Protein 1WS8 (pdb70)

Secondary structure (DSSP, 8-state):
---EEETTGGG-S-SSS---HHHHHHTS-B-TT-EEEEE--TTT--EEEE-HHHHHHT--SS-SEEE-SSEEEEE--SSEEEEEE--STTTTTTT-EEEEEE--/---EEETTGGG-S-SSS---HHHHHHTS-B-TTEEEEEE--TTT--EEEE-HHHHHTT--SS-SEEE-SSEEEEEE-S-EEEEEE--STTTTTTT-EEEEEE-/---EEETTGGG-S-SSS---HHHHHHTS-B-TT-EEEEE--TTT--EEEE-HHHHHHT--SS-SEEE-SSEEEEE--SSEEEEEE--STTTTTTT-EEEEEE-/---EEETTGGG-S-SSS---HHHHHHTS-B-TT-EEEEE--TTT--EEEE-HHHHHHT--SS-SEEE-SSEEEEE--SSEEEEEE--STTTTTTT-EEEEEE-

Structure (mmCIF, N/CA/C/O backbone):
data_1WS8
#
_entry.id   1WS8
#
_cell.length_a   63.920
_cell.length_b   63.920
_cell.length_c   245.350
_cell.angle_alpha   90.00
_cell.angle_beta   90.00
_cell.angle_gamma   120.00
#
_symmetry.space_group_name_H-M   'P 61'
#
loop_
_entity.id
_entity.type
_entity.pdbx_description
1 polymer mavicyanin
2 non-polymer 'COPPER (II) ION'
3 non-polymer GLYCEROL
4 water water
#
loop_
_atom_site.group_PDB
_atom_site.id
_atom_site.type_symbol
_atom_site.label_atom_id
_atom_site.label_alt_id
_atom_site.label_comp_id
_atom_site.label_asym_id
_atom_site.label_entity_id
_atom_site.label_seq_id
_atom_site.pdbx_PDB_ins_code
_atom_site.Cartn_x
_atom_site.Cartn_y
_atom_site.Cartn_z
_atom_site.occupancy
_atom_site.B_iso_or_equiv
_atom_site.auth_seq_id
_atom_site.auth_comp_id
_atom_site.auth_asym_id
_atom_site.auth_atom_id
_atom_site.pdbx_PDB_model_num
ATOM 1 N N . MET A 1 1 ? -5.611 23.886 55.555 1.00 53.70 1 MET A N 1
ATOM 2 C CA . MET A 1 1 ? -5.111 22.996 56.643 1.00 53.11 1 MET A CA 1
ATOM 3 C C . MET A 1 1 ? -3.586 23.013 56.710 1.00 50.61 1 MET A C 1
ATOM 4 O O . MET A 1 1 ? -2.907 22.866 55.691 1.00 51.65 1 MET A O 1
ATOM 9 N N . ALA A 1 2 ? -3.056 23.200 57.915 1.00 46.82 2 ALA A N 1
ATOM 10 C CA . ALA A 1 2 ? -1.613 23.232 58.123 1.00 41.91 2 ALA A CA 1
ATOM 11 C C . ALA A 1 2 ? -0.996 21.957 57.562 1.00 38.74 2 ALA A C 1
ATOM 12 O O . ALA A 1 2 ? -1.590 20.883 57.646 1.00 38.87 2 ALA A O 1
ATOM 14 N N . THR A 1 3 ? 0.195 22.079 56.988 1.00 33.63 3 THR A N 1
ATOM 15 C CA . THR A 1 3 ? 0.873 20.929 56.407 1.00 30.12 3 THR A CA 1
ATOM 16 C C . THR A 1 3 ? 2.306 20.827 56.903 1.00 26.44 3 THR A C 1
ATOM 17 O O . THR A 1 3 ? 2.965 21.838 57.139 1.00 24.51 3 THR A O 1
ATOM 21 N N . VAL A 1 4 ? 2.776 19.596 57.064 1.00 24.07 4 VAL A N 1
ATOM 22 C CA . VAL A 1 4 ? 4.138 19.346 57.503 1.00 22.91 4 VAL A CA 1
ATOM 23 C C . VAL A 1 4 ? 4.975 19.036 56.264 1.00 22.03 4 VAL A C 1
ATOM 24 O O . VAL A 1 4 ? 4.668 18.107 55.517 1.00 23.95 4 VAL A O 1
ATOM 28 N N . HIS A 1 5 ? 6.021 19.823 56.038 1.00 19.87 5 HIS A N 1
ATOM 29 C CA . HIS A 1 5 ? 6.886 19.606 54.888 1.00 18.81 5 HIS A CA 1
ATOM 30 C C . HIS A 1 5 ? 8.169 18.923 55.344 1.00 19.13 5 HIS A C 1
ATOM 31 O O . HIS A 1 5 ? 8.927 19.489 56.133 1.00 18.03 5 HIS A O 1
ATOM 38 N N . LYS A 1 6 ? 8.403 17.703 54.866 1.00 18.48 6 LYS A N 1
ATOM 39 C CA . LYS A 1 6 ? 9.616 16.973 55.230 1.00 18.07 6 LYS A CA 1
ATOM 40 C C . LYS A 1 6 ? 10.746 17.414 54.310 1.00 16.89 6 LYS A C 1
ATOM 41 O O . LYS A 1 6 ? 10.744 17.108 53.118 1.00 16.53 6 LYS A O 1
ATOM 47 N N . VAL A 1 7 ? 11.708 18.138 54.873 1.00 15.13 7 VAL A N 1
ATOM 48 C CA . VAL A 1 7 ? 12.833 18.663 54.112 1.00 15.73 7 VAL A CA 1
ATOM 49 C C . VAL A 1 7 ? 13.648 17.566 53.441 1.00 16.47 7 VAL A C 1
ATOM 50 O O . VAL A 1 7 ? 14.185 16.683 54.108 1.00 17.31 7 VAL A O 1
ATOM 54 N N . GLY A 1 8 ? 13.727 17.631 52.115 1.00 15.62 8 GLY A N 1
ATOM 55 C CA . GLY A 1 8 ? 14.479 16.637 51.367 1.00 15.62 8 GLY A CA 1
ATOM 56 C C . GLY A 1 8 ? 13.681 15.373 51.116 1.00 17.02 8 GLY A C 1
ATOM 57 O O . GLY A 1 8 ? 14.208 14.387 50.599 1.00 17.13 8 GLY A O 1
ATOM 58 N N . ASP A 1 9 ? 12.404 15.399 51.477 1.00 16.12 9 ASP A N 1
ATOM 59 C CA . ASP A 1 9 ? 11.538 14.243 51.305 1.00 17.50 9 ASP A CA 1
ATOM 60 C C . ASP A 1 9 ? 12.189 13.006 51.928 1.00 18.81 9 ASP A C 1
ATOM 61 O O . ASP A 1 9 ? 12.687 13.073 53.049 1.00 18.27 9 ASP A O 1
ATOM 66 N N . SER A 1 10 ? 12.193 11.883 51.217 1.00 20.07 10 SER A N 1
ATOM 67 C CA . SER A 1 10 ? 12.783 10.659 51.758 1.00 20.59 10 SER A CA 1
ATOM 68 C C . SER A 1 10 ? 14.297 10.731 51.975 1.00 20.03 10 SER A C 1
ATOM 69 O O . SER A 1 10 ? 14.854 9.958 52.759 1.00 20.50 10 SER A O 1
ATOM 72 N N . THR A 1 11 ? 14.961 11.657 51.294 1.00 17.98 11 THR A N 1
ATOM 73 C CA . THR A 1 11 ? 16.406 11.803 51.426 1.00 18.54 11 THR A CA 1
ATOM 74 C C . THR A 1 11 ? 16.774 12.484 52.739 1.00 18.05 11 THR A C 1
ATOM 75 O O . THR A 1 11 ? 17.831 12.223 53.313 1.00 17.66 11 THR A O 1
ATOM 79 N N . GLY A 1 12 ? 15.890 13.353 53.216 1.00 17.08 12 GLY A N 1
ATOM 80 C CA . GLY A 1 12 ? 16.152 14.039 54.469 1.00 15.93 12 GLY A CA 1
ATOM 81 C C . GLY A 1 12 ? 17.193 15.141 54.391 1.00 15.73 12 GLY A C 1
ATOM 82 O O . GLY A 1 12 ? 17.541 15.617 53.311 1.00 16.50 12 GLY A O 1
ATOM 83 N N . TRP A 1 13 ? 17.687 15.532 55.561 1.00 14.65 13 TRP A N 1
ATOM 84 C CA . TRP A 1 13 ? 18.680 16.596 55.733 1.00 13.87 13 TRP A CA 1
ATOM 85 C C . TRP A 1 13 ? 20.021 15.875 55.844 1.00 15.32 13 TRP A C 1
ATOM 86 O O . TRP A 1 13 ? 20.320 15.264 56.869 1.00 15.97 13 TRP A O 1
ATOM 97 N N . THR A 1 14 ? 20.829 15.955 54.789 1.00 14.47 14 THR A N 1
ATOM 98 C CA . THR A 1 14 ? 22.097 15.220 54.772 1.00 15.47 14 THR A CA 1
ATOM 99 C C . THR A 1 14 ? 23.182 15.806 53.871 1.00 15.36 14 THR A C 1
ATOM 100 O O . THR A 1 14 ? 22.945 16.749 53.111 1.00 15.74 14 THR A O 1
ATOM 104 N N . THR A 1 15 ? 24.382 15.236 53.972 1.00 14.92 15 THR A N 1
ATOM 105 C CA . THR A 1 15 ? 25.504 15.636 53.127 1.00 14.97 15 THR A CA 1
ATOM 106 C C . THR A 1 15 ? 26.120 14.371 52.521 1.00 16.08 15 THR A C 1
ATOM 107 O O . THR A 1 15 ? 27.140 14.446 51.851 1.00 16.82 15 THR A O 1
ATOM 111 N N . LEU A 1 16 ? 25.488 13.221 52.747 1.00 16.62 16 LEU A N 1
ATOM 112 C CA . LEU A 1 16 ? 26.012 11.947 52.230 1.00 19.73 16 LEU A CA 1
ATOM 113 C C . LEU A 1 16 ? 26.199 12.011 50.718 1.00 20.41 16 LEU A C 1
ATOM 114 O O . LEU A 1 16 ? 27.195 11.523 50.174 1.00 22.16 16 LEU A O 1
ATOM 119 N N . VAL A 1 17 ? 25.225 12.610 50.045 1.00 19.93 17 VAL A N 1
ATOM 120 C CA . VAL A 1 17 ? 25.269 12.781 48.601 1.00 20.63 17 VAL A CA 1
ATOM 121 C C . VAL A 1 17 ? 24.772 14.189 48.311 1.00 21.36 17 VAL A C 1
ATOM 122 O O . VAL A 1 17 ? 24.129 14.816 49.158 1.00 20.42 17 VAL A O 1
ATOM 126 N N . PRO A 1 18 ? 25.080 14.718 47.119 1.00 20.41 18 PRO A N 1
ATOM 127 C CA . PRO A 1 18 ? 24.604 16.068 46.811 1.00 19.49 18 PRO A CA 1
ATOM 128 C C . PRO A 1 18 ? 23.083 16.017 46.736 1.00 19.43 18 PRO A C 1
ATOM 129 O O . PRO A 1 18 ? 22.514 15.027 46.277 1.00 18.84 18 PRO A O 1
ATOM 133 N N . TYR A 1 19 ? 22.422 17.068 47.207 1.00 17.17 19 TYR A N 1
ATOM 134 C CA . TYR A 1 19 ? 20.967 17.140 47.145 1.00 17.60 19 TYR A CA 1
ATOM 135 C C . TYR A 1 19 ? 20.621 18.615 46.968 1.00 17.13 19 TYR A C 1
ATOM 136 O O . TYR A 1 19 ? 21.110 19.465 47.712 1.00 18.32 19 TYR A O 1
ATOM 145 N N . ASP A 1 20 ? 19.785 18.914 45.980 1.00 18.39 20 ASP A N 1
ATOM 146 C CA . ASP A 1 20 ? 19.410 20.298 45.705 1.00 18.25 20 ASP A CA 1
ATOM 147 C C . ASP A 1 20 ? 18.218 20.716 46.561 1.00 16.65 20 ASP A C 1
ATOM 148 O O . ASP A 1 20 ? 17.068 20.495 46.189 1.00 16.82 20 ASP A O 1
ATOM 153 N N . TYR A 1 21 ? 18.498 21.324 47.709 1.00 16.36 21 TYR A N 1
ATOM 154 C CA . TYR A 1 21 ? 17.428 21.754 48.593 1.00 16.22 21 TYR A CA 1
ATOM 155 C C . TYR A 1 21 ? 16.641 22.926 48.025 1.00 16.94 21 TYR A C 1
ATOM 156 O O . TYR A 1 21 ? 15.488 23.133 48.396 1.00 17.22 21 TYR A O 1
ATOM 165 N N . ALA A 1 22 ? 17.260 23.679 47.120 1.00 17.85 22 ALA A N 1
ATOM 166 C CA . ALA A 1 22 ? 16.586 24.814 46.496 1.00 19.52 22 ALA A CA 1
ATOM 167 C C . ALA A 1 22 ? 15.458 24.295 45.608 1.00 20.98 22 ALA A C 1
ATOM 168 O O . ALA A 1 22 ? 14.379 24.888 45.543 1.00 20.90 22 ALA A O 1
ATOM 170 N N . LYS A 1 23 ? 15.699 23.180 44.924 1.00 21.13 23 LYS A N 1
ATOM 171 C CA . LYS A 1 23 ? 14.670 22.606 44.073 1.00 21.30 23 LYS A CA 1
ATOM 172 C C . LYS A 1 23 ? 13.582 21.969 44.921 1.00 20.28 23 LYS A C 1
ATOM 173 O O . LYS A 1 23 ? 12.414 21.957 44.535 1.00 20.87 23 LYS A O 1
ATOM 179 N N . TRP A 1 24 ? 13.965 21.434 46.077 1.00 19.25 24 TRP A N 1
ATOM 180 C CA . TRP A 1 24 ? 12.987 20.834 46.971 1.00 17.98 24 TRP A CA 1
ATOM 181 C C . TRP A 1 24 ? 12.034 21.946 47.415 1.00 18.37 24 TRP A C 1
ATOM 182 O O . TRP A 1 24 ? 10.813 21.788 47.390 1.00 19.96 24 TRP A O 1
ATOM 193 N N . ALA A 1 25 ? 12.607 23.073 47.823 1.00 18.91 25 ALA A N 1
ATOM 194 C CA . ALA A 1 25 ? 11.810 24.206 48.286 1.00 20.59 25 ALA A CA 1
ATOM 195 C C . ALA A 1 25 ? 10.870 24.723 47.200 1.00 22.98 25 ALA A C 1
ATOM 196 O O . ALA A 1 25 ? 9.707 25.027 47.473 1.00 22.88 25 ALA A O 1
ATOM 198 N N . SER A 1 26 ? 11.371 24.807 45.970 1.00 24.40 26 SER A N 1
ATOM 199 C CA . SER A 1 26 ? 10.570 25.298 44.850 1.00 27.27 26 SER A CA 1
ATOM 200 C C . SER A 1 26 ? 9.405 24.379 44.498 1.00 28.42 26 SER A C 1
ATOM 201 O O . SER A 1 26 ? 8.397 24.830 43.955 1.00 30.02 26 SER A O 1
ATOM 204 N N . SER A 1 27 ? 9.539 23.094 44.807 1.00 29.28 27 SER A N 1
ATOM 205 C CA . SER A 1 27 ? 8.486 22.127 44.502 1.00 29.71 27 SER A CA 1
ATOM 206 C C . SER A 1 27 ? 7.414 22.112 45.586 1.00 29.30 27 SER A C 1
ATOM 207 O O . SER A 1 27 ? 6.431 21.376 45.494 1.00 29.35 27 SER A O 1
ATOM 210 N N . ASN A 1 28 ? 7.611 22.932 46.613 1.00 26.78 28 ASN A N 1
ATOM 211 C CA . ASN A 1 28 ? 6.674 23.018 47.725 1.00 26.96 28 ASN A CA 1
ATOM 212 C C . ASN A 1 28 ? 6.052 24.408 47.809 1.00 25.16 28 ASN A C 1
ATOM 213 O O . ASN A 1 28 ? 6.596 25.374 47.281 1.00 25.68 28 ASN A O 1
ATOM 218 N N . LYS A 1 29 ? 4.900 24.492 48.460 1.00 24.79 29 LYS A N 1
ATOM 219 C CA . LYS A 1 29 ? 4.227 25.769 48.666 1.00 25.18 29 LYS A CA 1
ATOM 220 C C . LYS A 1 29 ? 4.070 25.893 50.174 1.00 23.38 29 LYS A C 1
ATOM 221 O O . LYS A 1 29 ? 3.376 25.093 50.800 1.00 24.91 29 LYS A O 1
ATOM 227 N N . PHE A 1 30 ? 4.730 26.886 50.757 1.00 22.04 30 PHE A N 1
ATOM 228 C CA . PHE A 1 30 ? 4.676 27.073 52.198 1.00 20.84 30 PHE A CA 1
ATOM 229 C C . PHE A 1 30 ? 3.693 28.156 52.613 1.00 21.04 30 PHE A C 1
ATOM 230 O O . PHE A 1 30 ? 3.745 29.278 52.114 1.00 21.18 30 PHE A O 1
ATOM 238 N N . HIS A 1 31 ? 2.802 27.798 53.530 1.00 21.08 31 HIS A N 1
ATOM 239 C CA . HIS A 1 31 ? 1.781 28.711 54.032 1.00 21.90 31 HIS A CA 1
ATOM 240 C C . HIS A 1 31 ? 1.926 28.932 55.530 1.00 21.36 31 HIS A C 1
ATOM 241 O O . HIS A 1 31 ? 2.432 28.068 56.249 1.00 21.33 31 HIS A O 1
ATOM 248 N N . VAL A 1 32 ? 1.481 30.089 56.007 1.00 21.40 32 VAL A N 1
ATOM 249 C CA . VAL A 1 32 ? 1.535 30.366 57.434 1.00 21.34 32 VAL A CA 1
ATOM 250 C C . VAL A 1 32 ? 0.736 29.259 58.114 1.00 21.30 32 VAL A C 1
ATOM 251 O O . VAL A 1 32 ? -0.350 28.895 57.655 1.00 21.91 32 VAL A O 1
ATOM 255 N N . GLY A 1 33 ? 1.286 28.712 59.193 1.00 20.90 33 GLY A N 1
ATOM 256 C CA . GLY A 1 33 ? 0.614 27.639 59.899 1.00 21.23 33 GLY A CA 1
ATOM 257 C C . GLY A 1 33 ? 1.279 26.303 59.611 1.00 21.52 33 GLY A C 1
ATOM 258 O O . GLY A 1 33 ? 1.092 25.336 60.351 1.00 22.10 33 GLY A O 1
ATOM 259 N N . ASP A 1 34 ? 2.050 26.251 58.527 1.00 20.29 34 ASP A N 1
ATOM 260 C CA . ASP A 1 34 ? 2.761 25.030 58.138 1.00 18.23 34 ASP A CA 1
ATOM 261 C C . ASP A 1 34 ? 3.981 24.826 59.024 1.00 18.15 34 ASP A C 1
ATOM 262 O O . ASP A 1 34 ? 4.367 25.707 59.790 1.00 17.10 34 ASP A O 1
ATOM 267 N N . SER A 1 35 ? 4.595 23.653 58.905 1.00 16.72 35 SER A N 1
ATOM 268 C CA . SER A 1 35 ? 5.789 23.335 59.671 1.00 17.06 35 SER A CA 1
ATOM 269 C C . SER A 1 35 ? 6.782 22.620 58.769 1.00 15.83 35 SER A C 1
ATOM 270 O O . SER A 1 35 ? 6.406 22.054 57.744 1.00 17.64 35 SER A O 1
ATOM 273 N N . LEU A 1 36 ? 8.048 22.671 59.159 1.00 16.00 36 LEU A N 1
ATOM 274 C CA . LEU A 1 36 ? 9.119 22.002 58.436 1.00 14.41 36 LEU A CA 1
ATOM 275 C C . LEU A 1 36 ? 9.586 20.888 59.359 1.00 15.18 36 LEU A C 1
ATOM 276 O O . LEU A 1 36 ? 9.638 21.070 60.574 1.00 14.91 36 LEU A O 1
ATOM 281 N N . LEU A 1 37 ? 9.901 19.733 58.793 1.00 14.49 37 LEU A N 1
ATOM 282 C CA . LEU A 1 37 ? 10.394 18.627 59.599 1.00 14.76 37 LEU A CA 1
ATOM 283 C C . LEU A 1 37 ? 11.763 18.250 59.046 1.00 13.85 37 LEU A C 1
ATOM 284 O O . LEU A 1 37 ? 11.873 17.842 57.889 1.00 14.58 37 LEU A O 1
ATOM 289 N N . PHE A 1 38 ? 12.799 18.422 59.867 1.00 12.91 38 PHE A N 1
ATOM 290 C CA . PHE A 1 38 ? 14.172 18.094 59.474 1.00 12.76 38 PHE A CA 1
ATOM 291 C C . PHE A 1 38 ? 14.568 16.772 60.126 1.00 13.88 38 PHE A C 1
ATOM 292 O O . PHE A 1 38 ? 14.675 16.693 61.347 1.00 13.80 38 PHE A O 1
ATOM 300 N N . ASN A 1 39 ? 14.780 15.746 59.304 1.00 14.80 39 ASN A N 1
ATOM 301 C CA . ASN A 1 39 ? 15.179 14.422 59.782 1.00 15.98 39 ASN A CA 1
ATOM 302 C C . ASN A 1 39 ? 16.646 14.213 59.439 1.00 14.52 39 ASN A C 1
ATOM 303 O O . ASN A 1 39 ? 17.039 14.339 58.281 1.00 15.63 39 ASN A O 1
ATOM 308 N N . TYR A 1 40 ? 17.452 13.889 60.443 1.00 14.95 40 TYR A N 1
ATOM 309 C CA . TYR A 1 40 ? 18.877 13.685 60.222 1.00 15.90 40 TYR A CA 1
ATOM 310 C C . TYR A 1 40 ? 19.526 12.981 61.403 1.00 16.87 40 TYR A C 1
ATOM 311 O O . TYR A 1 40 ? 18.906 12.801 62.452 1.00 16.16 40 TYR A O 1
ATOM 320 N N . ASN A 1 41 ? 20.773 12.563 61.212 1.00 16.70 41 ASN A N 1
ATOM 321 C CA . ASN A 1 41 ? 21.535 11.919 62.275 1.00 17.81 41 ASN A CA 1
ATOM 322 C C . ASN A 1 41 ? 22.144 13.091 63.034 1.00 16.63 41 ASN A C 1
ATOM 323 O O . ASN A 1 41 ? 23.038 13.764 62.515 1.00 17.97 41 ASN A O 1
ATOM 328 N N . ASN A 1 42 ? 21.678 13.345 64.255 1.00 17.47 42 ASN A N 1
ATOM 329 C CA . ASN A 1 42 ? 22.191 14.488 64.998 1.00 19.55 42 ASN A CA 1
ATOM 330 C C . ASN A 1 42 ? 23.636 14.390 65.473 1.00 20.45 42 ASN A C 1
ATOM 331 O O . ASN A 1 42 ? 24.127 15.273 66.171 1.00 21.33 42 ASN A O 1
ATOM 336 N N . LYS A 1 43 ? 24.321 13.317 65.094 1.00 20.16 43 LYS A N 1
ATOM 337 C CA . LYS A 1 43 ? 25.726 13.182 65.447 1.00 20.19 43 LYS A CA 1
ATOM 338 C C . LYS A 1 43 ? 26.549 13.836 64.334 1.00 19.48 43 LYS A C 1
ATOM 339 O O . LYS A 1 43 ? 27.738 14.119 64.503 1.00 20.65 43 LYS A O 1
ATOM 345 N N . PHE A 1 44 ? 25.903 14.100 63.201 1.00 16.84 44 PHE A N 1
ATOM 346 C CA . PHE A 1 44 ? 26.580 14.709 62.058 1.00 15.72 44 PHE A CA 1
ATOM 347 C C . PHE A 1 44 ? 26.049 16.072 61.618 1.00 15.76 44 PHE A C 1
ATOM 348 O O . PHE A 1 44 ? 26.757 16.822 60.954 1.00 15.98 44 PHE A O 1
ATOM 356 N N . HIS A 1 45 ? 24.811 16.392 61.979 1.00 15.66 45 HIS A N 1
ATOM 357 C CA . HIS A 1 45 ? 24.217 17.653 61.530 1.00 15.20 45 HIS A CA 1
ATOM 358 C C . HIS A 1 45 ? 23.371 18.353 62.581 1.00 15.68 45 HIS A C 1
ATOM 359 O O . HIS A 1 45 ? 23.092 17.813 63.650 1.00 15.41 45 HIS A O 1
ATOM 366 N N . ASN A 1 46 ? 22.964 19.572 62.240 1.00 15.97 46 ASN A N 1
ATOM 367 C CA . ASN A 1 46 ? 22.077 20.366 63.079 1.00 14.11 46 ASN A CA 1
ATOM 368 C C . ASN A 1 46 ? 21.336 21.319 62.149 1.00 14.40 46 ASN A C 1
ATOM 369 O O . ASN A 1 46 ? 21.547 21.297 60.930 1.00 13.89 46 ASN A O 1
ATOM 374 N N . VAL A 1 47 ? 20.437 22.121 62.704 1.00 12.55 47 VAL A N 1
ATOM 375 C CA . VAL A 1 47 ? 19.685 23.070 61.891 1.00 13.62 47 VAL A CA 1
ATOM 376 C C . VAL A 1 47 ? 19.783 24.419 62.584 1.00 13.34 47 VAL A C 1
ATOM 377 O O . VAL A 1 47 ? 19.460 24.534 63.761 1.00 13.66 47 VAL A O 1
ATOM 381 N N . LEU A 1 48 ? 20.257 25.424 61.859 1.00 12.68 48 LEU A N 1
ATOM 382 C CA . LEU A 1 48 ? 20.371 26.761 62.425 1.00 13.10 48 LEU A CA 1
ATOM 383 C C . LEU A 1 48 ? 19.552 27.722 61.591 1.00 12.83 48 LEU A C 1
ATOM 384 O O . LEU A 1 48 ? 19.538 27.632 60.363 1.00 14.47 48 LEU A O 1
ATOM 389 N N . GLN A 1 49 ? 18.852 28.632 62.260 1.00 13.29 49 GLN A N 1
ATOM 390 C CA . GLN A 1 49 ? 18.078 29.635 61.542 1.00 13.89 49 GLN A CA 1
ATOM 391 C C . GLN A 1 49 ? 18.967 30.871 61.500 1.00 14.40 49 GLN A C 1
ATOM 392 O O . GLN A 1 49 ? 19.506 31.286 62.523 1.00 15.00 49 GLN A O 1
ATOM 398 N N . VAL A 1 50 ? 19.125 31.447 60.314 1.00 14.36 50 VAL A N 1
ATOM 399 C CA . VAL A 1 50 ? 19.990 32.609 60.129 1.00 15.46 50 VAL A CA 1
ATOM 400 C C . VAL A 1 50 ? 19.294 33.655 59.271 1.00 16.17 50 VAL A C 1
ATOM 401 O O . VAL A 1 50 ? 18.164 33.447 58.838 1.00 17.45 50 VAL A O 1
ATOM 405 N N . ASP A 1 51 ? 19.951 34.789 59.036 1.00 18.41 51 ASP A N 1
ATOM 406 C CA . ASP A 1 51 ? 19.340 35.800 58.181 1.00 19.62 51 ASP A CA 1
ATOM 407 C C . ASP A 1 51 ? 19.891 35.664 56.768 1.00 21.18 51 ASP A C 1
ATOM 408 O O . ASP A 1 51 ? 20.739 34.809 56.507 1.00 19.89 51 ASP A O 1
ATOM 413 N N . GLN A 1 52 ? 19.407 36.497 55.855 1.00 21.03 52 GLN A N 1
ATOM 414 C CA . GLN A 1 52 ? 19.838 36.424 54.467 1.00 23.10 52 GLN A CA 1
ATOM 415 C C . GLN A 1 52 ? 21.338 36.570 54.250 1.00 22.73 52 GLN A C 1
ATOM 416 O O . GLN A 1 52 ? 21.928 35.818 53.473 1.00 23.49 52 GLN A O 1
ATOM 422 N N . GLU A 1 53 ? 21.960 37.531 54.926 1.00 23.00 53 GLU A N 1
ATOM 423 C CA . GLU A 1 53 ? 23.393 37.739 54.760 1.00 24.92 53 GLU A CA 1
ATOM 424 C C . GLU A 1 53 ? 24.206 36.530 55.220 1.00 23.77 53 GLU A C 1
ATOM 425 O O . GLU A 1 53 ? 25.134 36.103 54.534 1.00 23.12 53 GLU A O 1
ATOM 431 N N . GLN A 1 54 ? 23.859 35.982 56.379 1.00 21.60 54 GLN A N 1
ATOM 432 C CA . GLN A 1 54 ? 24.572 34.822 56.906 1.00 20.87 54 GLN A CA 1
ATOM 433 C C . GLN A 1 54 ? 24.339 33.613 56.006 1.00 19.68 54 GLN A C 1
ATOM 434 O O . GLN A 1 54 ? 25.233 32.795 55.803 1.00 21.40 54 GLN A O 1
ATOM 440 N N . PHE A 1 55 ? 23.127 33.512 55.467 1.00 19.49 55 PHE A N 1
ATOM 441 C CA . PHE A 1 55 ? 22.764 32.415 54.577 1.00 18.99 55 PHE A CA 1
ATOM 442 C C . PHE A 1 55 ? 23.643 32.417 53.327 1.00 21.10 55 PHE A C 1
ATOM 443 O O . PHE A 1 55 ? 24.212 31.392 52.956 1.00 20.43 55 PHE A O 1
ATOM 451 N N . LYS A 1 56 ? 23.754 33.576 52.683 1.00 22.76 56 LYS A N 1
ATOM 452 C CA . LYS A 1 56 ? 24.553 33.686 51.467 1.00 25.48 56 LYS A CA 1
ATOM 453 C C . LYS A 1 56 ? 26.037 33.424 51.676 1.00 25.20 56 LYS A C 1
ATOM 454 O O . LYS A 1 56 ? 26.700 32.861 50.803 1.00 26.90 56 LYS A O 1
ATOM 460 N N . SER A 1 57 ? 26.558 33.820 52.830 1.00 24.17 57 SER A N 1
ATOM 461 C CA . SER A 1 57 ? 27.973 33.624 53.122 1.00 24.37 57 SER A CA 1
ATOM 462 C C . SER A 1 57 ? 28.243 32.361 53.942 1.00 23.71 57 SER A C 1
ATOM 463 O O . SER A 1 57 ? 29.381 32.099 54.330 1.00 23.76 57 SER A O 1
ATOM 466 N N . CYS A 1 58 ? 27.199 31.579 54.196 1.00 21.70 58 CYS A N 1
ATOM 467 C CA . CYS A 1 58 ? 27.337 30.361 54.986 1.00 21.79 58 CYS A CA 1
ATOM 468 C C . CYS A 1 58 ? 27.956 30.654 56.351 1.00 22.81 58 CYS A C 1
ATOM 469 O O . CYS A 1 58 ? 28.810 29.915 56.839 1.00 23.70 58 CYS A O 1
ATOM 472 N N . ASN A 1 59 ? 27.515 31.745 56.967 1.00 22.35 59 ASN A N 1
ATOM 473 C CA . ASN A 1 59 ? 28.014 32.139 58.276 1.00 24.38 59 ASN A CA 1
ATOM 474 C C . ASN A 1 59 ? 27.129 31.503 59.342 1.00 23.58 59 ASN A C 1
ATOM 475 O O . ASN A 1 59 ? 25.946 31.822 59.443 1.00 24.98 59 ASN A O 1
ATOM 480 N N . SER A 1 60 ? 27.699 30.605 60.139 1.00 23.12 60 SER A N 1
ATOM 481 C CA . SER A 1 60 ? 26.932 29.928 61.181 1.00 23.43 60 SER A CA 1
ATOM 482 C C . SER A 1 60 ? 27.386 30.321 62.584 1.00 23.13 60 SER A C 1
ATOM 483 O O . SER A 1 60 ? 27.074 29.636 63.556 1.00 24.54 60 SER A O 1
ATOM 486 N N . SER A 1 61 ? 28.102 31.434 62.689 1.00 23.12 61 SER A N 1
ATOM 487 C CA . SER A 1 61 ? 28.626 31.883 63.974 1.00 24.40 61 SER A CA 1
ATOM 488 C C . SER A 1 61 ? 27.636 32.569 64.910 1.00 24.57 61 SER A C 1
ATOM 489 O O . SER A 1 61 ? 27.856 32.596 66.121 1.00 25.78 61 SER A O 1
ATOM 492 N N . SER A 1 62 ? 26.555 33.120 64.366 1.00 22.94 62 SER A N 1
ATOM 493 C CA . SER A 1 62 ? 25.580 33.820 65.204 1.00 23.69 62 SER A CA 1
ATOM 494 C C . SER A 1 62 ? 24.139 33.540 64.799 1.00 21.33 62 SER A C 1
ATOM 495 O O . SER A 1 62 ? 23.432 34.432 64.333 1.00 20.44 62 SER A O 1
ATOM 498 N N . PRO A 1 63 ? 23.678 32.296 64.994 1.00 19.47 63 PRO A N 1
ATOM 499 C CA . PRO A 1 63 ? 22.315 31.876 64.647 1.00 18.83 63 PRO A CA 1
ATOM 500 C C . PRO A 1 63 ? 21.225 32.526 65.493 1.00 16.37 63 PRO A C 1
ATOM 501 O O . PRO A 1 63 ? 21.437 32.834 66.661 1.00 17.56 63 PRO A O 1
ATOM 505 N N . ALA A 1 64 ? 20.054 32.718 64.897 1.00 15.38 64 ALA A N 1
ATOM 506 C CA . ALA A 1 64 ? 18.919 33.298 65.608 1.00 15.58 64 ALA A CA 1
ATOM 507 C C . ALA A 1 64 ? 18.239 32.183 66.406 1.00 16.93 64 ALA A C 1
ATOM 508 O O . ALA A 1 64 ? 17.548 32.433 67.397 1.00 18.58 64 ALA A O 1
ATOM 510 N N . ALA A 1 65 ? 18.434 30.946 65.959 1.00 15.49 65 ALA A N 1
ATOM 511 C CA . ALA A 1 65 ? 17.854 29.785 66.626 1.00 17.02 65 ALA A CA 1
ATOM 512 C C . ALA A 1 65 ? 18.614 28.533 66.208 1.00 17.26 65 ALA A C 1
ATOM 513 O O . ALA A 1 65 ? 19.193 28.479 65.123 1.00 17.32 65 ALA A O 1
ATOM 515 N N . SER A 1 66 ? 18.609 27.525 67.070 1.00 16.63 66 SER A N 1
ATOM 516 C CA . SER A 1 66 ? 19.317 26.290 66.764 1.00 18.41 66 SER A CA 1
ATOM 517 C C . SER A 1 66 ? 18.499 25.080 67.183 1.00 17.99 66 SER A C 1
ATOM 518 O O . SER A 1 66 ? 17.806 25.102 68.204 1.00 17.62 66 SER A O 1
ATOM 521 N N . TYR A 1 67 ? 18.577 24.027 66.375 1.00 16.50 67 TYR A N 1
ATOM 522 C CA . TYR A 1 67 ? 17.846 22.794 66.630 1.00 15.35 67 TYR A CA 1
ATOM 523 C C . TYR A 1 67 ? 18.826 21.645 66.445 1.00 15.30 67 TYR A C 1
ATOM 524 O O . TYR A 1 67 ? 19.635 21.667 65.521 1.00 16.44 67 TYR A O 1
ATOM 533 N N . THR A 1 68 ? 18.746 20.647 67.321 1.00 15.61 68 THR A N 1
ATOM 534 C CA . THR A 1 68 ? 19.682 19.526 67.283 1.00 16.40 68 THR A CA 1
ATOM 535 C C . THR A 1 68 ? 19.074 18.162 67.611 1.00 15.95 68 THR A C 1
ATOM 536 O O . THR A 1 68 ? 19.800 17.244 67.995 1.00 17.88 68 THR A O 1
ATOM 540 N N . SER A 1 69 ? 17.769 18.007 67.444 1.00 15.22 69 SER A N 1
ATOM 541 C CA . SER A 1 69 ? 17.124 16.744 67.809 1.00 15.03 69 SER A CA 1
ATOM 542 C C . SER A 1 69 ? 17.196 15.605 66.801 1.00 16.59 69 SER A C 1
ATOM 543 O O . SER A 1 69 ? 17.059 14.436 67.178 1.00 17.01 69 SER A O 1
ATOM 546 N N . GLY A 1 70 ? 17.397 15.935 65.531 1.00 15.11 70 GLY A N 1
ATOM 547 C CA . GLY A 1 70 ? 17.427 14.905 64.507 1.00 14.89 70 GLY A CA 1
ATOM 548 C C . GLY A 1 70 ? 16.038 14.691 63.924 1.00 14.72 70 GLY A C 1
ATOM 549 O O . GLY A 1 70 ? 15.863 13.932 62.971 1.00 15.58 70 GLY A O 1
ATOM 550 N N . ALA A 1 71 ? 15.045 15.361 64.509 1.00 12.93 71 ALA A N 1
ATOM 551 C CA . ALA A 1 71 ? 13.657 15.278 64.055 1.00 12.81 71 ALA A CA 1
ATOM 552 C C . ALA A 1 71 ? 12.974 16.590 64.441 1.00 13.52 71 ALA A C 1
ATOM 553 O O . ALA A 1 71 ? 11.906 16.594 65.057 1.00 15.67 71 ALA A O 1
ATOM 555 N N . ASP A 1 72 ? 13.600 17.700 64.066 1.00 14.08 72 ASP A N 1
ATOM 556 C CA . ASP A 1 72 ? 13.088 19.027 64.414 1.00 13.60 72 ASP A CA 1
ATOM 557 C C . ASP A 1 72 ? 11.854 19.479 63.654 1.00 14.16 72 ASP A C 1
ATOM 558 O O . ASP A 1 72 ? 11.828 19.455 62.422 1.00 13.73 72 ASP A O 1
ATOM 563 N N . SER A 1 73 ? 10.839 19.908 64.398 1.00 14.63 73 SER A N 1
ATOM 564 C CA . SER A 1 73 ? 9.627 20.439 63.792 1.00 14.98 73 SER A CA 1
ATOM 565 C C . SER A 1 73 ? 9.742 21.945 64.014 1.00 15.06 73 SER A C 1
ATOM 566 O O . SER A 1 73 ? 9.821 22.408 65.152 1.00 16.83 73 SER A O 1
ATOM 569 N N . ILE A 1 74 ? 9.767 22.701 62.926 1.00 14.72 74 ILE A N 1
ATOM 570 C CA . ILE A 1 74 ? 9.910 24.150 63.006 1.00 15.11 74 ILE A CA 1
ATOM 571 C C . ILE A 1 74 ? 8.677 24.820 62.400 1.00 15.11 74 ILE A C 1
ATOM 572 O O . ILE A 1 74 ? 8.324 24.577 61.246 1.00 14.88 74 ILE A O 1
ATOM 577 N N . PRO A 1 75 ? 7.994 25.666 63.185 1.00 15.38 75 PRO A N 1
ATOM 578 C CA . PRO A 1 75 ? 6.795 26.351 62.691 1.00 16.93 75 PRO A CA 1
ATOM 579 C C . PRO A 1 75 ? 7.072 27.573 61.817 1.00 16.90 75 PRO A C 1
ATOM 580 O O . PRO A 1 75 ? 8.045 28.294 62.028 1.00 18.45 75 PRO A O 1
ATOM 584 N N . LEU A 1 76 ? 6.210 27.779 60.826 1.00 16.59 76 LEU A N 1
ATOM 585 C CA . LEU A 1 76 ? 6.302 28.918 59.911 1.00 17.94 76 LEU A CA 1
ATOM 586 C C . LEU A 1 76 ? 5.096 29.771 60.306 1.00 19.86 76 LEU A C 1
ATOM 587 O O . LEU A 1 76 ? 3.979 29.541 59.848 1.00 21.11 76 LEU A O 1
ATOM 592 N N . LYS A 1 77 ? 5.345 30.747 61.175 1.00 21.38 77 LYS A N 1
ATOM 593 C CA . LYS A 1 77 ? 4.294 31.595 61.731 1.00 23.47 77 LYS A CA 1
ATOM 594 C C . LYS A 1 77 ? 3.899 32.874 61.006 1.00 23.26 77 LYS A C 1
ATOM 595 O O . LYS A 1 77 ? 2.777 33.347 61.178 1.00 23.80 77 LYS A O 1
ATOM 601 N N . ARG A 1 78 ? 4.801 33.444 60.216 1.00 21.02 78 ARG A N 1
ATOM 602 C CA . ARG A 1 78 ? 4.489 34.698 59.531 1.00 20.80 78 ARG A CA 1
ATOM 603 C C . ARG A 1 78 ? 4.976 34.727 58.089 1.00 19.83 78 ARG A C 1
ATOM 604 O O . ARG A 1 78 ? 5.880 33.983 57.716 1.00 19.33 78 ARG A O 1
ATOM 612 N N . PRO A 1 79 ? 4.374 35.593 57.255 1.00 18.68 79 PRO A N 1
ATOM 613 C CA . PRO A 1 79 ? 4.748 35.727 55.843 1.00 17.61 79 PRO A CA 1
ATOM 614 C C . PRO A 1 79 ? 6.144 36.326 55.701 1.00 17.18 79 PRO A C 1
ATOM 615 O O . PRO A 1 79 ? 6.487 37.295 56.383 1.00 17.69 79 PRO A O 1
ATOM 619 N N . GLY A 1 80 ? 6.945 35.753 54.809 1.00 15.65 80 GLY A N 1
ATOM 620 C CA . GLY A 1 80 ? 8.287 36.256 54.606 1.00 16.18 80 GLY A CA 1
ATOM 621 C C . GLY A 1 80 ? 9.242 35.146 54.221 1.00 16.10 80 GLY A C 1
ATOM 622 O O . GLY A 1 80 ? 8.816 34.020 53.982 1.00 16.56 80 GLY A O 1
ATOM 623 N N . THR A 1 81 ? 10.531 35.461 54.171 1.00 15.78 81 THR A N 1
ATOM 624 C CA . THR A 1 81 ? 11.540 34.472 53.805 1.00 17.30 81 THR A CA 1
ATOM 625 C C . THR A 1 81 ? 12.362 34.064 55.017 1.00 16.51 81 THR A C 1
ATOM 626 O O . THR A 1 81 ? 12.866 34.915 55.752 1.00 16.67 81 THR A O 1
ATOM 630 N N . PHE A 1 82 ? 12.493 32.757 55.222 1.00 16.23 82 PHE A N 1
ATOM 631 C CA . PHE A 1 82 ? 13.270 32.240 56.338 1.00 15.74 82 PHE A CA 1
ATOM 632 C C . PHE A 1 82 ? 14.433 31.439 55.776 1.00 15.87 82 PHE A C 1
ATOM 633 O O . PHE A 1 82 ? 14.316 30.840 54.710 1.00 16.39 82 PHE A O 1
ATOM 641 N N . TYR A 1 83 ? 15.550 31.443 56.492 1.00 15.45 83 TYR A N 1
ATOM 642 C CA . TYR A 1 83 ? 16.746 30.746 56.036 1.00 15.80 83 TYR A CA 1
ATOM 643 C C . TYR A 1 83 ? 17.280 29.766 57.065 1.00 15.34 83 TYR A C 1
ATOM 644 O O . TYR A 1 83 ? 17.391 30.090 58.241 1.00 14.25 83 TYR A O 1
ATOM 653 N N . PHE A 1 84 ? 17.616 28.562 56.612 1.00 14.33 84 PHE A N 1
ATOM 654 C CA . PHE A 1 84 ? 18.159 27.545 57.504 1.00 14.37 84 PHE A CA 1
ATOM 655 C C . PHE A 1 84 ? 19.403 26.919 56.891 1.00 15.25 84 PHE A C 1
ATOM 656 O O . PHE A 1 84 ? 19.509 26.797 55.671 1.00 16.10 84 PHE A O 1
ATOM 664 N N . LEU A 1 85 ? 20.350 26.539 57.739 1.00 14.74 85 LEU A N 1
ATOM 665 C CA . LEU A 1 85 ? 21.568 25.896 57.256 1.00 15.28 85 LEU A CA 1
ATOM 666 C C . LEU A 1 85 ? 22.147 25.014 58.347 1.00 15.32 85 LEU A C 1
ATOM 667 O O . LEU A 1 85 ? 21.816 25.161 59.523 1.00 14.75 85 LEU A O 1
ATOM 672 N N . CYS A 1 86 ? 22.988 24.069 57.945 1.00 15.57 86 CYS A N 1
ATOM 673 C CA . CYS A 1 86 ? 23.642 23.193 58.905 1.00 15.52 86 CYS A CA 1
ATOM 674 C C . CYS A 1 86 ? 24.926 23.919 59.277 1.00 16.79 86 CYS A C 1
ATOM 675 O O . CYS A 1 86 ? 25.672 24.352 58.395 1.00 18.23 86 CYS A O 1
ATOM 678 N N . GLY A 1 87 ? 25.177 24.055 60.576 1.00 15.45 87 GLY A N 1
ATOM 679 C CA . GLY A 1 87 ? 26.352 24.769 61.038 1.00 17.73 87 GLY A CA 1
ATOM 680 C C . GLY A 1 87 ? 27.637 23.984 61.202 1.00 19.04 87 GLY A C 1
ATOM 681 O O . GLY A 1 87 ? 28.673 24.566 61.524 1.00 21.89 87 GLY A O 1
ATOM 682 N N . ILE A 1 88 ? 27.586 22.672 61.001 1.00 18.99 88 ILE A N 1
ATOM 683 C CA . ILE A 1 88 ? 28.795 21.864 61.132 1.00 19.87 88 ILE A CA 1
ATOM 684 C C . ILE A 1 88 ? 29.759 22.325 60.043 1.00 20.21 88 ILE A C 1
ATOM 685 O O . ILE A 1 88 ? 29.374 22.456 58.883 1.00 19.21 88 ILE A O 1
ATOM 690 N N . PRO A 1 89 ? 31.027 22.579 60.403 1.00 22.27 89 PRO A N 1
ATOM 691 C CA . PRO A 1 89 ? 32.042 23.037 59.450 1.00 23.39 89 PRO A CA 1
ATOM 692 C C . PRO A 1 89 ? 31.987 22.408 58.060 1.00 23.24 89 PRO A C 1
ATOM 693 O O . PRO A 1 89 ? 32.037 21.184 57.916 1.00 23.81 89 PRO A O 1
ATOM 697 N N . GLY A 1 90 ? 31.869 23.264 57.048 1.00 21.79 90 GLY A N 1
ATOM 698 C CA . GLY A 1 90 ? 31.842 22.813 55.669 1.00 20.90 90 GLY A CA 1
ATOM 699 C C . GLY A 1 90 ? 30.537 22.284 55.104 1.00 19.81 90 GLY A C 1
ATOM 700 O O . GLY A 1 90 ? 30.421 22.124 53.891 1.00 21.40 90 GLY A O 1
ATOM 701 N N . HIS A 1 91 ? 29.547 22.019 55.950 1.00 18.22 91 HIS A N 1
ATOM 702 C CA . HIS A 1 91 ? 28.291 21.479 55.445 1.00 16.78 91 HIS A CA 1
ATOM 703 C C . HIS A 1 91 ? 27.467 22.457 54.627 1.00 17.54 91 HIS A C 1
ATOM 704 O O . HIS A 1 91 ? 26.876 22.083 53.620 1.00 17.27 91 HIS A O 1
ATOM 711 N N . CYS A 1 92 ? 27.428 23.711 55.054 1.00 17.11 92 CYS A N 1
ATOM 712 C CA . CYS A 1 92 ? 26.668 24.717 54.325 1.00 17.99 92 CYS A CA 1
ATOM 713 C C . CYS A 1 92 ? 27.267 24.887 52.929 1.00 18.63 92 CYS A C 1
ATOM 714 O O . CYS A 1 92 ? 26.545 25.015 51.938 1.00 17.55 92 CYS A O 1
ATOM 717 N N . GLN A 1 93 ? 28.594 24.865 52.861 1.00 20.00 93 GLN A N 1
ATOM 718 C CA . GLN A 1 93 ? 29.293 25.016 51.593 1.00 21.56 93 GLN A CA 1
ATOM 719 C C . GLN A 1 93 ? 29.025 23.835 50.662 1.00 21.38 93 GLN A C 1
ATOM 720 O O . GLN A 1 93 ? 29.127 23.965 49.440 1.00 22.44 93 GLN A O 1
ATOM 726 N N . LEU A 1 94 ? 28.682 22.686 51.238 1.00 20.73 94 LEU A N 1
ATOM 727 C CA . LEU A 1 94 ? 28.365 21.502 50.444 1.00 20.20 94 LEU A CA 1
ATOM 728 C C . LEU A 1 94 ? 26.929 21.589 49.930 1.00 21.14 94 LEU A C 1
ATOM 729 O O . LEU A 1 94 ? 26.469 20.718 49.195 1.00 22.91 94 LEU A O 1
ATOM 734 N N . GLY A 1 95 ? 26.220 22.642 50.331 1.00 19.65 95 GLY A N 1
ATOM 735 C CA . GLY A 1 95 ? 24.856 22.830 49.874 1.00 18.39 95 GLY A CA 1
ATOM 736 C C . GLY A 1 95 ? 23.753 22.498 50.863 1.00 17.14 95 GLY A C 1
ATOM 737 O O . GLY A 1 95 ? 22.578 22.512 50.499 1.00 17.32 95 GLY A O 1
ATOM 738 N N . GLN A 1 96 ? 24.111 22.202 52.108 1.00 14.99 96 GLN A N 1
ATOM 739 C CA . GLN A 1 96 ? 23.098 21.867 53.099 1.00 14.76 96 GLN A CA 1
ATOM 740 C C . GLN A 1 96 ? 22.562 23.163 53.711 1.00 15.47 96 GLN A C 1
ATOM 741 O O . GLN A 1 96 ? 22.935 23.563 54.812 1.00 15.37 96 GLN A O 1
ATOM 747 N N . LYS A 1 97 ? 21.691 23.814 52.955 1.00 15.97 97 LYS A N 1
ATOM 748 C CA . LYS A 1 97 ? 21.085 25.076 53.365 1.00 15.80 97 LYS A CA 1
ATOM 749 C C . LYS A 1 97 ? 19.803 25.199 52.562 1.00 16.20 97 LYS A C 1
ATOM 750 O O . LYS A 1 97 ? 19.706 24.669 51.451 1.00 15.03 97 LYS A O 1
ATOM 756 N N . VAL A 1 98 ? 18.807 25.888 53.106 1.00 14.79 98 VAL A N 1
ATOM 757 C CA . VAL A 1 98 ? 17.566 26.030 52.367 1.00 15.65 98 VAL A CA 1
ATOM 758 C C . VAL A 1 98 ? 16.842 27.327 52.702 1.00 16.79 98 VAL A C 1
ATOM 759 O O . VAL A 1 98 ? 16.777 27.738 53.864 1.00 15.71 98 VAL A O 1
ATOM 763 N N . GLU A 1 99 ? 16.329 27.965 51.654 1.00 16.47 99 GLU A N 1
ATOM 764 C CA . GLU A 1 99 ? 15.582 29.215 51.749 1.00 17.83 99 GLU A CA 1
ATOM 765 C C . GLU A 1 99 ? 14.103 28.845 51.649 1.00 16.85 99 GLU A C 1
ATOM 766 O O . GLU A 1 99 ? 13.699 28.118 50.740 1.00 17.54 99 GLU A O 1
ATOM 772 N N . ILE A 1 100 ? 13.303 29.341 52.589 1.00 15.67 100 ILE A N 1
ATOM 773 C CA . ILE A 1 100 ? 11.875 29.036 52.635 1.00 15.65 100 ILE A CA 1
ATOM 774 C C . ILE A 1 100 ? 11.016 30.293 52.468 1.00 17.21 100 ILE A C 1
ATOM 775 O O . ILE A 1 100 ? 11.056 31.184 53.313 1.00 17.16 100 ILE A O 1
ATOM 780 N N . LYS A 1 101 ? 10.246 30.355 51.384 1.00 16.74 101 LYS A N 1
ATOM 781 C CA . LYS A 1 101 ? 9.372 31.505 51.133 1.00 18.21 101 LYS A CA 1
ATOM 782 C C . LYS A 1 101 ? 7.972 31.167 51.612 1.00 17.78 101 LYS A C 1
ATOM 783 O O . LYS A 1 101 ? 7.317 30.275 51.072 1.00 18.28 101 LYS A O 1
ATOM 789 N N . VAL A 1 102 ? 7.517 31.878 52.639 1.00 18.13 102 VAL A N 1
ATOM 790 C CA . VAL A 1 102 ? 6.200 31.630 53.203 1.00 17.18 102 VAL A CA 1
ATOM 791 C C . VAL A 1 102 ? 5.161 32.634 52.698 1.00 19.37 102 VAL A C 1
ATOM 792 O O . VAL A 1 102 ? 5.247 33.828 52.981 1.00 19.24 102 VAL A O 1
ATOM 796 N N . ASP A 1 103 ? 4.188 32.125 51.949 1.00 19.75 103 ASP A N 1
ATOM 797 C CA . ASP A 1 103 ? 3.111 32.935 51.384 1.00 22.11 103 ASP A CA 1
ATOM 798 C C . ASP A 1 103 ? 3.532 34.210 50.656 1.00 23.37 103 ASP A C 1
ATOM 799 O O . ASP A 1 103 ? 3.138 35.313 51.040 1.00 24.06 103 ASP A O 1
ATOM 804 N N . PRO A 1 104 ? 4.340 34.079 49.595 1.00 23.92 104 PRO A N 1
ATOM 805 C CA . PRO A 1 104 ? 4.748 35.287 48.875 1.00 25.03 104 PRO A CA 1
ATOM 806 C C . PRO A 1 104 ? 3.542 35.859 48.128 1.00 26.04 104 PRO A C 1
ATOM 807 O O . PRO A 1 104 ? 2.516 35.146 48.050 1.00 25.71 104 PRO A O 1
ATOM 811 N N . MET B 1 1 ? 2.706 56.192 89.741 1.00 61.30 1 MET B N 1
ATOM 812 C CA . MET B 1 1 ? 2.495 56.380 88.275 1.00 60.75 1 MET B CA 1
ATOM 813 C C . MET B 1 1 ? 3.701 55.856 87.497 1.00 59.41 1 MET B C 1
ATOM 814 O O . MET B 1 1 ? 4.083 56.416 86.467 1.00 60.00 1 MET B O 1
ATOM 819 N N . ALA B 1 2 ? 4.301 54.779 87.997 1.00 56.91 2 ALA B N 1
ATOM 820 C CA . ALA B 1 2 ? 5.461 54.180 87.346 1.00 53.69 2 ALA B CA 1
ATOM 821 C C . ALA B 1 2 ? 5.115 53.786 85.915 1.00 51.52 2 ALA B C 1
ATOM 822 O O . ALA B 1 2 ? 3.944 53.750 85.537 1.00 51.54 2 ALA B O 1
ATOM 824 N N . THR B 1 3 ? 6.138 53.494 85.120 1.00 48.72 3 THR B N 1
ATOM 825 C CA . THR B 1 3 ? 5.927 53.105 83.734 1.00 45.15 3 THR B CA 1
ATOM 826 C C . THR B 1 3 ? 6.789 51.913 83.349 1.00 42.04 3 THR B C 1
ATOM 827 O O . THR B 1 3 ? 7.990 51.883 83.627 1.00 40.74 3 THR B O 1
ATOM 831 N N . VAL B 1 4 ? 6.162 50.929 82.715 1.00 38.51 4 VAL B N 1
ATOM 832 C CA . VAL B 1 4 ? 6.865 49.739 82.259 1.00 35.92 4 VAL B CA 1
ATOM 833 C C . VAL B 1 4 ? 7.224 49.955 80.797 1.00 34.21 4 VAL B C 1
ATOM 834 O O . VAL B 1 4 ? 6.345 50.163 79.959 1.00 35.69 4 VAL B O 1
ATOM 838 N N . HIS B 1 5 ? 8.517 49.916 80.497 1.00 31.03 5 HIS B N 1
ATOM 839 C CA . HIS B 1 5 ? 8.991 50.113 79.136 1.00 28.12 5 HIS B CA 1
ATOM 840 C C . HIS B 1 5 ? 9.313 48.769 78.495 1.00 26.81 5 HIS B C 1
ATOM 841 O O . HIS B 1 5 ? 10.223 48.065 78.933 1.00 24.93 5 HIS B O 1
ATOM 848 N N . LYS B 1 6 ? 8.558 48.418 77.462 1.00 25.37 6 LYS B N 1
ATOM 849 C CA . LYS B 1 6 ? 8.767 47.161 76.755 1.00 24.79 6 LYS B CA 1
ATOM 850 C C . LYS B 1 6 ? 9.869 47.373 75.717 1.00 22.49 6 LYS B C 1
ATOM 851 O O . LYS B 1 6 ? 9.666 48.044 74.707 1.00 21.88 6 LYS B O 1
ATOM 857 N N . VAL B 1 7 ? 11.042 46.801 75.979 1.00 20.61 7 VAL B N 1
ATOM 858 C CA . VAL B 1 7 ? 12.188 46.943 75.089 1.00 18.54 7 VAL B CA 1
ATOM 859 C C . VAL B 1 7 ? 11.890 46.448 73.674 1.00 18.61 7 VAL B C 1
ATOM 860 O O . VAL B 1 7 ? 11.574 45.274 73.468 1.00 19.11 7 VAL B O 1
ATOM 864 N N . GLY B 1 8 ? 11.990 47.357 72.706 1.00 17.97 8 GLY B N 1
ATOM 865 C CA . GLY B 1 8 ? 11.732 47.020 71.317 1.00 18.85 8 GLY B CA 1
ATOM 866 C C . GLY B 1 8 ? 10.251 46.949 71.006 1.00 19.34 8 GLY B C 1
ATOM 867 O O . GLY B 1 8 ? 9.853 46.471 69.945 1.00 18.87 8 GLY B O 1
ATOM 868 N N . ASP B 1 9 ? 9.434 47.432 71.936 1.00 20.63 9 ASP B N 1
ATOM 869 C CA . ASP B 1 9 ? 7.985 47.411 71.784 1.00 20.07 9 ASP B CA 1
ATOM 870 C C . ASP B 1 9 ? 7.475 46.027 71.385 1.00 19.70 9 ASP B C 1
ATOM 871 O O . ASP B 1 9 ? 7.837 45.034 72.015 1.00 19.25 9 ASP B O 1
ATOM 876 N N . SER B 1 10 ? 6.645 45.950 70.349 1.00 18.46 10 SER B N 1
ATOM 877 C CA . SER B 1 10 ? 6.089 44.666 69.927 1.00 20.15 10 SER B CA 1
ATOM 878 C C . SER B 1 10 ? 7.128 43.711 69.342 1.00 18.49 10 SER B C 1
ATOM 879 O O . SER B 1 10 ? 6.935 42.493 69.351 1.00 21.06 10 SER B O 1
ATOM 882 N N . THR B 1 11 ? 8.225 44.261 68.834 1.00 18.28 11 THR B N 1
ATOM 883 C CA . THR B 1 11 ? 9.279 43.448 68.235 1.00 16.94 11 THR B CA 1
ATOM 884 C C . THR B 1 11 ? 10.048 42.671 69.300 1.00 18.67 11 THR B C 1
ATOM 885 O O . THR B 1 11 ? 10.538 41.566 69.052 1.00 18.44 11 THR B O 1
ATOM 889 N N . GLY B 1 12 ? 10.146 43.254 70.487 1.00 17.36 12 GLY B N 1
ATOM 890 C CA . GLY B 1 12 ? 10.858 42.587 71.561 1.00 16.75 12 GLY B CA 1
ATOM 891 C C . GLY B 1 12 ? 12.368 42.602 71.410 1.00 16.21 12 GLY B C 1
ATOM 892 O O . GLY B 1 12 ? 12.936 43.420 70.689 1.00 17.26 12 GLY B O 1
ATOM 893 N N . TRP B 1 13 ? 13.003 41.657 72.098 1.00 15.78 13 TRP B N 1
ATOM 894 C CA . TRP B 1 13 ? 14.457 41.495 72.158 1.00 14.94 13 TRP B CA 1
ATOM 895 C C . TRP B 1 13 ? 14.809 40.343 71.214 1.00 16.78 13 TRP B C 1
ATOM 896 O O . TRP B 1 13 ? 14.620 39.180 71.557 1.00 16.73 13 TRP B O 1
ATOM 907 N N . THR B 1 14 ? 15.332 40.670 70.035 1.00 17.26 14 THR B N 1
ATOM 908 C CA . THR B 1 14 ? 15.630 39.641 69.036 1.00 16.63 14 THR B CA 1
ATOM 909 C C . THR B 1 14 ? 16.733 40.042 68.062 1.00 17.38 14 THR B C 1
ATOM 910 O O . THR B 1 14 ? 17.209 41.180 68.076 1.00 17.35 14 THR B O 1
ATOM 914 N N . THR B 1 15 ? 17.144 39.089 67.224 1.00 17.46 15 THR B N 1
ATOM 915 C CA . THR B 1 15 ? 18.159 39.327 66.200 1.00 17.73 15 THR B CA 1
ATOM 916 C C . THR B 1 15 ? 17.626 38.846 64.848 1.00 19.20 15 THR B C 1
ATOM 917 O O . THR B 1 15 ? 18.326 38.921 63.841 1.00 20.85 15 THR B O 1
ATOM 921 N N . LEU B 1 16 ? 16.392 38.351 64.832 1.00 20.86 16 LEU B N 1
ATOM 922 C CA . LEU B 1 16 ? 15.792 37.838 63.601 1.00 24.90 16 LEU B CA 1
ATOM 923 C C . LEU B 1 16 ? 15.792 38.893 62.500 1.00 25.72 16 LEU B C 1
ATOM 924 O O . LEU B 1 16 ? 16.031 38.586 61.331 1.00 25.96 16 LEU B O 1
ATOM 929 N N . VAL B 1 17 ? 15.522 40.135 62.881 1.00 23.64 17 VAL B N 1
ATOM 930 C CA . VAL B 1 17 ? 15.525 41.243 61.935 1.00 23.94 17 VAL B CA 1
ATOM 931 C C . VAL B 1 17 ? 16.314 42.382 62.557 1.00 23.27 17 VAL B C 1
ATOM 932 O O . VAL B 1 17 ? 16.439 42.467 63.780 1.00 22.94 17 VAL B O 1
ATOM 936 N N . PRO B 1 18 ? 16.888 43.258 61.725 1.00 23.12 18 PRO B N 1
ATOM 937 C CA . PRO B 1 18 ? 17.644 44.374 62.286 1.00 22.96 18 PRO B CA 1
ATOM 938 C C . PRO B 1 18 ? 16.641 45.263 63.014 1.00 23.25 18 PRO B C 1
ATOM 939 O O . PRO B 1 18 ? 15.575 45.572 62.478 1.00 24.38 18 PRO B O 1
ATOM 943 N N . TYR B 1 19 ? 16.962 45.643 64.242 1.00 20.44 19 TYR B N 1
ATOM 944 C CA . TYR B 1 19 ? 16.084 46.515 65.006 1.00 20.53 19 TYR B CA 1
ATOM 945 C C . TYR B 1 19 ? 16.964 47.525 65.705 1.00 20.64 19 TYR B C 1
ATOM 946 O O . TYR B 1 19 ? 17.935 47.163 66.369 1.00 19.88 19 TYR B O 1
ATOM 955 N N . ASP B 1 20 ? 16.619 48.798 65.560 1.00 20.71 20 ASP B N 1
ATOM 956 C CA . ASP B 1 20 ? 17.404 49.866 66.156 1.00 21.32 20 ASP B CA 1
ATOM 957 C C . ASP B 1 20 ? 17.042 50.088 67.621 1.00 21.90 20 ASP B C 1
ATOM 958 O O . ASP B 1 20 ? 16.158 50.886 67.931 1.00 20.65 20 ASP B O 1
ATOM 963 N N . TYR B 1 21 ? 17.722 49.388 68.525 1.00 21.12 21 TYR B N 1
ATOM 964 C CA . TYR B 1 21 ? 17.436 49.547 69.948 1.00 20.39 21 TYR B CA 1
ATOM 965 C C . TYR B 1 21 ? 17.846 50.919 70.470 1.00 21.47 21 TYR B C 1
ATOM 966 O O . TYR B 1 21 ? 17.265 51.423 71.433 1.00 21.52 21 TYR B O 1
ATOM 975 N N . ALA B 1 22 ? 18.838 51.524 69.825 1.00 22.91 22 ALA B N 1
ATOM 976 C CA . ALA B 1 22 ? 19.304 52.848 70.225 1.00 26.23 22 ALA B CA 1
ATOM 977 C C . ALA B 1 22 ? 18.186 53.865 69.996 1.00 27.10 22 ALA B C 1
ATOM 978 O O . ALA B 1 22 ? 17.926 54.719 70.848 1.00 28.13 22 ALA B O 1
ATOM 980 N N . LYS B 1 23 ? 17.523 53.772 68.844 1.00 27.73 23 LYS B N 1
ATOM 981 C CA . LYS B 1 23 ? 16.426 54.680 68.534 1.00 29.04 23 LYS B CA 1
ATOM 982 C C . LYS B 1 23 ? 15.286 54.453 69.513 1.00 28.57 23 LYS B C 1
ATOM 983 O O . LYS B 1 23 ? 14.641 55.404 69.956 1.00 29.83 23 LYS B O 1
ATOM 989 N N . TRP B 1 24 ? 15.036 53.190 69.850 1.00 26.36 24 TRP B N 1
ATOM 990 C CA . TRP B 1 24 ? 13.972 52.867 70.791 1.00 25.67 24 TRP B CA 1
ATOM 991 C C . TRP B 1 24 ? 14.237 53.555 72.128 1.00 26.17 24 TRP B C 1
ATOM 992 O O . TRP B 1 24 ? 13.347 54.179 72.705 1.00 26.09 24 TRP B O 1
ATOM 1003 N N . ALA B 1 25 ? 15.466 53.430 72.616 1.00 26.45 25 ALA B N 1
ATOM 1004 C CA . ALA B 1 25 ? 15.847 54.029 73.889 1.00 29.41 25 ALA B CA 1
ATOM 1005 C C . ALA B 1 25 ? 15.716 55.547 73.839 1.00 31.24 25 ALA B C 1
ATOM 1006 O O . ALA B 1 25 ? 15.248 56.168 74.795 1.00 31.70 25 ALA B O 1
ATOM 1008 N N . SER B 1 26 ? 16.122 56.135 72.716 1.00 32.94 26 SER B N 1
ATOM 1009 C CA . SER B 1 26 ? 16.069 57.583 72.534 1.00 35.37 26 SER B CA 1
ATOM 1010 C C . SER B 1 26 ? 14.651 58.131 72.412 1.00 36.64 26 SER B C 1
ATOM 1011 O O . SER B 1 26 ? 14.409 59.303 72.705 1.00 37.09 26 SER B O 1
ATOM 1014 N N . SER B 1 27 ? 13.717 57.290 71.981 1.00 37.64 27 SER B N 1
ATOM 1015 C CA . SER B 1 27 ? 12.332 57.720 71.823 1.00 38.99 27 SER B CA 1
ATOM 1016 C C . SER B 1 27 ? 11.540 57.510 73.108 1.00 39.77 27 SER B C 1
ATOM 1017 O O . SER B 1 27 ? 10.324 57.702 73.136 1.00 40.46 27 SER B O 1
ATOM 1020 N N . ASN B 1 28 ? 12.231 57.112 74.171 1.00 40.08 28 ASN B N 1
ATOM 1021 C CA . ASN B 1 28 ? 11.580 56.880 75.453 1.00 40.56 28 ASN B CA 1
ATOM 1022 C C . ASN B 1 28 ? 12.276 57.638 76.575 1.00 40.16 28 ASN B C 1
ATOM 1023 O O . ASN B 1 28 ? 13.455 57.975 76.472 1.00 39.50 28 ASN B O 1
ATOM 1028 N N . LYS B 1 29 ? 11.533 57.910 77.643 1.00 40.15 29 LYS B N 1
ATOM 1029 C CA . LYS B 1 29 ? 12.068 58.621 78.798 1.00 40.42 29 LYS B CA 1
ATOM 1030 C C . LYS B 1 29 ? 12.010 57.709 80.013 1.00 39.05 29 LYS B C 1
ATOM 1031 O O . LYS B 1 29 ? 10.942 57.216 80.378 1.00 38.99 29 LYS B O 1
ATOM 1037 N N . PHE B 1 30 ? 13.158 57.487 80.642 1.00 38.15 30 PHE B N 1
ATOM 1038 C CA . PHE B 1 30 ? 13.214 56.617 81.808 1.00 38.25 30 PHE B CA 1
ATOM 1039 C C . PHE B 1 30 ? 13.481 57.389 83.092 1.00 38.95 30 PHE B C 1
ATOM 1040 O O . PHE B 1 30 ? 14.415 58.188 83.165 1.00 39.98 30 PHE B O 1
ATOM 1048 N N . HIS B 1 31 ? 12.652 57.146 84.102 1.00 39.98 31 HIS B N 1
ATOM 1049 C CA . HIS B 1 31 ? 12.809 57.804 85.395 1.00 41.54 31 HIS B CA 1
ATOM 1050 C C . HIS B 1 31 ? 12.881 56.752 86.491 1.00 41.48 31 HIS B C 1
ATOM 1051 O O . HIS B 1 31 ? 12.370 55.642 86.328 1.00 41.77 31 HIS B O 1
ATOM 1058 N N . VAL B 1 32 ? 13.521 57.098 87.604 1.00 41.03 32 VAL B N 1
ATOM 1059 C CA . VAL B 1 32 ? 13.630 56.177 88.726 1.00 40.65 32 VAL B CA 1
ATOM 1060 C C . VAL B 1 32 ? 12.219 55.710 89.065 1.00 40.09 32 VAL B C 1
ATOM 1061 O O . VAL B 1 32 ? 11.279 56.506 89.070 1.00 40.71 32 VAL B O 1
ATOM 1065 N N . GLY B 1 33 ? 12.068 54.418 89.331 1.00 39.41 33 GLY B N 1
ATOM 1066 C CA . GLY B 1 33 ? 10.756 53.885 89.645 1.00 38.61 33 GLY B CA 1
ATOM 1067 C C . GLY B 1 33 ? 10.179 53.123 88.467 1.00 38.20 33 GLY B C 1
ATOM 1068 O O . GLY B 1 33 ? 9.244 52.336 88.623 1.00 38.62 33 GLY B O 1
ATOM 1069 N N . ASP B 1 34 ? 10.728 53.367 87.280 1.00 36.90 34 ASP B N 1
ATOM 1070 C CA . ASP B 1 34 ? 10.272 52.675 86.080 1.00 35.42 34 ASP B CA 1
ATOM 1071 C C . ASP B 1 34 ? 10.916 51.300 86.029 1.00 33.79 34 ASP B C 1
ATOM 1072 O O . ASP B 1 34 ? 11.797 50.982 86.829 1.00 33.86 34 ASP B O 1
ATOM 1077 N N . SER B 1 35 ? 10.472 50.487 85.079 1.00 32.06 35 SER B N 1
ATOM 1078 C CA . SER B 1 35 ? 11.031 49.158 84.911 1.00 29.60 35 SER B CA 1
ATOM 1079 C C . SER B 1 35 ? 11.120 48.848 83.426 1.00 28.07 35 SER B C 1
ATOM 1080 O O . SER B 1 35 ? 10.393 49.422 82.612 1.00 26.80 35 SER B O 1
ATOM 1083 N N . LEU B 1 36 ? 12.035 47.953 83.078 1.00 24.91 36 LEU B N 1
ATOM 1084 C CA . LEU B 1 36 ? 12.212 47.540 81.696 1.00 23.88 36 LEU B CA 1
ATOM 1085 C C . LEU B 1 36 ? 11.650 46.134 81.591 1.00 21.57 36 LEU B C 1
ATOM 1086 O O . LEU B 1 36 ? 11.746 45.350 82.536 1.00 21.86 36 LEU B O 1
ATOM 1091 N N . LEU B 1 37 ? 11.049 45.822 80.451 1.00 19.54 37 LEU B N 1
ATOM 1092 C CA . LEU B 1 37 ? 10.504 44.495 80.228 1.00 19.58 37 LEU B CA 1
ATOM 1093 C C . LEU B 1 37 ? 11.130 43.944 78.954 1.00 18.68 37 LEU B C 1
ATOM 1094 O O . LEU B 1 37 ? 10.941 44.504 77.871 1.00 18.41 37 LEU B O 1
ATOM 1099 N N . PHE B 1 38 ? 11.904 42.869 79.097 1.00 18.00 38 PHE B N 1
ATOM 1100 C CA . PHE B 1 38 ? 12.552 42.223 77.958 1.00 16.44 38 PHE B CA 1
ATOM 1101 C C . PHE B 1 38 ? 11.788 40.952 77.622 1.00 16.13 38 PHE B C 1
ATOM 1102 O O . PHE B 1 38 ? 11.750 40.014 78.426 1.00 16.50 38 PHE B O 1
ATOM 1110 N N . ASN B 1 39 ? 11.178 40.923 76.440 1.00 16.11 39 ASN B N 1
ATOM 1111 C CA . ASN B 1 39 ? 10.417 39.762 75.982 1.00 17.14 39 ASN B CA 1
ATOM 1112 C C . ASN B 1 39 ? 11.211 39.089 74.878 1.00 16.36 39 ASN B C 1
ATOM 1113 O O . ASN B 1 39 ? 11.592 39.733 73.902 1.00 16.77 39 ASN B O 1
ATOM 1118 N N . TYR B 1 40 ? 11.452 37.793 75.020 1.00 16.12 40 TYR B N 1
ATOM 1119 C CA . TYR B 1 40 ? 12.225 37.077 74.018 1.00 15.82 40 TYR B CA 1
ATOM 1120 C C . TYR B 1 40 ? 12.092 35.579 74.201 1.00 15.91 40 TYR B C 1
ATOM 1121 O O . TYR B 1 40 ? 11.574 35.111 75.211 1.00 15.93 40 TYR B O 1
ATOM 1130 N N . ASN B 1 41 ? 12.560 34.838 73.203 1.00 16.42 41 ASN B N 1
ATOM 1131 C CA . ASN B 1 41 ? 12.557 33.382 73.246 1.00 17.61 41 ASN B CA 1
ATOM 1132 C C . ASN B 1 41 ? 13.791 33.074 74.099 1.00 16.35 41 ASN B C 1
ATOM 1133 O O . ASN B 1 41 ? 14.919 33.222 73.625 1.00 17.90 41 ASN B O 1
ATOM 1138 N N . ASN B 1 42 ? 13.592 32.645 75.344 1.00 17.59 42 ASN B N 1
ATOM 1139 C CA . ASN B 1 42 ? 14.740 32.425 76.216 1.00 16.96 42 ASN B CA 1
ATOM 1140 C C . ASN B 1 42 ? 15.632 31.222 75.947 1.00 17.15 42 ASN B C 1
ATOM 1141 O O . ASN B 1 42 ? 16.619 31.012 76.651 1.00 17.58 42 ASN B O 1
ATOM 1146 N N . LYS B 1 43 ? 15.311 30.429 74.934 1.00 16.63 43 LYS B N 1
ATOM 1147 C CA . LYS B 1 43 ? 16.191 29.313 74.624 1.00 16.38 43 LYS B CA 1
ATOM 1148 C C . LYS B 1 43 ? 17.305 29.845 73.725 1.00 16.51 43 LYS B C 1
ATOM 1149 O O . LYS B 1 43 ? 18.406 29.296 73.690 1.00 17.84 43 LYS B O 1
ATOM 1155 N N . PHE B 1 44 ? 17.018 30.948 73.033 1.00 16.14 44 PHE B N 1
ATOM 1156 C CA . PHE B 1 44 ? 17.952 31.533 72.076 1.00 16.60 44 PHE B CA 1
ATOM 1157 C C . PHE B 1 44 ? 18.554 32.895 72.398 1.00 15.57 44 PHE B C 1
ATOM 1158 O O . PHE B 1 44 ? 19.376 33.393 71.630 1.00 16.56 44 PHE B O 1
ATOM 1166 N N . HIS B 1 45 ? 18.147 33.498 73.512 1.00 15.25 45 HIS B N 1
ATOM 1167 C CA . HIS B 1 45 ? 18.665 34.807 73.915 1.00 14.02 45 HIS B CA 1
ATOM 1168 C C . HIS B 1 45 ? 18.675 34.906 75.434 1.00 14.05 45 HIS B C 1
ATOM 1169 O O . HIS B 1 45 ? 18.089 34.077 76.133 1.00 14.96 45 HIS B O 1
ATOM 1176 N N . ASN B 1 46 ? 19.355 35.927 75.940 1.00 13.94 46 ASN B N 1
ATOM 1177 C CA . ASN B 1 46 ? 19.369 36.203 77.370 1.00 13.97 46 ASN B CA 1
ATOM 1178 C C . ASN B 1 46 ? 19.595 37.699 77.531 1.00 13.61 46 ASN B C 1
ATOM 1179 O O . ASN B 1 46 ? 19.736 38.416 76.540 1.00 14.79 46 ASN B O 1
ATOM 1184 N N . VAL B 1 47 ? 19.575 38.180 78.763 1.00 13.04 47 VAL B N 1
ATOM 1185 C CA . VAL B 1 47 ? 19.809 39.595 79.006 1.00 13.14 47 VAL B CA 1
ATOM 1186 C C . VAL B 1 47 ? 20.885 39.682 80.069 1.00 14.71 47 VAL B C 1
ATOM 1187 O O . VAL B 1 47 ? 20.731 39.132 81.157 1.00 14.89 47 VAL B O 1
ATOM 1191 N N . LEU B 1 48 ? 21.979 40.364 79.752 1.00 15.38 48 LEU B N 1
ATOM 1192 C CA . LEU B 1 48 ? 23.064 40.512 80.710 1.00 15.50 48 LEU B CA 1
ATOM 1193 C C . LEU B 1 48 ? 23.276 41.986 81.010 1.00 16.76 48 LEU B C 1
ATOM 1194 O O . LEU B 1 48 ? 23.296 42.808 80.096 1.00 17.45 48 LEU B O 1
ATOM 1199 N N . GLN B 1 49 ? 23.410 42.322 82.288 1.00 17.10 49 GLN B N 1
ATOM 1200 C CA . GLN B 1 49 ? 23.679 43.706 82.657 1.00 19.42 49 GLN B CA 1
ATOM 1201 C C . GLN B 1 49 ? 25.193 43.777 82.763 1.00 20.42 49 GLN B C 1
ATOM 1202 O O . GLN B 1 49 ? 25.808 42.948 83.433 1.00 20.64 49 GLN B O 1
ATOM 1208 N N . VAL B 1 50 ? 25.789 44.756 82.093 1.00 20.87 50 VAL B N 1
ATOM 1209 C CA . VAL B 1 50 ? 27.237 44.906 82.091 1.00 22.23 50 VAL B CA 1
ATOM 1210 C C . VAL B 1 50 ? 27.628 46.368 82.278 1.00 23.79 50 VAL B C 1
ATOM 1211 O O . VAL B 1 50 ? 26.762 47.235 82.413 1.00 23.65 50 VAL B O 1
ATOM 1215 N N . ASP B 1 51 ? 28.931 46.637 82.295 1.00 26.35 51 ASP B N 1
ATOM 1216 C CA . ASP B 1 51 ? 29.405 48.006 82.446 1.00 29.09 51 ASP B CA 1
ATOM 1217 C C . ASP B 1 51 ? 29.665 48.626 81.074 1.00 30.73 51 ASP B C 1
ATOM 1218 O O . ASP B 1 51 ? 29.593 47.945 80.050 1.00 28.91 51 ASP B O 1
ATOM 1223 N N . GLN B 1 52 ? 29.966 49.920 81.060 1.00 31.84 52 GLN B N 1
ATOM 1224 C CA . GLN B 1 52 ? 30.222 50.639 79.817 1.00 34.44 52 GLN B CA 1
ATOM 1225 C C . GLN B 1 52 ? 31.319 50.000 78.969 1.00 34.21 52 GLN B C 1
ATOM 1226 O O . GLN B 1 52 ? 31.197 49.910 77.749 1.00 33.90 52 GLN B O 1
ATOM 1232 N N . GLU B 1 53 ? 32.389 49.564 79.622 1.00 34.69 53 GLU B N 1
ATOM 1233 C CA . GLU B 1 53 ? 33.512 48.937 78.934 1.00 35.86 53 GLU B CA 1
ATOM 1234 C C . GLU B 1 53 ? 33.092 47.655 78.215 1.00 34.96 53 GLU B C 1
ATOM 1235 O O . GLU B 1 53 ? 33.382 47.469 77.031 1.00 33.90 53 GLU B O 1
ATOM 1241 N N . GLN B 1 54 ? 32.408 46.775 78.938 1.00 32.52 54 GLN B N 1
ATOM 1242 C CA . GLN B 1 54 ? 31.952 45.510 78.375 1.00 31.29 54 GLN B CA 1
ATOM 1243 C C . GLN B 1 54 ? 30.900 45.736 77.296 1.00 29.81 54 GLN B C 1
ATOM 1244 O O . GLN B 1 54 ? 30.820 44.984 76.327 1.00 29.87 54 GLN B O 1
ATOM 1250 N N . PHE B 1 55 ? 30.096 46.779 77.472 1.00 28.72 55 PHE B N 1
ATOM 1251 C CA . PHE B 1 55 ? 29.045 47.117 76.519 1.00 27.81 55 PHE B CA 1
ATOM 1252 C C . PHE B 1 55 ? 29.641 47.479 75.158 1.00 28.91 55 PHE B C 1
ATOM 1253 O O . PHE B 1 55 ? 29.211 46.975 74.121 1.00 27.30 55 PHE B O 1
ATOM 1261 N N . LYS B 1 56 ? 30.636 48.358 75.174 1.00 30.24 56 LYS B N 1
ATOM 1262 C CA . LYS B 1 56 ? 31.281 48.803 73.945 1.00 33.01 56 LYS B CA 1
ATOM 1263 C C . LYS B 1 56 ? 31.995 47.689 73.189 1.00 32.41 56 LYS B C 1
ATOM 1264 O O . LYS B 1 56 ? 31.990 47.668 71.960 1.00 33.83 56 LYS B O 1
ATOM 1270 N N . SER B 1 57 ? 32.610 46.767 73.921 1.00 32.21 57 SER B N 1
ATOM 1271 C CA . SER B 1 57 ? 33.338 45.669 73.296 1.00 31.78 57 SER B CA 1
ATOM 1272 C C . SER B 1 57 ? 32.520 44.387 73.194 1.00 31.04 57 SER B C 1
ATOM 1273 O O . SER B 1 57 ? 33.036 43.349 72.778 1.00 29.89 57 SER B O 1
ATOM 1276 N N . CYS B 1 58 ? 31.246 44.462 73.568 1.00 29.48 58 CYS B N 1
ATOM 1277 C CA . CYS B 1 58 ? 30.372 43.297 73.520 1.00 28.55 58 CYS B CA 1
ATOM 1278 C C . CYS B 1 58 ? 30.949 42.116 74.294 1.00 29.32 58 CYS B C 1
ATOM 1279 O O . CYS B 1 58 ? 30.872 40.967 73.851 1.00 29.67 58 CYS B O 1
ATOM 1282 N N . ASN B 1 59 ? 31.525 42.408 75.454 1.00 29.51 59 ASN B N 1
ATOM 1283 C CA . ASN B 1 59 ? 32.112 41.381 76.302 1.00 30.99 59 ASN B CA 1
ATOM 1284 C C . ASN B 1 59 ? 31.057 40.893 77.290 1.00 30.72 59 ASN B C 1
ATOM 1285 O O . ASN B 1 59 ? 30.520 41.677 78.072 1.00 31.10 59 ASN B O 1
ATOM 1290 N N . SER B 1 60 ? 30.769 39.597 77.258 1.00 30.52 60 SER B N 1
ATOM 1291 C CA . SER B 1 60 ? 29.759 39.025 78.143 1.00 31.56 60 SER B CA 1
ATOM 1292 C C . SER B 1 60 ? 30.334 37.983 79.096 1.00 32.34 60 SER B C 1
ATOM 1293 O O . SER B 1 60 ? 29.603 37.131 79.603 1.00 32.85 60 SER B O 1
ATOM 1296 N N . SER B 1 61 ? 31.635 38.056 79.353 1.00 32.89 61 SER B N 1
ATOM 1297 C CA . SER B 1 61 ? 32.284 37.084 80.227 1.00 33.99 61 SER B CA 1
ATOM 1298 C C . SER B 1 61 ? 32.009 37.252 81.718 1.00 33.90 61 SER B C 1
ATOM 1299 O O . SER B 1 61 ? 31.880 36.260 82.436 1.00 36.51 61 SER B O 1
ATOM 1302 N N . SER B 1 62 ? 31.914 38.491 82.191 1.00 32.36 62 SER B N 1
ATOM 1303 C CA . SER B 1 62 ? 31.674 38.721 83.613 1.00 32.03 62 SER B CA 1
ATOM 1304 C C . SER B 1 62 ? 30.543 39.718 83.860 1.00 29.48 62 SER B C 1
ATOM 1305 O O . SER B 1 62 ? 30.776 40.859 84.263 1.00 30.32 62 SER B O 1
ATOM 1308 N N . PRO B 1 63 ? 29.293 39.288 83.635 1.00 26.14 63 PRO B N 1
ATOM 1309 C CA . PRO B 1 63 ? 28.116 40.138 83.826 1.00 23.91 63 PRO B CA 1
ATOM 1310 C C . PRO B 1 63 ? 27.800 40.441 85.287 1.00 21.83 63 PRO B C 1
ATOM 1311 O O . PRO B 1 63 ? 28.097 39.643 86.176 1.00 22.81 63 PRO B O 1
ATOM 1315 N N . ALA B 1 64 ? 27.191 41.600 85.523 1.00 20.61 64 ALA B N 1
ATOM 1316 C CA . ALA B 1 64 ? 26.804 42.005 86.869 1.00 19.79 64 ALA B CA 1
ATOM 1317 C C . ALA B 1 64 ? 25.573 41.194 87.258 1.00 19.09 64 ALA B C 1
ATOM 1318 O O . ALA B 1 64 ? 25.356 40.885 88.427 1.00 19.08 64 ALA B O 1
ATOM 1320 N N . ALA B 1 65 ? 24.769 40.850 86.256 1.00 17.60 65 ALA B N 1
ATOM 1321 C CA . ALA B 1 65 ? 23.557 40.069 86.475 1.00 15.99 65 ALA B CA 1
ATOM 1322 C C . ALA B 1 65 ? 23.154 39.422 85.160 1.00 15.05 65 ALA B C 1
ATOM 1323 O O . ALA B 1 65 ? 23.351 40.001 84.094 1.00 15.81 65 ALA B O 1
ATOM 1325 N N . SER B 1 66 ? 22.591 38.221 85.249 1.00 13.61 66 SER B N 1
ATOM 1326 C CA . SER B 1 66 ? 22.146 37.473 84.079 1.00 13.77 66 SER B CA 1
ATOM 1327 C C . SER B 1 66 ? 20.667 37.136 84.239 1.00 14.39 66 SER B C 1
ATOM 1328 O O . SER B 1 66 ? 20.274 36.520 85.230 1.00 15.17 66 SER B O 1
ATOM 1331 N N . TYR B 1 67 ? 19.855 37.552 83.267 1.00 13.33 67 TYR B N 1
ATOM 1332 C CA . TYR B 1 67 ? 18.414 37.291 83.286 1.00 13.90 67 TYR B CA 1
ATOM 1333 C C . TYR B 1 67 ? 18.096 36.320 82.154 1.00 13.87 67 TYR B C 1
ATOM 1334 O O . TYR B 1 67 ? 18.586 36.480 81.033 1.00 14.30 67 TYR B O 1
ATOM 1343 N N . THR B 1 68 ? 17.258 35.328 82.435 1.00 14.31 68 THR B N 1
ATOM 1344 C CA . THR B 1 68 ? 16.947 34.308 81.441 1.00 14.82 68 THR B CA 1
ATOM 1345 C C . THR B 1 68 ? 15.497 33.829 81.448 1.00 15.56 68 THR B C 1
ATOM 1346 O O . THR B 1 68 ? 15.220 32.720 81.001 1.00 16.31 68 THR B O 1
ATOM 1350 N N . SER B 1 69 ? 14.570 34.655 81.924 1.00 14.54 69 SER B N 1
ATOM 1351 C CA . SER B 1 69 ? 13.170 34.223 81.997 1.00 15.81 69 SER B CA 1
ATOM 1352 C C . SER B 1 69 ? 12.372 34.361 80.705 1.00 15.97 69 SER B C 1
ATOM 1353 O O . SER B 1 69 ? 11.326 33.720 80.549 1.00 16.54 69 SER B O 1
ATOM 1356 N N . GLY B 1 70 ? 12.847 35.196 79.789 1.00 14.21 70 GLY B N 1
ATOM 1357 C CA . GLY B 1 70 ? 12.124 35.400 78.544 1.00 15.16 70 GLY B CA 1
ATOM 1358 C C . GLY B 1 70 ? 11.110 36.529 78.674 1.00 15.37 70 GLY B C 1
ATOM 1359 O O . GLY B 1 70 ? 10.503 36.946 77.687 1.00 16.02 70 GLY B O 1
ATOM 1360 N N . ALA B 1 71 ? 10.925 37.012 79.899 1.00 16.03 71 ALA B N 1
ATOM 1361 C CA . ALA B 1 71 ? 9.997 38.107 80.193 1.00 17.01 71 ALA B CA 1
ATOM 1362 C C . ALA B 1 71 ? 10.526 38.798 81.441 1.00 17.61 71 ALA B C 1
ATOM 1363 O O . ALA B 1 71 ? 9.834 38.919 82.451 1.00 18.08 71 ALA B O 1
ATOM 1365 N N . ASP B 1 72 ? 11.769 39.256 81.356 1.00 17.52 72 ASP B N 1
ATOM 1366 C CA . ASP B 1 72 ? 12.424 39.898 82.487 1.00 17.37 72 ASP B CA 1
ATOM 1367 C C . ASP B 1 72 ? 11.930 41.300 82.795 1.00 18.16 72 ASP B C 1
ATOM 1368 O O . ASP B 1 72 ? 11.947 42.183 81.937 1.00 19.28 72 ASP B O 1
ATOM 1373 N N . SER B 1 73 ? 11.498 41.494 84.035 1.00 18.71 73 SER B N 1
ATOM 1374 C CA . SER B 1 73 ? 11.038 42.796 84.493 1.00 22.30 73 SER B CA 1
ATOM 1375 C C . SER B 1 73 ? 12.191 43.318 85.340 1.00 22.26 73 SER B C 1
ATOM 1376 O O . SER B 1 73 ? 12.492 42.766 86.398 1.00 22.94 73 SER B O 1
ATOM 1379 N N . ILE B 1 74 ? 12.847 44.366 84.862 1.00 22.44 74 ILE B N 1
ATOM 1380 C CA . ILE B 1 74 ? 13.989 44.926 85.569 1.00 23.91 74 ILE B CA 1
ATOM 1381 C C . ILE B 1 74 ? 13.719 46.341 86.057 1.00 25.59 74 ILE B C 1
ATOM 1382 O O . ILE B 1 74 ? 13.602 47.273 85.261 1.00 24.48 74 ILE B O 1
ATOM 1387 N N . PRO B 1 75 ? 13.620 46.518 87.383 1.00 27.50 75 PRO B N 1
ATOM 1388 C CA . PRO B 1 75 ? 13.364 47.829 87.985 1.00 30.17 75 PRO B CA 1
ATOM 1389 C C . PRO B 1 75 ? 14.550 48.785 87.881 1.00 31.64 75 PRO B C 1
ATOM 1390 O O . PRO B 1 75 ? 15.707 48.370 87.937 1.00 32.31 75 PRO B O 1
ATOM 1394 N N . LEU B 1 76 ? 14.247 50.067 87.717 1.00 33.58 76 LEU B N 1
ATOM 1395 C CA . LEU B 1 76 ? 15.268 51.103 87.621 1.00 36.12 76 LEU B CA 1
ATOM 1396 C C . LEU B 1 76 ? 15.085 52.013 88.836 1.00 38.20 76 LEU B C 1
ATOM 1397 O O . LEU B 1 76 ? 14.294 52.956 88.797 1.00 38.59 76 LEU B O 1
ATOM 1402 N N . LYS B 1 77 ? 15.806 51.725 89.916 1.00 40.82 77 LYS B N 1
ATOM 1403 C CA . LYS B 1 77 ? 15.680 52.518 91.135 1.00 43.04 77 LYS B CA 1
ATOM 1404 C C . LYS B 1 77 ? 16.855 53.444 91.418 1.00 44.47 77 LYS B C 1
ATOM 1405 O O . LYS B 1 77 ? 17.052 53.870 92.556 1.00 44.69 77 LYS B O 1
ATOM 1411 N N . ARG B 1 78 ? 17.633 53.758 90.390 1.00 45.18 78 ARG B N 1
ATOM 1412 C CA . ARG B 1 78 ? 18.782 54.639 90.556 1.00 46.37 78 ARG B CA 1
ATOM 1413 C C . ARG B 1 78 ? 19.056 55.396 89.265 1.00 45.70 78 ARG B C 1
ATOM 1414 O O . ARG B 1 78 ? 19.072 54.810 88.184 1.00 46.12 78 ARG B O 1
ATOM 1422 N N . PRO B 1 79 ? 19.265 56.716 89.360 1.00 44.79 79 PRO B N 1
ATOM 1423 C CA . PRO B 1 79 ? 19.539 57.513 88.164 1.00 43.71 79 PRO B CA 1
ATOM 1424 C C . PRO B 1 79 ? 20.909 57.153 87.595 1.00 42.60 79 PRO B C 1
ATOM 1425 O O . PRO B 1 79 ? 21.770 56.642 88.312 1.00 42.01 79 PRO B O 1
ATOM 1429 N N . GLY B 1 80 ? 21.107 57.413 86.308 1.00 40.71 80 GLY B N 1
ATOM 1430 C CA . GLY B 1 80 ? 22.382 57.099 85.691 1.00 39.36 80 GLY B CA 1
ATOM 1431 C C . GLY B 1 80 ? 22.219 56.319 84.401 1.00 38.19 80 GLY B C 1
ATOM 1432 O O . GLY B 1 80 ? 21.139 56.306 83.810 1.00 38.47 80 GLY B O 1
ATOM 1433 N N . THR B 1 81 ? 23.290 55.664 83.966 1.00 36.65 81 THR B N 1
ATOM 1434 C CA . THR B 1 81 ? 23.257 54.888 82.731 1.00 36.21 81 THR B CA 1
ATOM 1435 C C . THR B 1 81 ? 23.445 53.395 82.987 1.00 34.86 81 THR B C 1
ATOM 1436 O O . THR B 1 81 ? 24.347 52.987 83.720 1.00 34.53 81 THR B O 1
ATOM 1440 N N . PHE B 1 82 ? 22.589 52.583 82.375 1.00 33.01 82 PHE B N 1
ATOM 1441 C CA . PHE B 1 82 ? 22.663 51.134 82.524 1.00 31.72 82 PHE B CA 1
ATOM 1442 C C . PHE B 1 82 ? 22.870 50.498 81.153 1.00 29.79 82 PHE B C 1
ATOM 1443 O O . PHE B 1 82 ? 22.328 50.978 80.154 1.00 29.55 82 PHE B O 1
ATOM 1451 N N . TYR B 1 83 ? 23.652 49.422 81.108 1.00 26.87 83 TYR B N 1
ATOM 1452 C CA . TYR B 1 83 ? 23.942 48.740 79.851 1.00 24.31 83 TYR B CA 1
ATOM 1453 C C . TYR B 1 83 ? 23.509 47.282 79.854 1.00 21.75 83 TYR B C 1
ATOM 1454 O O . TYR B 1 83 ? 23.803 46.536 80.788 1.00 20.75 83 TYR B O 1
ATOM 1463 N N . PHE B 1 84 ? 22.824 46.880 78.790 1.00 18.69 84 PHE B N 1
ATOM 1464 C CA . PHE B 1 84 ? 22.356 45.508 78.662 1.00 17.75 84 PHE B CA 1
ATOM 1465 C C . PHE B 1 84 ? 22.668 44.968 77.278 1.00 18.36 84 PHE B C 1
ATOM 1466 O O . PHE B 1 84 ? 22.627 45.697 76.286 1.00 18.18 84 PHE B O 1
ATOM 1474 N N . LEU B 1 85 ? 22.981 43.682 77.211 1.00 15.77 85 LEU B N 1
ATOM 1475 C CA . LEU B 1 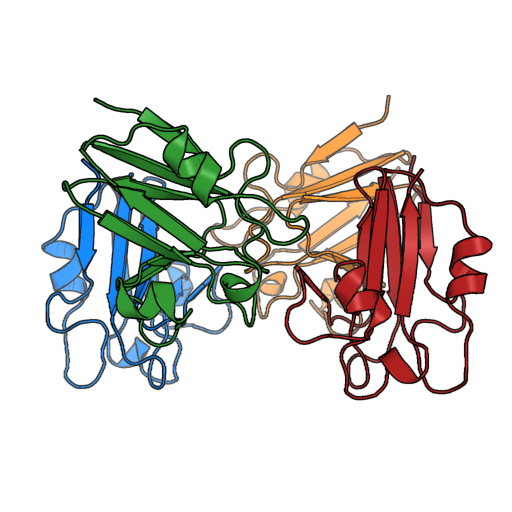85 ? 23.272 43.057 75.935 1.00 15.71 85 LEU B CA 1
ATOM 1476 C C . LEU B 1 85 ? 22.913 41.587 76.018 1.00 14.48 85 LEU B C 1
ATOM 1477 O O . LEU B 1 85 ? 22.702 41.054 77.107 1.00 15.04 85 LEU B O 1
ATOM 1482 N N . CYS B 1 86 ? 22.800 40.951 74.859 1.00 13.74 86 CYS B N 1
ATOM 1483 C CA . CYS B 1 86 ? 22.515 39.527 74.808 1.00 14.11 86 CYS B CA 1
ATOM 1484 C C . CYS B 1 86 ? 23.882 38.864 74.726 1.00 15.76 86 CYS B C 1
ATOM 1485 O O . CYS B 1 86 ? 24.700 39.229 73.880 1.00 17.46 86 CYS B O 1
ATOM 1488 N N . GLY B 1 87 ? 24.120 37.897 75.609 1.00 15.91 87 GLY B N 1
ATOM 1489 C CA . GLY B 1 87 ? 25.401 37.216 75.645 1.00 18.61 87 GLY B CA 1
ATOM 1490 C C . GLY B 1 87 ? 25.577 36.037 74.707 1.00 19.48 87 GLY B C 1
ATOM 1491 O O . GLY B 1 87 ? 26.654 35.443 74.669 1.00 20.37 87 GLY B O 1
ATOM 1492 N N . ILE B 1 88 ? 24.539 35.682 73.956 1.00 18.24 88 ILE B N 1
ATOM 1493 C CA . ILE B 1 88 ? 24.652 34.566 73.021 1.00 19.52 88 ILE B CA 1
ATOM 1494 C C . ILE B 1 88 ? 25.677 34.979 71.967 1.00 21.61 88 ILE B C 1
ATOM 1495 O O . ILE B 1 88 ? 25.633 36.094 71.445 1.00 19.83 88 ILE B O 1
ATOM 1500 N N . PRO B 1 89 ? 26.628 34.087 71.649 1.00 23.83 89 PRO B N 1
ATOM 1501 C CA . PRO B 1 89 ? 27.667 34.377 70.659 1.00 24.59 89 PRO B CA 1
ATOM 1502 C C . PRO B 1 89 ? 27.220 35.168 69.432 1.00 22.58 89 PRO B C 1
ATOM 1503 O O . PRO B 1 89 ? 26.323 34.747 68.702 1.00 23.30 89 PRO B O 1
ATOM 1507 N N . GLY B 1 90 ? 27.849 36.325 69.236 1.00 21.97 90 GLY B N 1
ATOM 1508 C CA . GLY B 1 90 ? 27.558 37.165 68.089 1.00 20.86 90 GLY B CA 1
ATOM 1509 C C . GLY B 1 90 ? 26.319 38.045 68.101 1.00 20.77 90 GLY B C 1
ATOM 1510 O O . GLY B 1 90 ? 26.216 38.957 67.282 1.00 20.21 90 GLY B O 1
ATOM 1511 N N . HIS B 1 91 ? 25.382 37.799 69.012 1.00 18.31 91 HIS B N 1
ATOM 1512 C CA . HIS B 1 91 ? 24.165 38.605 69.042 1.00 17.38 91 HIS B CA 1
ATOM 1513 C C . HIS B 1 91 ? 24.396 40.068 69.388 1.00 17.79 91 HIS B C 1
ATOM 1514 O O . HIS B 1 91 ? 23.735 40.949 68.841 1.00 18.02 91 HIS B O 1
ATOM 1521 N N . CYS B 1 92 ? 25.319 40.323 70.306 1.00 17.92 92 CYS B N 1
ATOM 1522 C CA . CYS B 1 92 ? 25.626 41.692 70.700 1.00 19.04 92 CYS B CA 1
ATOM 1523 C C . CYS B 1 92 ? 26.212 42.436 69.503 1.00 20.72 92 CYS B C 1
ATOM 1524 O O . CYS B 1 92 ? 25.891 43.601 69.264 1.00 19.83 92 CYS B O 1
ATOM 1527 N N . GLN B 1 93 ? 27.067 41.752 68.748 1.00 21.26 93 GLN B N 1
ATOM 1528 C CA . GLN B 1 93 ? 27.698 42.355 67.582 1.00 23.68 93 GLN B CA 1
ATOM 1529 C C . GLN B 1 93 ? 26.694 42.669 66.474 1.00 24.43 93 GLN B C 1
ATOM 1530 O O . GLN B 1 93 ? 26.918 43.569 65.664 1.00 26.33 93 GLN B O 1
ATOM 1536 N N . LEU B 1 94 ? 25.587 41.932 66.440 1.00 23.32 94 LEU B N 1
ATOM 1537 C CA . LEU B 1 94 ? 24.548 42.163 65.443 1.00 23.06 94 LEU B CA 1
ATOM 1538 C C . LEU B 1 94 ? 23.680 43.344 65.865 1.00 23.09 94 LEU B C 1
ATOM 1539 O O . LEU B 1 94 ? 22.780 43.753 65.131 1.00 24.40 94 LEU B O 1
ATOM 1544 N N . GLY B 1 95 ? 23.940 43.872 67.060 1.00 20.53 95 GLY B N 1
ATOM 1545 C CA . GLY B 1 95 ? 23.183 45.014 67.541 1.00 19.69 95 GLY B CA 1
ATOM 1546 C C . GLY B 1 95 ? 22.216 44.773 68.685 1.00 18.82 95 GLY B C 1
ATOM 1547 O O . GLY B 1 95 ? 21.478 45.683 69.065 1.00 18.51 95 GLY B O 1
ATOM 1548 N N . GLN B 1 96 ? 22.203 43.566 69.244 1.00 17.09 96 GLN B N 1
ATOM 1549 C CA . GLN B 1 96 ? 21.288 43.286 70.344 1.00 15.58 96 GLN B CA 1
ATOM 1550 C C . GLN B 1 96 ? 21.900 43.731 71.670 1.00 16.86 96 GLN B C 1
ATOM 1551 O O . GLN B 1 96 ? 22.380 42.928 72.474 1.00 15.88 96 GLN B O 1
ATOM 1557 N N . LYS B 1 97 ? 21.875 45.041 71.880 1.00 17.11 97 LYS B N 1
ATOM 1558 C CA . LYS B 1 97 ? 22.417 45.658 73.077 1.00 17.74 97 LYS B CA 1
ATOM 1559 C C . LYS B 1 97 ? 21.672 46.977 73.226 1.00 17.42 97 LYS B C 1
ATOM 1560 O O . LYS B 1 97 ? 21.206 47.542 72.236 1.00 18.81 97 LYS B O 1
ATOM 1566 N N . VAL B 1 98 ? 21.549 47.474 74.450 1.00 18.71 98 VAL B N 1
ATOM 1567 C CA . VAL B 1 98 ? 20.840 48.734 74.643 1.00 20.32 98 VAL B CA 1
ATOM 1568 C C . VAL B 1 98 ? 21.359 49.511 75.844 1.00 22.25 98 VAL B C 1
ATOM 1569 O O . VAL B 1 98 ? 21.618 48.943 76.905 1.00 21.34 98 VAL B O 1
ATOM 1573 N N . GLU B 1 99 ? 21.529 50.816 75.650 1.00 23.82 99 GLU B N 1
ATOM 1574 C CA . GLU B 1 99 ? 22.004 51.713 76.696 1.00 26.31 99 GLU B CA 1
ATOM 1575 C C . GLU B 1 99 ? 20.789 52.471 77.217 1.00 25.93 99 GLU B C 1
ATOM 1576 O O . GLU B 1 99 ? 20.031 53.047 76.437 1.00 26.80 99 GLU B O 1
ATOM 1582 N N . ILE B 1 100 ? 20.604 52.460 78.533 1.00 27.09 100 ILE B N 1
ATOM 1583 C CA . ILE B 1 100 ? 19.463 53.122 79.154 1.00 29.24 100 ILE B CA 1
ATOM 1584 C C . ILE B 1 100 ? 19.903 54.245 80.089 1.00 31.58 100 ILE B C 1
ATOM 1585 O O . ILE B 1 100 ? 20.683 54.020 81.014 1.00 31.61 100 ILE B O 1
ATOM 1590 N N . LYS B 1 101 ? 19.399 55.450 79.842 1.00 33.75 101 LYS B N 1
ATOM 1591 C CA . LYS B 1 101 ? 19.723 56.599 80.681 1.00 35.86 101 LYS B CA 1
ATOM 1592 C C . LYS B 1 101 ? 18.498 56.950 81.518 1.00 37.00 101 LYS B C 1
ATOM 1593 O O . LYS B 1 101 ? 17.447 57.293 80.979 1.00 36.31 101 LYS B O 1
ATOM 1599 N N . VAL B 1 102 ? 18.637 56.849 82.837 1.00 38.96 102 VAL B N 1
ATOM 1600 C CA . VAL B 1 102 ? 17.537 57.142 83.750 1.00 41.55 102 VAL B CA 1
ATOM 1601 C C . VAL B 1 102 ? 17.639 58.564 84.300 1.00 44.02 102 VAL B C 1
ATOM 1602 O O . VAL B 1 102 ? 18.695 58.977 84.782 1.00 43.32 102 VAL B O 1
ATOM 1606 N N . ASP B 1 103 ? 16.532 59.301 84.224 1.00 47.23 103 ASP B N 1
ATOM 1607 C CA . ASP B 1 103 ? 16.468 60.683 84.696 1.00 50.76 103 ASP B CA 1
ATOM 1608 C C . ASP B 1 103 ? 17.300 61.627 83.833 1.00 52.17 103 ASP B C 1
ATOM 1609 O O . ASP B 1 103 ? 17.810 61.181 82.782 1.00 53.35 103 ASP B O 1
ATOM 1614 N N . MET C 1 1 ? -15.584 20.548 65.893 1.00 59.98 1 MET C N 1
ATOM 1615 C CA . MET C 1 1 ? -15.010 20.356 64.529 1.00 59.85 1 MET C CA 1
ATOM 1616 C C . MET C 1 1 ? -13.833 21.298 64.277 1.00 58.72 1 MET C C 1
ATOM 1617 O O . MET C 1 1 ? -13.283 21.335 63.173 1.00 59.06 1 MET C O 1
ATOM 1622 N N . ALA C 1 2 ? -13.452 22.053 65.304 1.00 56.40 2 ALA C N 1
ATOM 1623 C CA . ALA C 1 2 ? -12.342 22.998 65.204 1.00 53.57 2 ALA C CA 1
ATOM 1624 C C . ALA C 1 2 ? -12.101 23.691 66.543 1.00 51.39 2 ALA C C 1
ATOM 1625 O O . ALA C 1 2 ? -12.529 24.826 66.752 1.00 51.51 2 ALA C O 1
ATOM 1627 N N . THR C 1 3 ? -11.411 23.003 67.447 1.00 48.11 3 THR C N 1
ATOM 1628 C CA . THR C 1 3 ? -11.122 23.559 68.762 1.00 44.36 3 THR C CA 1
ATOM 1629 C C . THR C 1 3 ? -9.645 23.435 69.116 1.00 40.82 3 THR C C 1
ATOM 1630 O O . THR C 1 3 ? -8.991 22.451 68.770 1.00 38.84 3 THR C O 1
ATOM 1634 N N . VAL C 1 4 ? -9.127 24.449 69.801 1.00 36.90 4 VAL C N 1
ATOM 1635 C CA . VAL C 1 4 ? -7.736 24.450 70.233 1.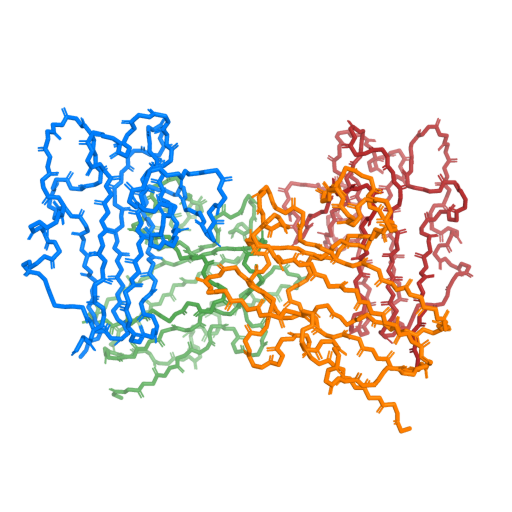00 34.46 4 VAL C CA 1
ATOM 1636 C C . VAL C 1 4 ? -7.717 24.068 71.707 1.00 32.27 4 VAL C C 1
ATOM 1637 O O . VAL C 1 4 ? -8.328 24.742 72.535 1.00 33.65 4 VAL C O 1
ATOM 1641 N N . HIS C 1 5 ? -7.027 22.981 72.031 1.00 29.50 5 HIS C N 1
ATOM 1642 C CA . HIS C 1 5 ? -6.945 22.527 73.411 1.00 26.31 5 HIS C CA 1
ATOM 1643 C C . HIS C 1 5 ? -5.621 22.926 74.045 1.00 25.59 5 HIS C C 1
ATOM 1644 O O . HIS C 1 5 ? -4.554 22.513 73.590 1.00 24.19 5 HIS C O 1
ATOM 1651 N N . LYS C 1 6 ? -5.709 23.737 75.092 1.00 23.70 6 LYS C N 1
ATOM 1652 C CA . LYS C 1 6 ? -4.542 24.215 75.826 1.00 24.09 6 LYS C CA 1
ATOM 1653 C C . LYS C 1 6 ? -4.154 23.123 76.829 1.00 22.04 6 LYS C C 1
ATOM 1654 O O . LYS C 1 6 ? -4.854 22.896 77.815 1.00 21.33 6 LYS C O 1
ATOM 1660 N N . VAL C 1 7 ? -3.038 22.445 76.571 1.00 20.14 7 VAL C N 1
ATOM 1661 C CA . VAL C 1 7 ? -2.580 21.365 77.439 1.00 18.79 7 VAL C CA 1
ATOM 1662 C C . VAL C 1 7 ? -2.307 21.853 78.864 1.00 18.52 7 VAL C C 1
ATOM 1663 O O . VAL C 1 7 ? -1.441 22.701 79.087 1.00 19.31 7 VAL C O 1
ATOM 1667 N N . GLY C 1 8 ? -3.063 21.315 79.818 1.00 17.45 8 GLY C N 1
ATOM 1668 C CA . GLY C 1 8 ? -2.907 21.694 81.212 1.00 18.58 8 GLY C CA 1
ATOM 1669 C C . GLY C 1 8 ? -3.580 23.016 81.521 1.00 18.98 8 GLY C C 1
ATOM 1670 O O . GLY C 1 8 ? -3.361 23.606 82.578 1.00 18.56 8 GLY C O 1
ATOM 1671 N N . ASP C 1 9 ? -4.409 23.478 80.590 1.00 20.45 9 ASP C N 1
ATOM 1672 C CA . ASP C 1 9 ? -5.112 24.744 80.736 1.00 20.32 9 ASP C CA 1
ATOM 1673 C C . ASP C 1 9 ? -4.165 25.877 81.130 1.00 19.44 9 ASP C C 1
ATOM 1674 O O . ASP C 1 9 ? -3.127 26.057 80.493 1.00 19.20 9 ASP C O 1
ATOM 1679 N N . SER C 1 10 ? -4.501 26.636 82.170 1.00 18.39 10 SER C N 1
ATOM 1680 C CA . SER C 1 10 ? -3.658 27.759 82.581 1.00 19.83 10 SER C CA 1
ATOM 1681 C C . SER C 1 10 ? -2.321 27.339 83.188 1.00 18.87 10 SER C C 1
ATOM 1682 O O . SER C 1 10 ? -1.369 28.126 83.215 1.00 20.25 10 SER C O 1
ATOM 1685 N N . THR C 1 11 ? -2.249 26.106 83.674 1.00 18.08 11 THR C N 1
ATOM 1686 C CA . THR C 1 11 ? -1.026 25.600 84.289 1.00 17.50 11 THR C CA 1
ATOM 1687 C C . THR C 1 11 ? 0.034 25.341 83.226 1.00 18.79 11 THR C C 1
ATOM 1688 O O . THR C 1 11 ? 1.234 25.496 83.471 1.00 18.10 11 THR C O 1
ATOM 1692 N N . GLY C 1 12 ? -0.416 24.950 82.042 1.00 17.40 12 GLY C N 1
ATOM 1693 C CA . GLY C 1 12 ? 0.520 24.681 80.968 1.00 16.33 12 GLY C CA 1
ATOM 1694 C C . GLY C 1 12 ? 1.263 23.366 81.124 1.00 15.90 12 GLY C C 1
ATOM 1695 O O . GLY C 1 12 ? 0.843 22.471 81.852 1.00 16.56 12 GLY C O 1
ATOM 1696 N N . TRP C 1 13 ? 2.395 23.283 80.431 1.00 15.24 13 TRP C N 1
ATOM 1697 C CA . TRP C 1 13 ? 3.262 22.106 80.371 1.00 14.54 13 TRP C CA 1
ATOM 1698 C C . TRP C 1 13 ? 4.435 22.383 81.316 1.00 16.28 13 TRP C C 1
ATOM 1699 O O . TRP C 1 13 ? 5.339 23.146 80.982 1.00 16.36 13 TRP C O 1
ATOM 1710 N N . THR C 1 14 ? 4.417 21.759 82.492 1.00 17.04 14 THR C N 1
ATOM 1711 C CA . THR C 1 14 ? 5.454 22.017 83.496 1.00 16.75 14 THR C CA 1
ATOM 1712 C C . THR C 1 14 ? 5.655 20.859 84.469 1.00 16.85 14 THR C C 1
ATOM 1713 O O . THR C 1 14 ? 4.899 19.887 84.457 1.00 17.16 14 THR C O 1
ATOM 1717 N N . THR C 1 15 ? 6.691 20.971 85.303 1.00 17.48 15 THR C N 1
ATOM 1718 C CA . THR C 1 15 ? 6.991 19.973 86.330 1.00 17.93 15 THR C CA 1
ATOM 1719 C C . THR C 1 15 ? 7.140 20.663 87.688 1.00 19.03 15 THR C C 1
ATOM 1720 O O . THR C 1 15 ? 7.416 20.008 88.693 1.00 20.98 15 THR C O 1
ATOM 1724 N N . LEU C 1 16 ? 6.959 21.980 87.715 1.00 21.21 16 LEU C N 1
ATOM 1725 C CA . LEU C 1 16 ? 7.107 22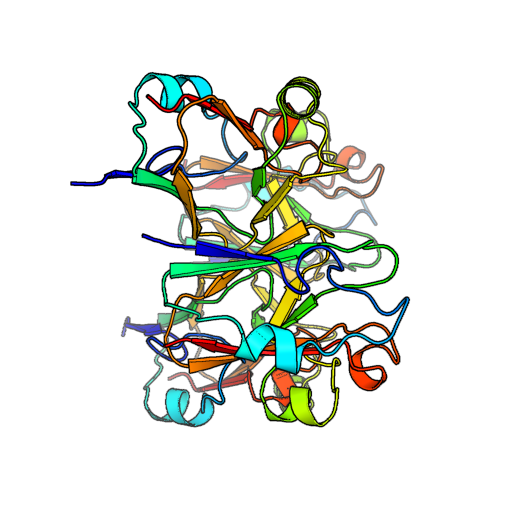.739 88.958 1.00 24.53 16 LEU C CA 1
ATOM 1726 C C . LEU C 1 16 ? 6.181 22.213 90.049 1.00 25.54 16 LEU C C 1
ATOM 1727 O O . LEU C 1 16 ? 6.554 22.156 91.222 1.00 25.64 16 LEU C O 1
ATOM 1732 N N . VAL C 1 17 ? 4.973 21.829 89.653 1.00 23.47 17 VAL C N 1
ATOM 1733 C CA . VAL C 1 17 ? 4.001 21.278 90.588 1.00 23.72 17 VAL C CA 1
ATOM 1734 C C . VAL C 1 17 ? 3.419 20.021 89.964 1.00 22.89 17 VAL C C 1
ATOM 1735 O O . VAL C 1 17 ? 3.410 19.872 88.741 1.00 23.11 17 VAL C O 1
ATOM 1739 N N . PRO C 1 18 ? 2.954 19.082 90.795 1.00 22.82 18 PRO C N 1
ATOM 1740 C CA . PRO C 1 18 ? 2.374 17.867 90.230 1.00 22.96 18 PRO C CA 1
ATOM 1741 C C . PRO C 1 18 ? 1.101 18.302 89.507 1.00 23.72 18 PRO C C 1
ATOM 1742 O O . PRO C 1 18 ? 0.323 19.098 90.039 1.00 24.08 18 PRO C O 1
ATOM 1746 N N . TYR C 1 19 ? 0.908 17.816 88.290 1.00 20.65 19 TYR C N 1
ATOM 1747 C CA . TYR C 1 19 ? -0.287 18.153 87.531 1.00 20.90 19 TYR C CA 1
ATOM 1748 C C . TYR C 1 19 ? -0.724 16.892 86.824 1.00 20.46 19 TYR C C 1
ATOM 1749 O O . TYR C 1 19 ? 0.073 16.240 86.157 1.00 20.63 19 TYR C O 1
ATOM 1758 N N . ASP C 1 20 ? -1.996 16.550 86.966 1.00 20.70 20 ASP C N 1
ATOM 1759 C CA . ASP C 1 20 ? -2.521 15.337 86.359 1.00 21.26 20 ASP C CA 1
ATOM 1760 C C . ASP C 1 20 ? -2.889 15.542 84.893 1.00 21.77 20 ASP C C 1
ATOM 1761 O O . ASP C 1 20 ? -4.021 15.914 84.577 1.00 20.71 20 ASP C O 1
ATOM 1766 N N . TYR C 1 21 ? -1.941 15.298 83.993 1.00 21.13 21 TYR C N 1
ATOM 1767 C CA . TYR C 1 21 ? -2.221 15.467 82.572 1.00 20.66 21 TYR C CA 1
ATOM 1768 C C . TYR C 1 21 ? -3.193 14.413 82.055 1.00 21.96 21 TYR C C 1
ATOM 1769 O O . TYR C 1 21 ? -3.912 14.649 81.086 1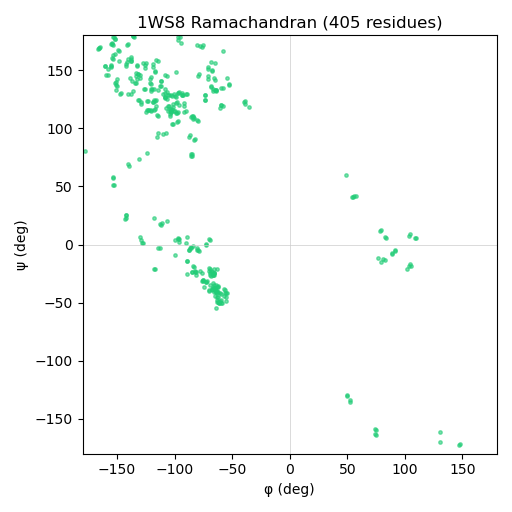.00 22.91 21 TYR C O 1
ATOM 1778 N N . ALA C 1 22 ? -3.220 13.259 82.712 1.00 23.42 22 ALA C N 1
ATOM 1779 C CA . ALA C 1 22 ? -4.123 12.184 82.315 1.00 26.07 22 ALA C CA 1
ATOM 1780 C C . ALA C 1 22 ? -5.570 12.624 82.542 1.00 27.09 22 ALA C C 1
ATOM 1781 O O . ALA C 1 22 ? -6.446 12.362 81.714 1.00 27.83 22 ALA C O 1
ATOM 1783 N N . LYS C 1 23 ? -5.817 13.295 83.664 1.00 27.78 23 LYS C N 1
ATOM 1784 C CA . LYS C 1 23 ? -7.158 13.775 83.971 1.00 29.12 23 LYS C CA 1
ATOM 1785 C C . LYS C 1 23 ? -7.533 14.899 83.023 1.00 28.97 23 LYS C C 1
ATOM 1786 O O . LYS C 1 23 ? -8.696 15.031 82.635 1.00 29.26 23 LYS C O 1
ATOM 1792 N N . TRP C 1 24 ? -6.550 15.714 82.649 1.00 26.45 24 TRP C N 1
ATOM 1793 C CA . TRP C 1 24 ? -6.806 16.812 81.728 1.00 26.08 24 TRP C CA 1
ATOM 1794 C C . TRP C 1 24 ? -7.275 16.250 80.386 1.00 26.68 24 TRP C C 1
ATOM 1795 O O . TRP C 1 24 ? -8.238 16.741 79.797 1.00 26.71 24 TRP C O 1
ATOM 1806 N N . ALA C 1 25 ? -6.583 15.221 79.908 1.00 27.09 25 ALA C N 1
ATOM 1807 C CA . ALA C 1 25 ? -6.922 14.600 78.632 1.00 29.49 25 ALA C CA 1
ATOM 1808 C C . ALA C 1 25 ? -8.311 13.978 78.679 1.00 31.59 25 ALA C C 1
ATOM 1809 O O . ALA C 1 25 ? -9.084 14.100 77.728 1.00 32.32 25 ALA C O 1
ATOM 1811 N N . SER C 1 26 ? -8.626 13.319 79.790 1.00 33.21 26 SER C N 1
ATOM 1812 C CA . SER C 1 26 ? -9.922 12.666 79.956 1.00 36.29 26 SER C CA 1
ATOM 1813 C C . SER C 1 26 ? -11.069 13.654 80.115 1.00 37.43 26 SER C C 1
ATOM 1814 O O . SER C 1 26 ? -12.231 13.302 79.905 1.00 38.04 26 SER C O 1
ATOM 1817 N N . SER C 1 27 ? -10.744 14.887 80.487 1.00 38.43 27 SER C N 1
ATOM 1818 C CA . SER C 1 27 ? -11.755 15.922 80.675 1.00 39.86 27 SER C CA 1
ATOM 1819 C C . SER C 1 27 ? -12.012 16.692 79.386 1.00 40.36 27 SER C C 1
ATOM 1820 O O . SER C 1 27 ? -12.815 17.624 79.358 1.00 40.82 27 SER C O 1
ATOM 1823 N N . ASN C 1 28 ? -11.324 16.300 78.319 1.00 40.71 28 ASN C N 1
ATOM 1824 C CA . ASN C 1 28 ? -11.480 16.962 77.032 1.00 40.96 28 ASN C CA 1
ATOM 1825 C C . ASN C 1 28 ? -11.841 15.976 75.934 1.00 40.32 28 ASN C C 1
ATOM 1826 O O . ASN C 1 28 ? -11.566 14.782 76.039 1.00 39.74 28 ASN C O 1
ATOM 1831 N N . LYS C 1 29 ? -12.467 16.488 74.881 1.00 40.23 29 LYS C N 1
ATOM 1832 C CA . LYS C 1 29 ? -12.865 15.666 73.747 1.00 40.64 29 LYS C CA 1
ATOM 1833 C C . LYS C 1 29 ? -12.091 16.138 72.525 1.00 39.32 29 LYS C C 1
ATOM 1834 O O . LYS C 1 29 ? -12.206 17.295 72.119 1.00 39.33 29 LYS C O 1
ATOM 1840 N N . PHE C 1 30 ? -11.301 15.245 71.942 1.00 38.46 30 PHE C N 1
ATOM 1841 C CA . PHE C 1 30 ? -10.503 15.601 70.778 1.00 39.05 30 PHE C CA 1
ATOM 1842 C C . PHE C 1 30 ? -11.058 15.010 69.492 1.00 39.87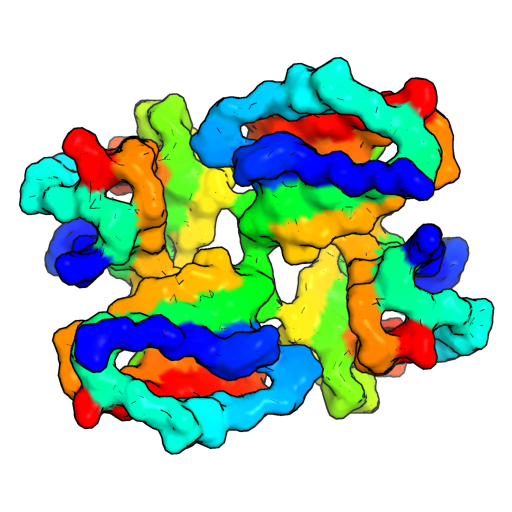 30 PHE C C 1
ATOM 1843 O O . PHE C 1 30 ? -11.321 13.810 69.406 1.00 41.01 30 PHE C O 1
ATOM 1851 N N . HIS C 1 31 ? -11.229 15.869 68.493 1.00 40.79 31 HIS C N 1
ATOM 1852 C CA . HIS C 1 31 ? -11.755 15.460 67.196 1.00 42.43 31 HIS C CA 1
ATOM 1853 C C . HIS C 1 31 ? -10.797 15.881 66.092 1.00 42.34 31 HIS C C 1
ATOM 1854 O O . HIS C 1 31 ? -10.066 16.861 66.238 1.00 42.78 31 HIS C O 1
ATOM 1861 N N . VAL C 1 32 ? -10.798 15.136 64.990 1.00 42.03 32 VAL C N 1
ATOM 1862 C CA . VAL C 1 32 ? -9.932 15.457 63.863 1.00 41.42 32 VAL C CA 1
ATOM 1863 C C . VAL C 1 32 ? -10.166 16.915 63.490 1.00 40.63 32 VAL C C 1
ATOM 1864 O O . VAL C 1 32 ? -11.303 17.386 63.483 1.00 41.62 32 VAL C O 1
ATOM 1868 N N . GLY C 1 33 ? -9.088 17.630 63.190 1.00 39.72 33 GLY C N 1
ATOM 1869 C CA . GLY C 1 33 ? -9.215 19.031 62.842 1.00 38.88 33 GLY C CA 1
ATOM 1870 C C . GLY C 1 33 ? -8.828 19.915 64.012 1.00 38.49 33 GLY C C 1
ATOM 1871 O O . GLY C 1 33 ? -8.501 21.090 63.832 1.00 38.77 33 GLY C O 1
ATOM 1872 N N . ASP C 1 34 ? -8.875 19.353 65.217 1.00 37.18 34 ASP C N 1
ATOM 1873 C CA . ASP C 1 34 ? -8.505 20.100 66.415 1.00 35.70 34 ASP C CA 1
ATOM 1874 C C . ASP C 1 34 ? -6.993 20.226 66.476 1.00 33.98 34 ASP C C 1
ATOM 1875 O O . ASP C 1 34 ? -6.272 19.614 65.685 1.00 33.95 34 ASP C O 1
ATOM 1880 N N . SER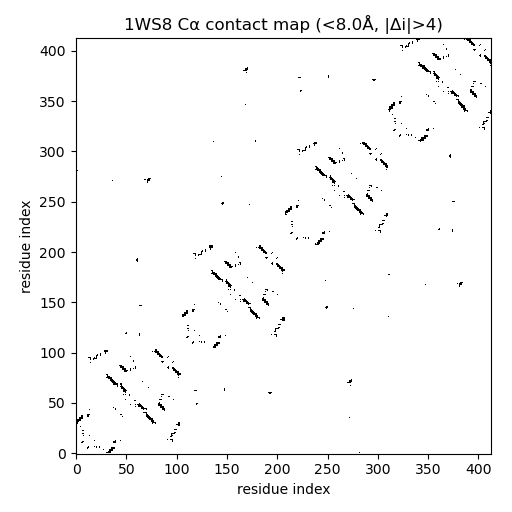 C 1 35 ? -6.516 21.022 67.424 1.00 32.32 35 SER C N 1
ATOM 1881 C CA . SER C 1 35 ? -5.086 21.200 67.608 1.00 29.58 35 SER C CA 1
ATOM 1882 C C . SER C 1 35 ? -4.787 21.276 69.096 1.00 27.78 35 SER C C 1
ATOM 1883 O O . SER C 1 35 ? -5.662 21.592 69.907 1.00 26.68 35 SER C O 1
ATOM 1886 N N . LEU C 1 36 ? -3.549 20.961 69.448 1.00 24.33 36 LEU C N 1
ATOM 1887 C CA . LEU C 1 36 ? -3.113 21.013 70.832 1.00 23.31 36 LEU C CA 1
ATOM 1888 C C . LEU C 1 36 ? -2.183 22.208 70.945 1.00 21.77 36 LEU C C 1
ATOM 1889 O O . LEU C 1 36 ? -1.466 22.532 69.996 1.00 21.97 36 LEU C O 1
ATOM 1894 N N . LEU C 1 37 ? -2.209 22.875 72.091 1.00 19.38 37 LEU C N 1
ATOM 1895 C CA . LEU C 1 37 ? -1.333 24.011 72.317 1.00 19.32 37 LEU C CA 1
ATOM 1896 C C . LEU C 1 37 ? -0.531 23.745 73.585 1.00 18.24 37 LEU C C 1
ATOM 1897 O O . LEU C 1 37 ? -1.098 23.649 74.676 1.00 18.02 37 LEU C O 1
ATOM 1902 N N . PHE C 1 38 ? 0.785 23.594 73.434 1.00 16.76 38 PHE C N 1
ATOM 1903 C CA . PHE C 1 38 ? 1.667 23.358 74.576 1.00 15.83 38 PHE C CA 1
ATOM 1904 C C . PHE C 1 38 ? 2.396 24.651 74.919 1.00 15.94 38 PHE C C 1
ATOM 1905 O O . PHE C 1 38 ? 3.205 25.141 74.124 1.00 16.76 38 PHE C O 1
ATOM 1913 N N . ASN C 1 39 ? 2.111 25.200 76.098 1.00 15.90 39 ASN C N 1
ATOM 1914 C CA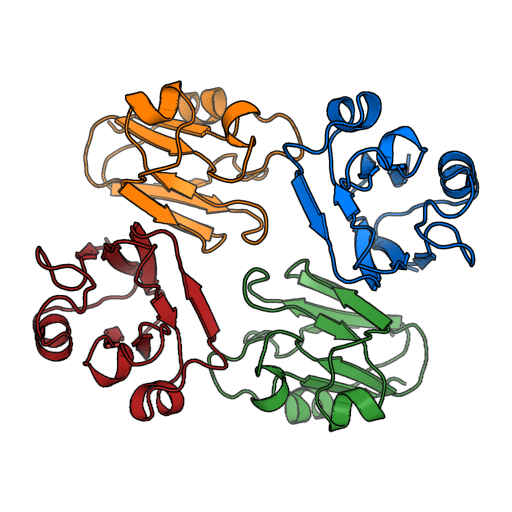 . ASN C 1 39 ? 2.748 26.437 76.547 1.00 16.96 39 ASN C CA 1
ATOM 1915 C C . ASN C 1 39 ? 3.729 26.106 77.653 1.00 16.74 39 ASN C C 1
ATOM 1916 O O . ASN C 1 39 ? 3.365 25.478 78.641 1.00 16.32 39 ASN C O 1
ATOM 1921 N N . TYR C 1 40 ? 4.971 26.547 77.501 1.00 16.20 40 TYR C N 1
ATOM 1922 C CA . TYR C 1 40 ? 5.978 26.247 78.505 1.00 15.69 40 TYR C CA 1
ATOM 1923 C C . TYR C 1 40 ? 7.210 27.109 78.320 1.00 16.17 40 TYR C C 1
ATOM 1924 O O . TYR C 1 40 ? 7.360 27.790 77.309 1.00 15.98 40 TYR C O 1
ATOM 1933 N N . ASN C 1 41 ? 8.083 27.068 79.320 1.00 16.81 41 ASN C N 1
ATOM 1934 C CA . ASN C 1 41 ? 9.347 27.786 79.289 1.00 17.80 41 ASN C CA 1
ATOM 1935 C C . ASN C 1 41 ? 10.224 26.870 78.430 1.00 16.12 41 ASN C C 1
ATOM 1936 O O . ASN C 1 41 ? 10.662 25.821 78.906 1.00 18.53 41 ASN C O 1
ATOM 1941 N N . ASN C 1 42 ? 10.493 27.250 77.182 1.00 17.57 42 ASN C N 1
ATOM 1942 C CA . ASN C 1 42 ? 11.258 26.358 76.312 1.00 17.15 42 ASN C CA 1
ATOM 1943 C C . ASN C 1 42 ? 12.749 26.199 76.578 1.00 17.51 42 ASN C C 1
ATOM 1944 O O . ASN C 1 42 ? 13.428 25.457 75.870 1.00 17.81 42 ASN C O 1
ATOM 1949 N N . LYS C 1 43 ? 13.269 26.875 77.595 1.00 17.19 43 LYS C N 1
ATOM 1950 C CA . LYS C 1 43 ? 14.680 26.693 77.914 1.00 16.68 43 LYS C CA 1
ATOM 1951 C C . LYS C 1 43 ? 14.770 25.458 78.808 1.00 17.10 43 LYS C C 1
ATOM 1952 O O . LYS C 1 43 ? 15.798 24.782 78.851 1.00 17.59 43 LYS C O 1
ATOM 1958 N N . PHE C 1 44 ? 13.665 25.148 79.485 1.00 15.80 44 PHE C N 1
ATOM 1959 C CA . PHE C 1 44 ? 13.622 24.048 80.444 1.00 17.03 44 PHE C CA 1
ATOM 1960 C C . PHE C 1 44 ? 12.743 22.849 80.124 1.00 16.73 44 PHE C C 1
ATOM 1961 O O . PHE C 1 44 ? 12.720 21.889 80.893 1.00 17.11 44 PHE C O 1
ATOM 1969 N N . HIS C 1 45 ? 12.016 22.904 79.011 1.00 16.01 45 HIS C N 1
ATOM 1970 C CA . HIS C 1 45 ? 11.139 21.804 78.607 1.00 14.54 45 HIS C CA 1
ATOM 1971 C C . HIS C 1 45 ? 11.060 21.740 77.088 1.00 14.08 45 HIS C C 1
ATOM 1972 O O . HIS C 1 45 ? 11.476 22.662 76.387 1.00 14.75 45 HIS C O 1
ATOM 1979 N N . ASN C 1 46 ? 10.530 20.634 76.583 1.00 13.29 46 ASN C N 1
ATOM 1980 C CA . ASN C 1 46 ? 10.304 20.486 75.153 1.00 13.70 46 ASN C CA 1
ATOM 1981 C C . ASN C 1 46 ? 9.125 19.540 74.995 1.00 12.98 46 ASN C C 1
ATOM 1982 O O . ASN C 1 46 ? 8.577 19.056 75.989 1.00 14.51 46 ASN C O 1
ATOM 1987 N N . VAL C 1 47 ? 8.696 19.317 73.763 1.00 13.03 47 VAL C N 1
ATOM 1988 C CA . VAL C 1 47 ? 7.587 18.408 73.517 1.00 13.85 47 VAL C CA 1
ATOM 1989 C C . VAL C 1 47 ? 8.038 17.429 72.446 1.00 15.24 47 VAL C C 1
ATOM 1990 O O . VAL C 1 47 ? 8.405 17.832 71.345 1.00 14.97 47 VAL C O 1
ATOM 1994 N N . LEU C 1 48 ? 8.018 16.144 72.773 1.00 15.96 48 LEU C N 1
ATOM 1995 C CA . LEU C 1 48 ? 8.419 15.124 71.815 1.00 15.64 48 LEU C CA 1
ATOM 1996 C C . LEU C 1 48 ? 7.244 14.209 71.520 1.00 17.29 48 LEU C C 1
ATOM 1997 O O . LEU C 1 48 ? 6.548 13.776 72.438 1.00 17.32 48 LEU C O 1
ATOM 2002 N N . GLN C 1 49 ? 7.009 13.932 70.243 1.00 17.25 49 GLN C N 1
ATOM 2003 C CA . GLN C 1 49 ? 5.944 13.006 69.887 1.00 19.33 49 GLN C CA 1
ATOM 2004 C C . GLN C 1 49 ? 6.648 11.664 69.784 1.00 20.14 49 GLN C C 1
ATOM 2005 O O . GLN C 1 49 ? 7.682 11.550 69.124 1.00 20.77 49 GLN C O 1
ATOM 2011 N N . VAL C 1 50 ? 6.092 10.656 70.445 1.00 20.13 50 VAL C N 1
ATOM 2012 C CA . VAL C 1 50 ? 6.687 9.327 70.456 1.00 21.91 50 VAL C CA 1
ATOM 2013 C C . VAL C 1 50 ? 5.618 8.257 70.254 1.00 23.79 50 VAL C C 1
ATOM 2014 O O . VAL C 1 50 ? 4.435 8.575 70.117 1.00 23.47 50 VAL C O 1
ATOM 2018 N N . ASP C 1 51 ? 6.033 6.993 70.225 1.00 26.79 51 ASP C N 1
ATOM 2019 C CA . ASP C 1 51 ? 5.076 5.905 70.056 1.00 29.77 51 ASP C CA 1
ATOM 2020 C C . ASP C 1 51 ? 4.675 5.343 71.418 1.00 31.00 51 ASP C C 1
ATOM 2021 O O . ASP C 1 51 ? 5.169 5.788 72.453 1.00 29.36 51 ASP C O 1
ATOM 2026 N N . GLN C 1 52 ? 3.781 4.361 71.409 1.00 31.97 52 GLN C N 1
ATOM 2027 C CA . GLN C 1 52 ? 3.297 3.743 72.639 1.00 34.76 52 GLN C CA 1
ATOM 2028 C C . GLN C 1 52 ? 4.397 3.193 73.546 1.00 34.47 52 GLN C C 1
ATOM 2029 O O . GLN C 1 52 ? 4.403 3.455 74.748 1.00 34.51 52 GLN C O 1
ATOM 2035 N N . GLU C 1 53 ? 5.315 2.422 72.972 1.00 34.61 53 GLU C N 1
ATOM 2036 C CA . GLU C 1 53 ? 6.409 1.829 73.737 1.00 35.72 53 GLU C CA 1
ATOM 2037 C C . GLU C 1 53 ? 7.259 2.896 74.419 1.00 34.50 53 GLU C C 1
ATOM 2038 O O . GLU C 1 53 ? 7.533 2.817 75.618 1.00 33.73 53 GLU C O 1
ATOM 2044 N N . GLN C 1 54 ? 7.678 3.892 73.644 1.00 32.34 54 GLN C N 1
ATOM 2045 C CA . GLN C 1 54 ? 8.502 4.975 74.167 1.00 31.36 54 GLN C CA 1
ATOM 2046 C C . GLN C 1 54 ? 7.767 5.757 75.248 1.00 29.75 54 GLN C C 1
ATOM 2047 O O . GLN C 1 54 ? 8.369 6.194 76.225 1.00 30.70 54 GLN C O 1
ATOM 2053 N N . PHE C 1 55 ? 6.463 5.929 75.066 1.00 28.47 55 PHE C N 1
ATOM 2054 C CA . PHE C 1 55 ? 5.639 6.657 76.024 1.00 27.98 55 PHE C CA 1
ATOM 2055 C C . PHE C 1 55 ? 5.640 5.966 77.385 1.00 28.32 55 PHE C C 1
ATOM 2056 O O . PHE C 1 55 ? 5.862 6.598 78.417 1.00 26.68 55 PHE C O 1
ATOM 2064 N N . LYS C 1 56 ? 5.394 4.661 77.379 1.00 29.63 56 LYS C N 1
ATOM 2065 C CA . LYS C 1 56 ? 5.347 3.891 78.615 1.00 32.43 56 LYS C CA 1
ATOM 2066 C C . LYS C 1 56 ? 6.681 3.795 79.346 1.00 31.90 56 LYS C C 1
ATOM 2067 O O . LYS C 1 56 ? 6.717 3.781 80.576 1.00 33.68 56 LYS C O 1
ATOM 2073 N N . SER C 1 57 ? 7.777 3.730 78.598 1.00 31.54 57 SER C N 1
ATOM 2074 C CA . SER C 1 57 ? 9.099 3.630 79.206 1.00 31.47 57 SER C CA 1
ATOM 2075 C C . SER C 1 57 ? 9.797 4.983 79.317 1.00 30.76 57 SER C C 1
ATOM 2076 O O . SER C 1 57 ? 10.954 5.058 79.732 1.00 29.86 57 SER C O 1
ATOM 2079 N N . CYS C 1 58 ? 9.090 6.049 78.954 1.00 28.89 58 CYS C N 1
ATOM 2080 C CA . CYS C 1 58 ? 9.656 7.391 79.007 1.00 27.72 58 CYS C CA 1
ATOM 2081 C C . CYS C 1 58 ? 10.964 7.492 78.229 1.00 28.59 58 CYS C C 1
ATOM 2082 O O . CYS C 1 58 ? 11.918 8.133 78.672 1.00 29.03 58 CYS C O 1
ATOM 2085 N N . ASN C 1 59 ? 11.000 6.852 77.067 1.00 29.18 59 ASN C N 1
ATOM 2086 C CA . ASN C 1 59 ? 12.180 6.873 76.214 1.00 30.70 59 ASN C CA 1
ATOM 2087 C C . ASN C 1 59 ? 12.083 8.030 75.227 1.00 30.18 59 ASN C C 1
ATOM 2088 O O . ASN C 1 59 ? 11.162 8.089 74.413 1.00 30.40 59 ASN C O 1
ATOM 2093 N N . SER C 1 60 ? 13.043 8.945 75.303 1.00 29.51 60 SER C N 1
ATOM 2094 C CA . SER C 1 60 ? 13.061 10.114 74.431 1.00 30.77 60 SER C CA 1
ATOM 2095 C C . SER C 1 60 ? 14.205 10.065 73.421 1.00 31.77 60 SER C C 1
ATOM 2096 O O . SER C 1 60 ? 14.568 11.085 72.835 1.00 32.18 60 SER C O 1
ATOM 2099 N N . SER C 1 61 ? 14.760 8.876 73.211 1.00 32.61 61 SER C N 1
ATOM 2100 C CA . SER C 1 61 ? 15.880 8.705 72.290 1.00 34.41 61 SER C CA 1
ATOM 2101 C C . SER C 1 61 ? 15.598 9.014 70.824 1.00 34.16 61 SER C C 1
ATOM 2102 O O . SER C 1 61 ? 16.306 9.813 70.210 1.00 36.90 61 SER C O 1
ATOM 2105 N N . SER C 1 62 ? 14.577 8.382 70.257 1.00 33.05 62 SER C N 1
ATOM 2106 C CA . SER C 1 62 ? 14.258 8.600 68.851 1.00 31.94 62 SER C CA 1
ATOM 2107 C C . SER C 1 62 ? 12.823 9.069 68.643 1.00 29.47 62 SER C C 1
ATOM 2108 O O . SER C 1 62 ? 11.946 8.290 68.263 1.00 30.05 62 SER C O 1
ATOM 2111 N N . PRO C 1 63 ? 12.568 10.362 68.882 1.00 26.26 63 PRO C N 1
ATOM 2112 C CA . PRO C 1 63 ? 11.230 10.931 68.718 1.00 24.04 63 PRO C CA 1
ATOM 2113 C C . PRO C 1 63 ? 10.816 11.046 67.257 1.00 22.25 63 PRO C C 1
ATOM 2114 O O . PRO C 1 63 ? 11.662 11.163 66.368 1.00 22.62 63 PRO C O 1
ATOM 2118 N N . ALA C 1 64 ? 9.510 11.009 67.016 1.00 20.97 64 ALA C N 1
ATOM 2119 C CA . ALA C 1 64 ? 8.978 11.141 65.668 1.00 20.13 64 ALA C CA 1
ATOM 2120 C C . ALA C 1 64 ? 9.061 12.615 65.283 1.00 18.77 64 ALA C C 1
ATOM 2121 O O . ALA C 1 64 ? 9.231 12.960 64.117 1.00 18.08 64 ALA C O 1
ATOM 2123 N N . ALA C 1 65 ? 8.940 13.483 66.282 1.00 17.37 65 ALA C N 1
ATOM 2124 C CA . ALA C 1 65 ? 9.007 14.924 66.059 1.00 16.46 65 ALA C CA 1
ATOM 2125 C C . ALA C 1 65 ? 9.384 15.602 67.367 1.00 15.84 65 ALA C C 1
ATOM 2126 O O . ALA C 1 65 ? 9.000 15.143 68.440 1.00 16.40 65 ALA C O 1
ATOM 2128 N N . SER C 1 66 ? 10.137 16.692 67.266 1.00 14.35 66 SER C N 1
ATOM 2129 C CA . SER C 1 66 ? 10.571 17.454 68.431 1.00 14.26 66 SER C CA 1
ATOM 2130 C C . SER C 1 66 ? 10.111 18.903 68.276 1.00 15.20 66 SER C C 1
ATOM 2131 O O . SER C 1 66 ? 10.426 19.551 67.275 1.00 16.06 66 SER C O 1
ATOM 2134 N N . TYR C 1 67 ? 9.359 19.398 69.262 1.00 13.65 67 TYR C N 1
ATOM 2135 C CA . TYR C 1 67 ? 8.858 20.775 69.249 1.00 14.28 67 TYR C CA 1
ATOM 2136 C C . TYR C 1 67 ? 9.544 21.529 70.381 1.00 14.17 67 TYR C C 1
ATOM 2137 O O . TYR C 1 67 ? 9.647 21.022 71.498 1.00 14.25 67 TYR C O 1
ATOM 2146 N N . THR C 1 68 ? 9.992 22.748 70.102 1.00 14.19 68 THR C N 1
ATOM 2147 C CA . THR C 1 68 ? 10.722 23.521 71.097 1.00 15.06 68 THR C CA 1
ATOM 2148 C C . THR C 1 68 ? 10.415 25.015 71.089 1.00 15.39 68 THR C C 1
ATOM 2149 O O . THR C 1 68 ? 11.241 25.805 71.532 1.00 16.97 68 THR C O 1
ATOM 2153 N N . SER C 1 69 ? 9.236 25.411 70.621 1.00 14.34 69 SER C N 1
ATOM 2154 C CA . SER C 1 69 ? 8.926 26.842 70.545 1.00 15.35 69 SER C CA 1
ATOM 2155 C C . SER C 1 69 ? 8.396 27.470 71.830 1.00 16.03 69 SER C C 1
ATOM 2156 O O . SER C 1 69 ? 8.420 28.700 71.980 1.00 15.97 69 SER C O 1
ATOM 2159 N N . GLY C 1 70 ? 7.913 26.642 72.748 1.00 14.25 70 GLY C N 1
ATOM 2160 C CA . GLY C 1 70 ? 7.364 27.168 73.988 1.00 15.56 70 GLY C CA 1
ATOM 2161 C C . GLY C 1 70 ? 5.880 27.484 73.847 1.00 15.14 70 GLY C C 1
ATOM 2162 O O . GLY C 1 70 ? 5.213 27.817 74.825 1.00 16.35 70 GLY C O 1
ATOM 2163 N N . ALA C 1 71 ? 5.372 27.391 72.621 1.00 15.74 71 ALA C N 1
ATOM 2164 C CA . ALA C 1 71 ? 3.963 27.643 72.326 1.00 16.91 71 ALA C CA 1
ATOM 2165 C C . ALA C 1 71 ? 3.632 26.834 71.082 1.00 17.35 71 ALA C C 1
ATOM 2166 O O . ALA C 1 71 ? 3.195 27.371 70.065 1.00 18.19 71 ALA C O 1
ATOM 2168 N N . ASP C 1 72 ? 3.844 25.527 71.178 1.00 17.88 72 ASP C N 1
ATOM 2169 C CA . ASP C 1 72 ? 3.618 24.629 70.054 1.00 17.77 72 ASP C CA 1
ATOM 2170 C C . ASP C 1 72 ? 2.154 24.361 69.741 1.00 18.49 72 ASP C C 1
ATOM 2171 O O . ASP C 1 72 ? 1.392 23.912 70.600 1.00 18.81 72 ASP C O 1
ATOM 2176 N N . SER C 1 73 ? 1.775 24.636 68.497 1.00 18.99 73 SER C N 1
ATOM 2177 C CA . SER C 1 73 ? 0.417 24.395 68.029 1.00 22.37 73 SER C CA 1
ATOM 2178 C C . SER C 1 73 ? 0.533 23.132 67.180 1.00 22.58 73 SER C C 1
ATOM 2179 O O . SER C 1 73 ? 1.144 23.146 66.111 1.00 23.85 73 SER C O 1
ATOM 2182 N N . ILE C 1 74 ? -0.038 22.039 67.669 1.00 23.05 74 ILE C N 1
ATOM 2183 C CA . ILE C 1 74 ? 0.042 20.765 66.971 1.00 24.49 74 ILE C CA 1
ATOM 2184 C C . ILE C 1 74 ? -1.317 20.286 66.485 1.00 25.95 74 ILE C C 1
ATOM 2185 O O . ILE C 1 74 ? -2.173 19.902 67.281 1.00 24.68 74 ILE C O 1
ATOM 2190 N N . PRO C 1 75 ? -1.528 20.296 65.160 1.00 28.30 75 PRO C N 1
ATOM 2191 C CA . PRO C 1 75 ? -2.793 19.859 64.568 1.00 30.81 75 PRO C CA 1
ATOM 2192 C C . PRO C 1 75 ? -3.014 18.351 64.659 1.00 32.20 75 PRO C C 1
ATOM 2193 O O . PRO C 1 75 ? -2.078 17.564 64.533 1.00 32.48 75 PRO C O 1
ATOM 2197 N N . LEU C 1 76 ? -4.261 17.963 64.896 1.00 34.13 76 LEU C N 1
ATOM 2198 C CA . LEU C 1 76 ? -4.638 16.558 64.981 1.00 36.46 76 LEU C CA 1
ATOM 2199 C C . LEU C 1 76 ? -5.412 16.289 63.692 1.00 38.31 76 LEU C C 1
ATOM 2200 O O . LEU C 1 76 ? -6.611 16.557 63.612 1.00 38.72 76 LEU C O 1
ATOM 2205 N N . LYS C 1 77 ? -4.721 15.768 62.684 1.00 40.44 77 LYS C N 1
ATOM 2206 C CA . LYS C 1 77 ? -5.344 15.520 61.388 1.00 42.68 77 LYS C CA 1
ATOM 2207 C C . LYS C 1 77 ? -5.785 14.087 61.106 1.00 43.70 77 LYS C C 1
ATOM 2208 O O . LYS C 1 77 ? -6.252 13.792 60.007 1.00 44.14 77 LYS C O 1
ATOM 2214 N N . ARG C 1 78 ? -5.650 13.198 62.085 1.00 44.43 78 ARG C N 1
ATOM 2215 C CA . ARG C 1 78 ? -6.046 11.806 61.888 1.00 45.41 78 ARG C CA 1
ATOM 2216 C C . ARG C 1 78 ? -6.510 11.149 63.183 1.00 44.72 78 ARG C C 1
ATOM 2217 O O . ARG C 1 78 ? -5.960 11.408 64.252 1.00 44.92 78 ARG C O 1
ATOM 2225 N N . PRO C 1 79 ? -7.540 10.291 63.102 1.00 43.72 79 PRO C N 1
ATOM 2226 C CA . PRO C 1 79 ? -8.060 9.603 64.286 1.00 42.66 79 PRO C CA 1
ATOM 2227 C C . PRO C 1 79 ? -7.008 8.656 64.853 1.00 41.48 79 PRO C C 1
ATOM 2228 O O . PRO C 1 79 ? -6.110 8.217 64.135 1.00 40.85 79 PRO C O 1
ATOM 2232 N N . GLY C 1 80 ? -7.122 8.341 66.138 1.00 39.73 80 GLY C N 1
ATOM 2233 C CA . GLY C 1 80 ? -6.164 7.443 66.754 1.00 38.63 80 GLY C CA 1
ATOM 2234 C C . GLY C 1 80 ? -5.600 7.994 68.048 1.00 37.67 80 GLY C C 1
ATOM 2235 O O . GLY C 1 80 ? -6.087 8.997 68.570 1.00 37.81 80 GLY C O 1
ATOM 2236 N N . THR C 1 81 ? -4.571 7.333 68.567 1.00 36.25 81 THR C N 1
ATOM 2237 C CA . THR C 1 81 ? -3.942 7.758 69.811 1.00 35.77 81 THR C CA 1
ATOM 2238 C C . THR C 1 81 ? -2.559 8.351 69.548 1.00 34.39 81 THR C C 1
ATOM 2239 O O . THR C 1 81 ? -1.760 7.782 68.805 1.00 34.80 81 THR C O 1
ATOM 2243 N N . PHE C 1 82 ? -2.287 9.498 70.162 1.00 32.56 82 PHE C N 1
ATOM 2244 C CA . PHE C 1 82 ? -1.001 10.169 70.004 1.00 31.52 82 PHE C CA 1
ATOM 2245 C C . PHE C 1 82 ? -0.348 10.317 71.372 1.00 29.33 82 PHE C C 1
ATOM 2246 O O . PHE C 1 82 ? -1.034 10.570 72.364 1.00 29.35 82 PHE C O 1
ATOM 2254 N N . TYR C 1 83 ? 0.972 10.160 71.422 1.00 26.53 83 TYR C N 1
ATOM 2255 C CA . TYR C 1 83 ? 1.704 10.259 72.680 1.00 24.38 83 TYR C CA 1
ATOM 2256 C C . TYR C 1 83 ? 2.754 11.362 72.670 1.00 21.57 83 TYR C C 1
ATOM 2257 O O . TYR C 1 83 ? 3.535 11.484 71.727 1.00 20.41 83 TYR C O 1
ATOM 2266 N N . PHE C 1 84 ? 2.775 12.150 73.738 1.00 18.69 84 PHE C N 1
ATOM 2267 C CA . PHE C 1 84 ? 3.740 13.233 73.859 1.00 17.74 84 PHE C CA 1
ATOM 2268 C C . PHE C 1 84 ? 4.369 13.219 75.238 1.00 17.43 84 PHE C C 1
ATOM 2269 O O . PHE C 1 84 ? 3.730 12.857 76.223 1.00 18.11 84 PHE C O 1
ATOM 2277 N N . LEU C 1 85 ? 5.630 13.619 75.307 1.00 15.74 85 LEU C N 1
ATOM 2278 C CA . LEU C 1 85 ? 6.316 13.671 76.582 1.00 15.32 85 LEU C CA 1
ATOM 2279 C C . LEU C 1 85 ? 7.416 14.708 76.503 1.00 14.87 85 LEU C C 1
ATOM 2280 O O . LEU C 1 85 ? 7.787 15.153 75.415 1.00 14.94 85 LEU C O 1
ATOM 2285 N N . CYS C 1 86 ? 7.902 15.123 77.665 1.00 14.28 86 CYS C N 1
ATOM 2286 C CA . CYS C 1 86 ? 8.997 16.074 77.721 1.00 14.64 86 CYS C CA 1
ATOM 2287 C C . CYS C 1 86 ? 10.248 15.217 77.810 1.00 16.56 86 CYS C C 1
ATOM 2288 O O . CYS C 1 86 ? 10.328 14.322 78.654 1.00 17.80 86 CYS C O 1
ATOM 2291 N N . GLY C 1 87 ? 11.214 15.493 76.936 1.00 16.79 87 GLY C N 1
ATOM 2292 C CA . GLY C 1 87 ? 12.442 14.722 76.910 1.00 18.82 87 GLY C CA 1
ATOM 2293 C C . GLY C 1 87 ? 13.553 15.172 77.841 1.00 19.80 87 GLY C C 1
ATOM 2294 O O . GLY C 1 87 ? 14.604 14.530 77.894 1.00 20.10 87 GLY C O 1
ATOM 2295 N N . ILE C 1 88 ? 13.346 16.265 78.568 1.00 19.00 88 ILE C N 1
ATOM 2296 C CA . ILE C 1 88 ? 14.365 16.743 79.498 1.00 19.98 88 ILE C CA 1
ATOM 2297 C C . ILE C 1 88 ? 14.517 15.669 80.574 1.00 22.07 88 ILE C C 1
ATOM 2298 O O . ILE C 1 88 ? 13.526 15.165 81.108 1.00 20.82 88 ILE C O 1
ATOM 2303 N N . PRO C 1 89 ? 15.766 15.295 80.897 1.00 23.85 89 PRO C N 1
ATOM 2304 C CA . PRO C 1 89 ? 16.069 14.274 81.903 1.00 24.67 89 PRO C CA 1
ATOM 2305 C C . PRO C 1 89 ? 15.141 14.227 83.112 1.00 21.96 89 PRO C C 1
ATOM 2306 O O . PRO C 1 89 ? 15.032 15.197 83.859 1.00 22.94 89 PRO C O 1
ATOM 2310 N N . GLY C 1 90 ? 14.467 13.090 83.275 1.00 21.52 90 GLY C N 1
ATOM 2311 C CA . GLY C 1 90 ? 13.579 12.884 84.406 1.00 20.06 90 GLY C CA 1
ATOM 2312 C C . GLY C 1 90 ? 12.203 13.526 84.421 1.00 20.47 90 GLY C C 1
ATOM 2313 O O . GLY C 1 90 ? 11.382 13.173 85.266 1.00 19.99 90 GLY C O 1
ATOM 2314 N N . HIS C 1 91 ? 11.930 14.456 83.508 1.00 17.56 91 HIS C N 1
ATOM 2315 C CA . HIS C 1 91 ? 10.626 15.115 83.495 1.00 17.13 91 HIS C CA 1
ATOM 2316 C C . HIS C 1 91 ? 9.468 14.190 83.151 1.00 17.51 91 HIS C C 1
ATOM 2317 O O . HIS C 1 91 ? 8.373 14.329 83.696 1.00 17.72 91 HIS C O 1
ATOM 2324 N N . CYS C 1 92 ? 9.706 13.263 82.233 1.00 17.99 92 CYS C N 1
ATOM 2325 C CA . CYS C 1 92 ? 8.672 12.315 81.836 1.00 19.23 92 CYS C CA 1
ATOM 2326 C C . CYS C 1 92 ? 8.309 11.436 83.030 1.00 20.66 92 CYS C C 1
ATOM 2327 O O . CYS C 1 92 ? 7.136 11.140 83.265 1.00 20.02 92 CYS C O 1
ATOM 2330 N N . GLN C 1 93 ? 9.322 11.028 83.788 1.00 21.63 93 GLN C N 1
ATOM 2331 C CA . GLN C 1 93 ? 9.103 10.183 84.954 1.00 23.61 93 GLN C CA 1
ATOM 2332 C C . GLN C 1 93 ? 8.333 10.913 86.053 1.00 23.61 93 GLN C C 1
ATOM 2333 O O . GLN C 1 93 ? 7.653 10.284 86.864 1.00 24.92 93 GLN C O 1
ATOM 2339 N N . LEU C 1 94 ? 8.436 12.238 86.078 1.00 22.29 94 LEU C N 1
ATOM 2340 C CA . LEU C 1 94 ? 7.723 13.037 87.066 1.00 22.45 94 LEU C CA 1
ATOM 2341 C C . LEU C 1 94 ? 6.261 13.195 86.657 1.00 22.47 94 LEU C C 1
ATOM 2342 O O . LEU C 1 94 ? 5.463 13.772 87.397 1.00 24.05 94 LEU C O 1
ATOM 2347 N N . GLY C 1 95 ? 5.921 12.697 85.469 1.00 20.36 95 GLY C N 1
ATOM 2348 C CA . GLY C 1 95 ? 4.549 12.785 84.999 1.00 20.16 95 GLY C CA 1
ATOM 2349 C C . GLY C 1 95 ? 4.275 13.746 83.854 1.00 19.26 95 GLY C C 1
ATOM 2350 O O . GLY C 1 95 ? 3.118 13.941 83.477 1.00 19.25 95 GLY C O 1
ATOM 2351 N N . GLN C 1 96 ? 5.316 14.351 83.290 1.00 17.64 96 GLN C N 1
ATOM 2352 C CA . GLN C 1 96 ? 5.102 15.284 82.192 1.00 16.22 96 GLN C CA 1
ATOM 2353 C C . GLN C 1 96 ? 5.033 14.524 80.870 1.00 16.86 96 GLN C C 1
ATOM 2354 O O . GLN C 1 96 ? 5.970 14.515 80.071 1.00 15.77 96 GLN C O 1
ATOM 2360 N N . LYS C 1 97 ? 3.893 13.879 80.658 1.00 16.89 97 LYS C N 1
ATOM 2361 C CA . LYS C 1 97 ? 3.642 13.094 79.461 1.00 17.74 97 LYS C CA 1
ATOM 2362 C C . LYS C 1 97 ? 2.129 13.074 79.309 1.00 17.99 97 LYS C C 1
ATOM 2363 O O . LYS C 1 97 ? 1.404 13.205 80.296 1.00 19.45 97 LYS C O 1
ATOM 2369 N N . VAL C 1 98 ? 1.640 12.917 78.087 1.00 18.86 98 VAL C N 1
ATOM 2370 C CA . VAL C 1 98 ? 0.198 12.900 77.897 1.00 20.92 98 VAL C CA 1
ATOM 2371 C C . VAL C 1 98 ? -0.216 12.072 76.690 1.00 22.28 98 VAL C C 1
ATOM 2372 O O . VAL C 1 98 ? 0.429 12.107 75.641 1.00 21.92 98 VAL C O 1
ATOM 2376 N N . GLU C 1 99 ? -1.289 11.309 76.864 1.00 23.90 99 GLU C N 1
ATOM 2377 C CA . GLU C 1 99 ? -1.826 10.461 75.809 1.00 25.98 99 GLU C CA 1
ATOM 2378 C C . GLU C 1 99 ? -3.088 11.131 75.283 1.00 25.99 99 GLU C C 1
ATOM 2379 O O . GLU C 1 99 ? -3.970 11.501 76.060 1.00 25.40 99 GLU C O 1
ATOM 2385 N N . ILE C 1 100 ? -3.164 11.292 73.966 1.00 27.12 100 ILE C N 1
ATOM 2386 C CA . ILE C 1 100 ? -4.306 11.943 73.332 1.00 29.23 100 ILE C CA 1
ATOM 2387 C C . ILE C 1 100 ? -5.067 10.987 72.416 1.00 31.75 100 ILE C C 1
ATOM 2388 O O . ILE C 1 100 ? -4.489 10.399 71.501 1.00 31.88 100 ILE C O 1
ATOM 2393 N N . LYS C 1 101 ? -6.363 10.838 72.670 1.00 33.49 101 LYS C N 1
ATOM 2394 C CA . LYS C 1 101 ? -7.217 9.977 71.858 1.00 35.84 101 LYS C CA 1
ATOM 2395 C C . LYS C 1 101 ? -8.078 10.881 70.981 1.00 36.55 101 LYS C C 1
ATOM 2396 O O . LYS C 1 101 ? -8.910 11.637 71.485 1.00 35.78 101 LYS C O 1
ATOM 2402 N N . VAL C 1 102 ? -7.869 10.806 69.670 1.00 38.34 102 VAL C N 1
ATOM 2403 C CA . VAL C 1 102 ? -8.605 11.641 68.727 1.00 40.52 102 VAL C CA 1
ATOM 2404 C C . VAL C 1 102 ? -9.787 10.934 68.068 1.00 42.93 102 VAL C C 1
ATOM 2405 O O . VAL C 1 102 ? -9.756 9.724 67.842 1.00 42.11 102 VAL C O 1
ATOM 2409 N N . ASP C 1 103 ? -10.822 11.714 67.760 1.00 45.94 103 ASP C N 1
ATOM 2410 C CA . ASP C 1 103 ? -12.036 11.214 67.118 1.00 48.65 103 ASP C CA 1
ATOM 2411 C C . ASP C 1 103 ? -12.839 10.352 68.084 1.00 49.48 103 ASP C C 1
ATOM 2412 O O . ASP C 1 103 ? -13.959 10.770 68.444 1.00 50.03 103 ASP C O 1
ATOM 2417 N N . MET D 1 1 ? 7.167 48.208 94.613 1.00 52.81 1 MET D N 1
ATOM 2418 C CA . MET D 1 1 ? 8.625 48.106 94.316 1.00 52.55 1 MET D CA 1
ATOM 2419 C C . MET D 1 1 ? 9.111 46.661 94.410 1.00 50.55 1 MET D C 1
ATOM 2420 O O . MET D 1 1 ? 8.314 45.737 94.584 1.00 51.47 1 MET D O 1
ATOM 2425 N N . ALA D 1 2 ? 10.424 46.479 94.296 1.00 47.08 2 ALA D N 1
ATOM 2426 C CA . ALA D 1 2 ? 11.033 45.155 94.360 1.00 42.20 2 ALA D CA 1
ATOM 2427 C C . ALA D 1 2 ? 12.427 45.251 94.969 1.00 39.06 2 ALA D C 1
ATOM 2428 O O . ALA D 1 2 ? 13.047 46.314 94.956 1.00 39.44 2 ALA D O 1
ATOM 2430 N N . THR D 1 3 ? 12.920 44.138 95.501 1.00 33.93 3 THR D N 1
ATOM 2431 C CA . THR D 1 3 ? 14.238 44.113 96.122 1.00 30.89 3 THR D CA 1
ATOM 2432 C C . THR D 1 3 ? 15.064 42.928 95.638 1.00 27.11 3 THR D C 1
ATOM 2433 O O . THR D 1 3 ? 14.536 41.838 95.424 1.00 24.98 3 THR D O 1
ATOM 2437 N N . VAL D 1 4 ? 16.361 43.154 95.464 1.00 24.43 4 VAL D N 1
ATOM 2438 C CA . VAL D 1 4 ? 17.268 42.101 95.034 1.00 22.49 4 VAL D CA 1
ATOM 2439 C C . VAL D 1 4 ? 17.954 41.535 96.276 1.00 21.82 4 VAL D C 1
ATOM 2440 O O . VAL D 1 4 ? 18.587 42.269 97.035 1.00 22.90 4 VAL D O 1
ATOM 2444 N N . HIS D 1 5 ? 17.813 40.232 96.490 1.00 19.31 5 HIS D N 1
ATOM 2445 C CA . HIS D 1 5 ? 18.432 39.590 97.641 1.00 18.62 5 HIS D CA 1
ATOM 2446 C C . HIS D 1 5 ? 19.663 38.823 97.184 1.00 19.21 5 HIS D C 1
ATOM 2447 O O . HIS D 1 5 ? 19.551 37.886 96.395 1.00 17.99 5 HIS D O 1
ATOM 2454 N N . LYS D 1 6 ? 20.837 39.233 97.659 1.00 18.53 6 LYS D N 1
ATOM 2455 C CA . LYS D 1 6 ? 22.072 38.542 97.294 1.00 18.41 6 LYS D CA 1
ATOM 2456 C C . LYS D 1 6 ? 22.244 37.341 98.213 1.00 17.15 6 LYS D C 1
ATOM 2457 O O . LYS D 1 6 ? 22.504 37.491 99.408 1.00 16.40 6 LYS D O 1
ATOM 2463 N N . VAL D 1 7 ? 22.100 36.147 97.647 1.00 15.41 7 VAL D N 1
ATOM 2464 C CA . VAL D 1 7 ? 22.203 34.912 98.411 1.00 16.01 7 VAL D CA 1
ATOM 2465 C C . VAL D 1 7 ? 23.559 34.756 99.089 1.00 16.74 7 VAL D C 1
ATOM 2466 O O . VAL D 1 7 ? 24.594 34.726 98.425 1.00 17.75 7 VAL D O 1
ATOM 2470 N N . GLY D 1 8 ? 23.541 34.666 100.416 1.00 15.73 8 GLY D N 1
ATOM 2471 C CA . GLY D 1 8 ? 24.777 34.511 101.165 1.00 16.22 8 GLY D CA 1
ATOM 2472 C C . GLY D 1 8 ? 25.480 35.829 101.422 1.00 16.93 8 GLY D C 1
ATOM 2473 O O . GLY D 1 8 ? 26.591 35.859 101.957 1.00 17.11 8 GLY D O 1
ATOM 2474 N N . ASP D 1 9 ? 24.832 36.925 101.047 1.00 16.91 9 ASP D N 1
ATOM 2475 C CA . ASP D 1 9 ? 25.407 38.248 101.230 1.00 17.48 9 ASP D CA 1
ATOM 2476 C C . ASP D 1 9 ? 26.808 38.288 100.613 1.00 19.28 9 ASP D C 1
ATOM 2477 O O . ASP D 1 9 ? 27.008 37.786 99.509 1.00 17.80 9 ASP D O 1
ATOM 2482 N N . SER D 1 10 ? 27.774 38.872 101.315 1.00 19.06 10 SER D N 1
ATOM 2483 C CA . SER D 1 10 ? 29.134 38.967 100.782 1.00 20.45 10 SER D CA 1
ATOM 2484 C C . SER D 1 10 ? 29.821 37.619 100.557 1.00 19.91 10 SER D C 1
ATOM 2485 O O . SER D 1 10 ? 30.766 37.521 99.770 1.00 20.30 10 SER D O 1
ATOM 2488 N N . THR D 1 11 ? 29.347 36.581 101.237 1.00 18.29 11 THR D N 1
ATOM 2489 C CA . THR D 1 11 ? 29.934 35.252 101.104 1.00 18.05 11 THR D CA 1
ATOM 2490 C C . THR D 1 11 ? 29.538 34.598 99.787 1.00 18.50 11 THR D C 1
ATOM 2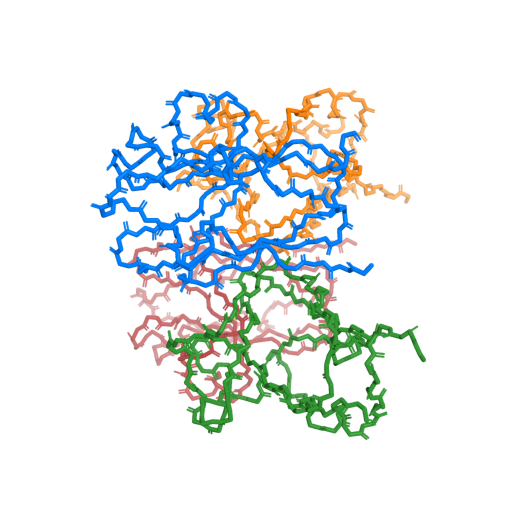491 O O . THR D 1 11 ? 30.301 33.822 99.212 1.00 18.29 11 THR D O 1
ATOM 2495 N N . GLY D 1 12 ? 28.341 34.918 99.309 1.00 17.36 12 GLY D N 1
ATOM 2496 C CA . GLY D 1 12 ? 27.887 34.350 98.053 1.00 16.43 12 GLY D CA 1
ATOM 2497 C C . GLY D 1 12 ? 27.453 32.898 98.132 1.00 15.67 12 GLY D C 1
ATOM 2498 O O . GLY D 1 12 ? 27.211 32.359 99.211 1.00 15.92 12 GLY D O 1
ATOM 2499 N N . TRP D 1 13 ? 27.363 32.274 96.962 1.00 14.58 13 TRP D N 1
ATOM 2500 C CA . TRP D 1 13 ? 26.941 30.881 96.791 1.00 13.92 13 TRP D CA 1
ATOM 2501 C C . TRP D 1 13 ? 28.235 30.082 96.672 1.00 14.79 13 TRP D C 1
ATOM 2502 O O . TRP D 1 13 ? 28.894 30.116 95.637 1.00 15.05 13 TRP D O 1
ATOM 2513 N N . THR D 1 14 ? 28.586 29.357 97.732 1.00 14.53 14 THR D N 1
ATOM 2514 C CA . THR D 1 14 ? 29.855 28.626 97.747 1.00 15.56 14 THR D CA 1
ATOM 2515 C C . THR D 1 14 ? 29.884 27.395 98.656 1.00 15.37 14 THR D C 1
ATOM 2516 O O . THR D 1 14 ? 28.954 27.146 99.425 1.00 15.70 14 THR D O 1
ATOM 2520 N N . THR D 1 15 ? 30.967 26.625 98.551 1.00 14.79 15 THR D N 1
ATOM 2521 C CA . THR D 1 15 ? 31.174 25.453 99.400 1.00 15.20 15 THR D CA 1
ATOM 2522 C C . THR D 1 15 ? 32.572 25.548 100.016 1.00 16.98 15 THR D C 1
ATOM 2523 O O . THR D 1 15 ? 32.998 24.641 100.717 1.00 16.91 15 THR D O 1
ATOM 2527 N N . LEU D 1 16 ? 33.268 26.653 99.759 1.00 17.15 16 LEU D N 1
ATOM 2528 C CA . LEU D 1 16 ? 34.633 26.846 100.273 1.00 20.28 16 LEU D CA 1
ATOM 2529 C C . LEU D 1 16 ? 34.668 26.667 101.790 1.00 20.70 16 LEU D C 1
ATOM 2530 O O . LEU D 1 16 ? 35.593 26.058 102.341 1.00 21.51 16 LEU D O 1
ATOM 2535 N N . VAL D 1 17 ? 33.657 27.208 102.458 1.00 19.31 17 VAL D N 1
ATOM 2536 C CA . VAL D 1 17 ? 33.529 27.089 103.906 1.00 20.36 17 VAL D CA 1
ATOM 2537 C C . VAL D 1 17 ? 32.062 26.811 104.203 1.00 20.79 17 VAL D C 1
ATOM 2538 O O . VAL D 1 17 ? 31.192 27.068 103.366 1.00 19.93 17 VAL D O 1
ATOM 2542 N N . PRO D 1 18 ? 31.766 26.265 105.390 1.00 19.73 18 PRO D N 1
ATOM 2543 C CA . PRO D 1 18 ? 30.365 25.994 105.711 1.00 19.31 18 PRO D CA 1
ATOM 2544 C C . PRO D 1 18 ? 29.636 27.330 105.793 1.00 19.25 18 PRO D C 1
ATOM 2545 O O . PRO D 1 18 ? 30.193 28.317 106.268 1.00 18.95 18 PRO D O 1
ATOM 2549 N N . TYR D 1 19 ? 28.401 27.373 105.307 1.00 17.29 19 TYR D N 1
ATOM 2550 C CA . TYR D 1 19 ? 27.611 28.595 105.379 1.00 17.39 19 TYR D CA 1
ATOM 2551 C C . TYR D 1 19 ? 26.160 28.163 105.562 1.00 17.08 19 TYR D C 1
ATOM 2552 O O . TYR D 1 19 ? 25.665 27.307 104.828 1.00 18.06 19 TYR D O 1
ATOM 2561 N N . ASP D 1 20 ? 25.486 28.755 106.540 1.00 17.47 20 ASP D N 1
ATOM 2562 C CA . ASP D 1 20 ? 24.099 28.399 106.822 1.00 17.59 20 ASP D CA 1
ATOM 2563 C C . ASP D 1 20 ? 23.133 29.218 105.972 1.00 16.19 20 ASP D C 1
ATOM 2564 O O . ASP D 1 20 ? 22.725 30.314 106.358 1.00 16.36 20 ASP D O 1
ATOM 2569 N N . TYR D 1 21 ? 22.764 28.683 104.813 1.00 15.98 21 TYR D N 1
ATOM 2570 C CA . TYR D 1 21 ? 21.848 29.393 103.933 1.00 16.01 21 TYR D CA 1
ATOM 2571 C C . TYR D 1 21 ? 20.440 29.490 104.509 1.00 17.02 21 TYR D C 1
ATOM 2572 O O . TYR D 1 21 ? 19.682 30.385 104.140 1.00 17.72 21 TYR D O 1
ATOM 2581 N N . ALA D 1 22 ? 20.098 28.582 105.419 1.00 18.31 22 ALA D N 1
ATOM 2582 C CA . ALA D 1 22 ? 18.778 28.610 106.048 1.00 19.02 22 ALA D CA 1
ATOM 2583 C C . ALA D 1 22 ? 18.681 29.854 106.931 1.00 20.99 22 ALA D C 1
ATOM 2584 O O . ALA D 1 22 ? 17.641 30.511 106.991 1.00 19.97 22 ALA D O 1
ATOM 2586 N N . LYS D 1 23 ? 19.777 30.178 107.616 1.00 20.85 23 LYS D N 1
ATOM 2587 C CA . LYS D 1 23 ? 19.825 31.356 108.473 1.00 21.16 23 LYS D CA 1
ATOM 2588 C C . LYS D 1 23 ? 19.747 32.600 107.603 1.00 19.90 23 LYS D C 1
ATOM 2589 O O . LYS D 1 23 ? 19.124 33.596 107.972 1.00 20.19 23 LYS D O 1
ATOM 2595 N N . TRP D 1 24 ? 20.404 32.547 106.449 1.00 19.54 24 TRP D N 1
ATOM 2596 C CA . TRP D 1 24 ? 20.390 33.677 105.536 1.00 19.11 24 TRP D CA 1
ATOM 2597 C C . TRP D 1 24 ? 18.950 33.945 105.101 1.00 19.10 24 TRP D C 1
ATOM 2598 O O . TRP D 1 24 ? 18.471 35.078 105.150 1.00 20.04 24 TRP D O 1
ATOM 2609 N N . ALA D 1 25 ? 18.267 32.889 104.678 1.00 19.33 25 ALA D N 1
ATOM 2610 C CA . ALA D 1 25 ? 16.887 33.015 104.220 1.00 21.62 25 ALA D CA 1
ATOM 2611 C C . ALA D 1 25 ? 15.964 33.559 105.309 1.00 23.34 25 ALA D C 1
ATOM 2612 O O . ALA D 1 25 ? 15.122 34.417 105.041 1.00 22.61 25 ALA D O 1
ATOM 2614 N N . SER D 1 26 ? 16.134 33.066 106.533 1.00 24.67 26 SER D N 1
ATOM 2615 C CA . SER D 1 26 ? 15.299 33.496 107.654 1.00 27.68 26 SER D CA 1
ATOM 2616 C C . SER D 1 26 ? 15.502 34.957 108.037 1.00 28.47 26 SER D C 1
ATOM 2617 O O . SER D 1 26 ? 14.613 35.578 108.617 1.00 30.01 26 SER D O 1
ATOM 2620 N N . SER D 1 27 ? 16.668 35.505 107.712 1.00 29.05 27 SER D N 1
ATOM 2621 C CA . SER D 1 27 ? 16.972 36.894 108.041 1.00 29.39 27 SER D CA 1
ATOM 2622 C C . SER D 1 27 ? 16.457 37.852 106.971 1.00 29.20 27 SER D C 1
ATOM 2623 O O . SER D 1 27 ? 16.570 39.071 107.106 1.00 29.15 27 SER D O 1
ATOM 2626 N N . ASN D 1 28 ? 15.890 37.291 105.908 1.00 26.76 28 ASN D N 1
ATOM 2627 C CA . ASN D 1 28 ? 15.362 38.080 104.804 1.00 27.05 28 ASN D CA 1
ATOM 2628 C C . ASN D 1 28 ? 13.848 37.928 104.703 1.00 25.26 28 ASN D C 1
ATOM 2629 O O . ASN D 1 28 ? 13.279 36.959 105.199 1.00 26.45 28 ASN D O 1
ATOM 2634 N N . LYS D 1 29 ? 13.203 38.902 104.072 1.00 24.72 29 LYS D N 1
ATOM 2635 C CA . LYS D 1 29 ? 11.761 38.856 103.856 1.00 24.93 29 LYS D CA 1
ATOM 2636 C C . LYS D 1 29 ? 11.581 38.912 102.347 1.00 22.87 29 LYS D C 1
ATOM 2637 O O . LYS D 1 29 ? 11.921 39.909 101.710 1.00 24.13 29 LYS D O 1
ATOM 2643 N N . PHE D 1 30 ? 11.059 37.834 101.773 1.00 21.27 30 PHE D N 1
ATOM 2644 C CA . PHE D 1 30 ? 10.871 37.771 100.333 1.00 20.35 30 PHE D CA 1
ATOM 2645 C C . PHE D 1 30 ? 9.441 38.086 99.912 1.00 20.64 30 PHE D C 1
ATOM 2646 O O . PHE D 1 30 ? 8.493 37.481 100.405 1.00 21.53 30 PHE D O 1
ATOM 2654 N N . HIS D 1 31 ? 9.301 39.038 98.997 1.00 21.13 31 HIS D N 1
ATOM 2655 C CA . HIS D 1 31 ? 7.991 39.448 98.500 1.00 21.63 31 HIS D CA 1
ATOM 2656 C C . HIS D 1 31 ? 7.869 39.206 97.006 1.00 21.20 31 HIS D C 1
ATOM 2657 O O . HIS D 1 31 ? 8.870 39.165 96.287 1.00 20.98 31 HIS D O 1
ATOM 2664 N N . VAL D 1 32 ? 6.637 39.047 96.533 1.00 21.10 32 VAL D N 1
ATOM 2665 C CA . VAL D 1 32 ? 6.415 38.852 95.111 1.00 20.87 32 VAL D CA 1
ATOM 2666 C C . VAL D 1 32 ? 6.977 40.086 94.421 1.00 20.88 32 VAL D C 1
ATOM 2667 O O . VAL D 1 32 ? 6.753 41.212 94.870 1.00 21.71 32 VAL D O 1
ATOM 2671 N N . GLY D 1 33 ? 7.721 39.871 93.342 1.00 20.77 33 GLY D N 1
ATOM 2672 C CA . GLY D 1 33 ? 8.317 40.984 92.627 1.00 20.89 33 GLY D CA 1
ATOM 2673 C C . GLY D 1 33 ? 9.804 41.088 92.925 1.00 21.67 33 GLY D C 1
ATOM 2674 O O . GLY D 1 33 ? 10.543 41.764 92.207 1.00 22.33 33 GLY D O 1
ATOM 2675 N N . ASP D 1 34 ? 10.239 40.422 93.993 1.00 19.99 34 ASP D N 1
ATOM 2676 C CA . ASP D 1 34 ? 11.651 40.429 94.385 1.00 18.34 34 ASP D CA 1
ATOM 2677 C C . ASP D 1 34 ? 12.435 39.470 93.500 1.00 18.12 34 ASP D C 1
ATOM 2678 O O . ASP D 1 34 ? 11.863 38.708 92.725 1.00 17.78 34 ASP D O 1
ATOM 2683 N N . SER D 1 35 ? 13.757 39.509 93.618 1.00 17.35 35 SER D N 1
ATOM 2684 C CA . SER D 1 35 ? 14.597 38.610 92.846 1.00 17.30 35 SER D CA 1
ATOM 2685 C C . SER D 1 35 ? 15.743 38.139 93.728 1.00 16.51 35 SER D C 1
ATOM 2686 O O . SER D 1 35 ? 16.053 38.762 94.743 1.00 17.83 35 SER D O 1
ATOM 2689 N N . LEU D 1 36 ? 16.344 37.024 93.339 1.00 16.58 36 LEU D N 1
ATOM 2690 C CA . LEU D 1 36 ? 17.471 36.452 94.060 1.00 15.26 36 LEU D CA 1
ATOM 2691 C C . LEU D 1 36 ? 18.672 36.600 93.150 1.00 15.19 36 LEU D C 1
ATOM 2692 O O . LEU D 1 36 ? 18.559 36.433 91.939 1.00 14.99 36 LEU D O 1
ATOM 2697 N N . LEU D 1 37 ? 19.817 36.927 93.728 1.00 14.90 37 LEU D N 1
ATOM 2698 C CA . LEU D 1 37 ? 21.031 37.057 92.941 1.00 14.96 37 LEU D CA 1
ATOM 2699 C C . LEU D 1 37 ? 22.039 36.056 93.493 1.00 14.22 37 LEU D C 1
ATOM 2700 O O . LEU D 1 37 ? 22.446 36.155 94.654 1.00 14.65 37 LEU D O 1
ATOM 2705 N N . PHE D 1 38 ? 22.406 35.075 92.670 1.00 13.32 38 PHE D N 1
ATOM 2706 C CA . PHE D 1 38 ? 23.375 34.051 93.059 1.00 12.89 38 PHE D CA 1
ATOM 2707 C C . PHE D 1 38 ? 24.718 34.374 92.406 1.00 13.99 38 PHE D C 1
ATOM 2708 O O . PHE D 1 38 ? 24.830 34.357 91.183 1.00 14.12 38 PHE D O 1
ATOM 2716 N N . ASN D 1 39 ? 25.722 34.665 93.230 1.00 14.91 39 ASN D N 1
ATOM 2717 C CA . ASN D 1 39 ? 27.068 34.983 92.753 1.00 15.47 39 ASN D CA 1
ATOM 2718 C C . ASN D 1 39 ? 27.974 33.812 93.094 1.00 14.35 39 ASN D C 1
ATOM 2719 O O . ASN D 1 39 ? 28.051 33.402 94.252 1.00 15.94 39 ASN D O 1
ATOM 2724 N N . TYR D 1 40 ? 28.667 33.285 92.094 1.00 14.33 40 TYR D N 1
ATOM 2725 C CA . TYR D 1 40 ? 29.551 32.151 92.313 1.00 15.85 40 TYR D CA 1
ATOM 2726 C C . TYR D 1 40 ? 30.482 31.942 91.129 1.00 17.08 40 TYR D C 1
ATOM 2727 O O . TYR D 1 40 ? 30.318 32.559 90.075 1.00 16.23 40 TYR D O 1
ATOM 2736 N N . ASN D 1 41 ? 31.476 31.082 91.323 1.00 17.43 41 ASN D N 1
ATOM 2737 C CA . ASN D 1 41 ? 32.411 30.746 90.259 1.00 17.80 41 ASN D CA 1
ATOM 2738 C C . ASN D 1 41 ? 31.698 29.628 89.505 1.00 16.31 41 ASN D C 1
ATOM 2739 O O . ASN D 1 41 ? 31.555 28.523 90.030 1.00 17.47 41 ASN D O 1
ATOM 2744 N N . ASN D 1 42 ? 31.248 29.896 88.281 1.00 17.28 42 ASN D N 1
ATOM 2745 C CA . ASN D 1 42 ? 30.509 28.875 87.549 1.00 18.85 42 ASN D CA 1
ATOM 2746 C C . ASN D 1 42 ? 31.310 27.674 87.066 1.00 19.98 42 ASN D C 1
ATOM 2747 O O . ASN D 1 42 ? 30.782 26.809 86.373 1.00 20.57 42 ASN D O 1
ATOM 2752 N N . LYS D 1 43 ? 32.585 27.614 87.430 1.00 19.73 43 LYS D N 1
ATOM 2753 C CA . LYS D 1 43 ? 33.398 26.464 87.066 1.00 20.19 43 LYS D CA 1
ATOM 2754 C C . LYS D 1 43 ? 33.251 25.432 88.187 1.00 19.07 43 LYS D C 1
ATOM 2755 O O . LYS D 1 43 ? 33.589 24.256 88.019 1.00 19.68 43 LYS D O 1
ATOM 2761 N N . PHE D 1 44 ? 32.715 25.874 89.324 1.00 16.53 44 PHE D N 1
ATOM 2762 C CA . PHE D 1 44 ? 32.524 24.997 90.476 1.00 15.88 44 PHE D CA 1
ATOM 2763 C C . PHE D 1 44 ? 31.076 24.785 90.920 1.00 15.91 44 PHE D C 1
ATOM 2764 O O . PHE D 1 44 ? 30.783 23.808 91.601 1.00 16.60 44 PHE D O 1
ATOM 2772 N N . HIS D 1 45 ? 30.174 25.688 90.549 1.00 15.43 45 HIS D N 1
ATOM 2773 C CA . HIS D 1 45 ? 28.783 25.566 90.999 1.00 14.83 45 HIS D CA 1
ATOM 2774 C C . HIS D 1 45 ? 27.753 25.950 89.948 1.00 15.31 45 HIS D C 1
ATOM 2775 O O . HIS D 1 45 ? 28.084 26.473 88.887 1.00 15.06 45 HIS D O 1
ATOM 2782 N N . ASN D 1 46 ? 26.493 25.681 90.280 1.00 15.13 46 ASN D N 1
ATOM 2783 C CA . ASN D 1 46 ? 25.360 26.056 89.442 1.00 14.02 46 ASN D CA 1
ATOM 2784 C C . ASN D 1 46 ? 24.168 26.223 90.378 1.00 13.82 46 ASN D C 1
ATOM 2785 O O . ASN D 1 46 ? 24.300 26.063 91.595 1.00 14.28 46 ASN D O 1
ATOM 2790 N N . VAL D 1 47 ? 23.017 26.589 89.829 1.00 12.49 47 VAL D N 1
ATOM 2791 C CA . VAL D 1 47 ? 21.829 26.765 90.652 1.00 13.47 47 VAL D CA 1
ATOM 2792 C C . VAL D 1 47 ? 20.705 26.017 89.961 1.00 13.66 47 VAL D C 1
ATOM 2793 O O . VAL D 1 47 ? 20.437 26.250 88.787 1.00 14.49 47 VAL D O 1
ATOM 2797 N N . LEU D 1 48 ? 20.076 25.096 90.680 1.00 13.64 48 LEU D N 1
ATOM 2798 C CA . LEU D 1 48 ? 18.968 24.337 90.114 1.00 14.26 48 LEU D CA 1
ATOM 2799 C C . LEU D 1 48 ? 17.724 24.560 90.949 1.00 14.14 48 LEU D C 1
ATOM 2800 O O . LEU D 1 48 ? 17.792 24.589 92.178 1.00 15.06 48 LEU D O 1
ATOM 2805 N N . GLN D 1 49 ? 16.588 24.730 90.283 1.00 13.79 49 GLN D N 1
ATOM 2806 C CA . GLN D 1 49 ? 15.335 24.890 91.005 1.00 13.98 49 GLN D CA 1
ATOM 2807 C C . GLN D 1 49 ? 14.711 23.499 91.031 1.00 14.28 49 GLN D C 1
ATOM 2808 O O . GLN D 1 49 ? 14.636 22.826 90.001 1.00 15.01 49 GLN D O 1
ATOM 2814 N N . VAL D 1 50 ? 14.280 23.067 92.212 1.00 14.41 50 VAL D N 1
ATOM 2815 C CA . VAL D 1 50 ? 13.705 21.736 92.384 1.00 15.43 50 VAL D CA 1
ATOM 2816 C C . VAL D 1 50 ? 12.453 21.817 93.248 1.00 16.59 50 VAL D C 1
ATOM 2817 O O . VAL D 1 50 ? 12.074 22.900 93.681 1.00 17.36 50 VAL D O 1
ATOM 2821 N N . ASP D 1 51 ? 11.800 20.681 93.486 1.00 18.78 51 ASP D N 1
ATOM 2822 C CA . ASP D 1 51 ? 10.619 20.700 94.340 1.00 20.35 51 ASP D CA 1
ATOM 2823 C C . ASP D 1 51 ? 11.021 20.293 95.753 1.00 21.47 51 ASP D C 1
ATOM 2824 O O . ASP D 1 51 ? 12.177 19.945 95.999 1.00 20.00 51 ASP D O 1
ATOM 2829 N N . GLN D 1 52 ? 10.074 20.345 96.682 1.00 21.82 52 GLN D N 1
ATOM 2830 C CA . GLN D 1 52 ? 10.354 20.015 98.073 1.00 23.81 52 GLN D CA 1
ATOM 2831 C C . GLN D 1 52 ? 10.973 18.639 98.286 1.00 23.66 52 GLN D C 1
ATOM 2832 O O . GLN D 1 52 ? 11.926 18.492 99.054 1.00 23.13 52 GLN D O 1
ATOM 2838 N N . GLU D 1 53 ? 10.427 17.633 97.611 1.00 24.06 53 GLU D N 1
ATOM 2839 C CA . GLU D 1 53 ? 10.922 16.267 97.732 1.00 25.97 53 GLU D CA 1
ATOM 2840 C C . GLU D 1 53 ? 12.386 16.156 97.299 1.00 25.00 53 GLU D C 1
ATOM 2841 O O . GLU D 1 53 ? 13.212 15.573 98.004 1.00 23.99 53 GLU D O 1
ATOM 2847 N N . GLN D 1 54 ? 12.700 16.716 96.136 1.00 21.78 54 GLN D N 1
ATOM 2848 C CA . GLN D 1 54 ? 14.062 16.676 95.615 1.00 21.09 54 GLN D CA 1
ATOM 2849 C C . GLN D 1 54 ? 14.992 17.468 96.527 1.00 19.39 54 GLN D C 1
ATOM 2850 O O . GLN D 1 54 ? 16.137 17.081 96.752 1.00 20.75 54 GLN D O 1
ATOM 2856 N N . PHE D 1 55 ? 14.487 18.581 97.049 1.00 19.18 55 PHE D N 1
ATOM 2857 C CA . PHE D 1 55 ? 15.254 19.435 97.949 1.00 19.06 55 PHE D CA 1
ATOM 2858 C C . PHE D 1 55 ? 15.679 18.668 99.200 1.00 20.69 55 PHE D C 1
ATOM 2859 O O . PHE D 1 55 ? 16.852 18.670 99.574 1.00 20.27 55 PHE D O 1
ATOM 2867 N N . LYS D 1 56 ? 14.720 18.005 99.841 1.00 21.89 56 LYS D N 1
ATOM 2868 C CA . LYS D 1 56 ? 15.007 17.255 101.059 1.00 25.01 56 LYS D CA 1
ATOM 2869 C C . LYS D 1 56 ? 15.998 16.117 100.861 1.00 24.72 56 LYS D C 1
ATOM 2870 O O . LYS D 1 56 ? 16.818 15.842 101.743 1.00 26.75 56 LYS D O 1
ATOM 2876 N N . SER D 1 57 ? 15.935 15.466 99.706 1.00 23.70 57 SER D N 1
ATOM 2877 C CA . SER D 1 57 ? 16.825 14.346 99.419 1.00 24.14 57 SER D CA 1
ATOM 2878 C C . SER D 1 57 ? 18.063 14.741 98.615 1.00 23.69 57 SER D C 1
ATOM 2879 O O . SER D 1 57 ? 18.882 13.888 98.276 1.00 23.93 57 SER D O 1
ATOM 2882 N N . CYS D 1 58 ? 18.202 16.028 98.317 1.00 21.48 58 CYS D N 1
ATOM 2883 C CA . CYS D 1 58 ? 19.332 16.507 97.534 1.00 21.81 58 CYS D CA 1
ATOM 2884 C C . CYS D 1 58 ? 19.389 15.811 96.176 1.00 22.78 58 CYS D C 1
ATOM 2885 O O . CYS D 1 58 ? 20.458 15.429 95.701 1.00 23.71 58 CYS D O 1
ATOM 2888 N N . ASN D 1 59 ? 18.226 15.649 95.555 1.00 22.51 59 ASN D N 1
ATOM 2889 C CA . ASN D 1 59 ? 18.134 15.010 94.248 1.00 24.15 59 ASN D CA 1
ATOM 2890 C C . ASN D 1 59 ? 18.224 16.091 93.175 1.00 23.70 59 ASN D C 1
ATOM 2891 O O . ASN D 1 59 ? 17.335 16.934 93.063 1.00 24.72 59 ASN D O 1
ATOM 2896 N N . SER D 1 60 ? 19.292 16.063 92.385 1.00 22.70 60 SER D N 1
ATOM 2897 C CA . SER D 1 60 ? 19.485 17.061 91.336 1.00 23.87 60 SER D CA 1
ATOM 2898 C C . SER D 1 60 ? 19.365 16.473 89.932 1.00 23.63 60 SER D C 1
ATOM 2899 O O . SER D 1 60 ? 19.777 17.097 88.957 1.00 24.83 60 SER D O 1
ATOM 2902 N N . SER D 1 61 ? 18.780 15.285 89.826 1.00 23.64 61 SER D N 1
ATOM 2903 C CA . SER D 1 61 ? 18.656 14.612 88.539 1.00 24.49 61 SER D CA 1
ATOM 2904 C C . SER D 1 61 ? 17.587 15.139 87.585 1.00 24.42 61 SER D C 1
ATOM 2905 O O . SER D 1 61 ? 17.702 14.953 86.373 1.00 25.58 61 SER D O 1
ATOM 2908 N N . SER D 1 62 ? 16.553 15.788 88.111 1.00 23.22 62 SER D N 1
ATOM 2909 C CA . SER D 1 62 ? 15.487 16.299 87.249 1.00 23.73 62 SER D CA 1
ATOM 2910 C C . SER D 1 62 ? 14.990 17.673 87.685 1.00 21.35 62 SER D C 1
ATOM 2911 O O . SER D 1 62 ? 13.860 17.823 88.152 1.00 20.34 62 SER D O 1
ATOM 2914 N N . PRO D 1 63 ? 15.830 18.704 87.515 1.00 19.66 63 PRO D N 1
ATOM 2915 C CA . PRO D 1 63 ? 15.507 20.085 87.890 1.00 19.51 63 PRO D CA 1
ATOM 2916 C C . PRO D 1 63 ? 14.410 20.716 87.040 1.00 17.45 63 PRO D C 1
ATOM 2917 O O . PRO D 1 63 ? 14.260 20.390 85.865 1.00 18.24 63 PRO D O 1
ATOM 2921 N N . ALA D 1 64 ? 13.657 21.630 87.641 1.00 15.85 64 ALA D N 1
ATOM 2922 C CA . ALA D 1 64 ? 12.597 22.333 86.928 1.00 16.17 64 ALA D CA 1
ATOM 2923 C C . ALA D 1 64 ? 13.217 23.479 86.120 1.00 16.79 64 ALA D C 1
ATOM 2924 O O . ALA D 1 64 ? 12.668 23.912 85.106 1.00 18.22 64 ALA D O 1
ATOM 2926 N N . ALA D 1 65 ? 14.362 23.972 86.587 1.00 15.59 65 ALA D N 1
ATOM 2927 C CA . ALA D 1 65 ? 15.078 25.057 85.915 1.00 16.75 65 ALA D CA 1
ATOM 2928 C C . ALA D 1 65 ? 16.551 24.978 86.295 1.00 17.09 65 ALA D C 1
ATOM 2929 O O . ALA D 1 65 ? 16.896 24.458 87.356 1.00 16.73 65 ALA D O 1
ATOM 2931 N N . SER D 1 66 ? 17.413 25.495 85.425 1.00 16.74 66 SER D N 1
ATOM 2932 C CA . SER D 1 66 ? 18.855 25.465 85.661 1.00 18.46 66 SER D CA 1
ATOM 2933 C C . SER D 1 66 ? 19.483 26.801 85.299 1.00 17.56 66 SER D C 1
ATOM 2934 O O . SER D 1 66 ? 19.108 27.422 84.304 1.00 17.08 66 SER D O 1
ATOM 2937 N N . TYR D 1 67 ? 20.441 27.235 86.113 1.00 16.67 67 TYR D N 1
ATOM 2938 C CA . TYR D 1 67 ? 21.136 28.495 85.885 1.00 15.76 67 TYR D CA 1
ATOM 2939 C C . TYR D 1 67 ? 22.621 28.222 86.069 1.00 15.59 67 TYR D C 1
ATOM 2940 O O . TYR D 1 67 ? 23.005 27.506 86.989 1.00 16.30 67 TYR D O 1
ATOM 2949 N N . THR D 1 68 ? 23.447 28.800 85.201 1.00 15.85 68 THR D N 1
ATOM 2950 C CA . THR D 1 68 ? 24.886 28.549 85.241 1.00 16.48 68 THR D CA 1
ATOM 2951 C C . THR D 1 68 ? 25.766 29.756 84.916 1.00 16.43 68 THR D C 1
ATOM 2952 O O . THR D 1 68 ? 26.931 29.585 84.542 1.00 17.59 68 THR D O 1
ATOM 2956 N N . SER D 1 69 ? 25.244 30.964 85.071 1.00 15.88 69 SER D N 1
ATOM 2957 C CA . SER D 1 69 ? 26.019 32.149 84.705 1.00 15.69 69 SER D CA 1
ATOM 2958 C C . SER D 1 69 ? 27.037 32.645 85.719 1.00 16.95 69 SER D C 1
ATOM 2959 O O . SER D 1 69 ? 27.992 33.333 85.348 1.00 16.83 69 SER D O 1
ATOM 2962 N N . GLY D 1 70 ? 26.830 32.312 86.988 1.00 16.27 70 GLY D N 1
ATOM 2963 C CA . GLY D 1 70 ? 27.729 32.786 88.026 1.00 15.81 70 GLY D CA 1
ATOM 2964 C C . GLY D 1 70 ? 27.232 34.101 88.608 1.00 14.59 70 GLY D C 1
ATOM 2965 O O . GLY D 1 70 ? 27.811 34.630 89.554 1.00 15.97 70 GLY D O 1
ATOM 2966 N N . ALA D 1 71 ? 26.159 34.637 88.030 1.00 13.37 71 ALA D N 1
ATOM 2967 C CA . ALA D 1 71 ? 25.559 35.890 88.488 1.00 13.29 71 ALA D CA 1
ATOM 2968 C C . ALA D 1 71 ? 24.082 35.837 88.102 1.00 14.09 71 ALA D C 1
ATOM 2969 O O . ALA D 1 71 ? 23.550 36.765 87.492 1.00 15.76 71 ALA D O 1
ATOM 2971 N N . ASP D 1 72 ? 23.431 34.740 88.471 1.00 14.57 72 ASP D N 1
ATOM 2972 C CA . ASP D 1 72 ? 22.028 34.522 88.120 1.00 13.32 72 ASP D CA 1
ATOM 2973 C C . ASP D 1 72 ? 21.020 35.359 88.883 1.00 14.09 72 ASP D C 1
ATOM 2974 O O . ASP D 1 72 ? 21.031 35.395 90.115 1.00 13.55 72 ASP D O 1
ATOM 2979 N N . SER D 1 73 ? 20.136 36.020 88.141 1.00 14.21 73 SER D N 1
ATOM 2980 C CA . SER D 1 73 ? 19.068 36.799 88.748 1.00 15.30 73 SER D CA 1
ATOM 2981 C C . SER D 1 73 ? 17.822 35.950 88.517 1.00 14.64 73 SER D C 1
ATOM 2982 O O . SER D 1 73 ? 17.462 35.662 87.375 1.00 17.06 73 SER D O 1
ATOM 2985 N N . ILE D 1 74 ? 17.175 35.541 89.599 1.00 14.67 74 ILE D N 1
ATOM 2986 C CA . ILE D 1 74 ? 15.990 34.695 89.508 1.00 15.35 74 ILE D CA 1
ATOM 2987 C C . ILE D 1 74 ? 14.796 35.424 90.120 1.00 15.05 74 ILE D C 1
ATOM 2988 O O . ILE D 1 74 ? 14.831 35.837 91.280 1.00 15.37 74 ILE D O 1
ATOM 2993 N N . PRO D 1 75 ? 13.725 35.611 89.334 1.00 15.43 75 PRO D N 1
ATOM 2994 C CA . PRO D 1 75 ? 12.535 36.305 89.831 1.00 16.84 75 PRO D CA 1
ATOM 2995 C C . PRO D 1 75 ? 11.630 35.444 90.707 1.00 16.63 75 PRO D C 1
ATOM 2996 O O . PRO D 1 75 ? 11.530 34.234 90.514 1.00 18.07 75 PRO D O 1
ATOM 3000 N N . LEU D 1 76 ? 10.993 36.090 91.678 1.00 16.98 76 LEU D N 1
ATOM 3001 C CA . LEU D 1 76 ? 10.057 35.440 92.598 1.00 18.45 76 LEU D CA 1
ATOM 3002 C C . LEU D 1 76 ? 8.723 36.100 92.245 1.00 19.58 76 LEU D C 1
ATOM 3003 O O . LEU D 1 76 ? 8.407 37.182 92.736 1.00 21.46 76 LEU D O 1
ATOM 3008 N N . LYS D 1 77 ? 7.947 35.448 91.386 1.00 21.56 77 LYS D N 1
ATOM 3009 C CA . LYS D 1 77 ? 6.699 36.039 90.918 1.00 24.36 77 LYS D CA 1
ATOM 3010 C C . LYS D 1 77 ? 5.384 35.611 91.545 1.00 23.82 77 LYS D C 1
ATOM 3011 O O . LYS D 1 77 ? 4.356 36.221 91.263 1.00 24.11 77 LYS D O 1
ATOM 3017 N N . ARG D 1 78 ? 5.394 34.577 92.378 1.00 21.44 78 ARG D N 1
ATOM 3018 C CA . ARG D 1 78 ? 4.149 34.126 92.999 1.00 21.19 78 ARG D CA 1
ATOM 3019 C C . ARG D 1 78 ? 4.370 33.676 94.436 1.00 20.48 78 ARG D C 1
ATOM 3020 O O . ARG D 1 78 ? 5.470 33.268 94.804 1.00 19.36 78 ARG D O 1
ATOM 3028 N N . PRO D 1 79 ? 3.321 33.757 95.275 1.00 18.63 79 PRO D N 1
ATOM 3029 C CA . PRO D 1 79 ? 3.398 33.355 96.684 1.00 17.62 79 PRO D CA 1
ATOM 3030 C C . PRO D 1 79 ? 3.565 31.845 96.827 1.00 17.11 79 PRO D C 1
ATOM 3031 O O . PRO D 1 79 ? 2.896 31.072 96.139 1.00 17.15 79 PRO D O 1
ATOM 3035 N N . GLY D 1 80 ? 4.453 31.431 97.725 1.00 15.75 80 GLY D N 1
ATOM 3036 C CA . GLY D 1 80 ? 4.684 30.016 97.937 1.00 16.19 80 GLY D CA 1
ATOM 3037 C C . GLY D 1 80 ? 6.130 29.753 98.306 1.00 16.65 80 GLY D C 1
ATOM 3038 O O . GLY D 1 80 ? 6.895 30.691 98.511 1.00 16.75 80 GLY D O 1
ATOM 3039 N N . THR D 1 81 ? 6.507 28.482 98.383 1.00 16.46 81 THR D N 1
ATOM 3040 C CA . THR D 1 81 ? 7.878 28.125 98.734 1.00 17.50 81 THR D CA 1
ATOM 3041 C C . THR D 1 81 ? 8.637 27.617 97.519 1.00 16.63 81 THR D C 1
ATOM 3042 O O . THR D 1 81 ? 8.148 26.760 96.785 1.00 16.76 81 THR D O 1
ATOM 3046 N N . PHE D 1 82 ? 9.836 28.154 97.312 1.00 16.38 82 PHE D N 1
ATOM 3047 C CA . PHE D 1 82 ? 10.675 27.740 96.196 1.00 15.44 82 PHE D CA 1
ATOM 3048 C C . PHE D 1 82 ? 11.946 27.122 96.759 1.00 15.27 82 PHE D C 1
ATOM 3049 O O . PHE D 1 82 ? 12.395 27.497 97.842 1.00 17.15 82 PHE D O 1
ATOM 3057 N N . TYR D 1 83 ? 12.512 26.172 96.026 1.00 14.44 83 TYR D N 1
ATOM 3058 C CA . TYR D 1 83 ? 13.709 25.479 96.480 1.00 14.89 83 TYR D CA 1
ATOM 3059 C C . TYR D 1 83 ? 14.831 25.513 95.457 1.00 14.86 83 TYR D C 1
ATOM 3060 O O . TYR D 1 83 ? 14.614 25.260 94.276 1.00 14.01 83 TYR D O 1
ATOM 3069 N N . PHE D 1 84 ? 16.037 25.823 95.921 1.00 13.73 84 PHE D N 1
ATOM 3070 C CA . PHE D 1 84 ? 17.191 25.871 95.033 1.00 14.56 84 PHE D CA 1
ATOM 3071 C C . PHE D 1 84 ? 18.351 25.099 95.640 1.00 15.08 84 PHE D C 1
ATOM 3072 O O . PHE D 1 84 ? 18.505 25.052 96.859 1.00 16.27 84 PHE D O 1
ATOM 3080 N N . LEU D 1 85 ? 19.158 24.481 94.787 1.00 14.66 85 LEU D N 1
ATOM 3081 C CA . LEU D 1 85 ? 20.320 23.740 95.266 1.00 15.02 85 LEU D CA 1
ATOM 3082 C C . LEU D 1 85 ? 21.379 23.687 94.180 1.00 15.16 85 LEU D C 1
ATOM 3083 O O . LEU D 1 85 ? 21.094 23.917 93.005 1.00 14.42 85 LEU D O 1
ATOM 3088 N N . CYS D 1 86 ? 22.614 23.414 94.583 1.00 15.12 86 CYS D N 1
ATOM 3089 C CA . CYS D 1 86 ? 23.700 23.290 93.623 1.00 14.94 86 CYS D CA 1
ATOM 3090 C C . CYS D 1 86 ? 23.717 21.813 93.250 1.00 16.48 86 CYS D C 1
ATOM 3091 O O . CYS D 1 86 ? 23.719 20.947 94.132 1.00 17.15 86 CYS D O 1
ATOM 3094 N N . GLY D 1 87 ? 23.726 21.531 91.951 1.00 14.87 87 GLY D N 1
ATOM 3095 C CA . GLY D 1 87 ? 23.697 20.158 91.484 1.00 17.70 87 GLY D CA 1
ATOM 3096 C C . GLY D 1 87 ? 25.017 19.433 91.329 1.00 19.15 87 GLY D C 1
ATOM 3097 O O . GLY D 1 87 ? 25.032 18.243 91.010 1.00 21.60 87 GLY D O 1
ATOM 3098 N N . ILE D 1 88 ? 26.127 20.131 91.537 1.00 19.00 88 ILE D N 1
ATOM 3099 C CA . ILE D 1 88 ? 27.427 19.481 91.414 1.00 19.63 88 ILE D CA 1
ATOM 3100 C C . ILE D 1 88 ? 27.492 18.415 92.501 1.00 20.08 88 ILE D C 1
ATOM 3101 O O . ILE D 1 88 ? 27.161 18.679 93.655 1.00 18.92 88 ILE D O 1
ATOM 3106 N N . PRO D 1 89 ? 27.919 17.192 92.146 1.00 22.18 89 PRO D N 1
ATOM 3107 C CA . PRO D 1 89 ? 28.015 16.083 93.098 1.00 23.37 89 PRO D CA 1
ATOM 3108 C C . PRO D 1 89 ? 28.538 16.449 94.484 1.00 23.36 89 PRO D C 1
ATOM 3109 O O . PRO D 1 89 ? 29.632 17.006 94.623 1.00 24.20 89 PRO D O 1
ATOM 3113 N N . GLY D 1 90 ? 27.735 16.145 95.500 1.00 22.13 90 GLY D N 1
ATOM 3114 C CA . GLY D 1 90 ? 28.119 16.401 96.876 1.00 21.06 90 GLY D CA 1
ATOM 3115 C C . GLY D 1 90 ? 27.922 17.792 97.445 1.00 19.68 90 GLY D C 1
ATOM 3116 O O . GLY D 1 90 ? 28.003 17.968 98.661 1.00 20.98 90 GLY D O 1
ATOM 3117 N N . HIS D 1 91 ? 27.654 18.784 96.602 1.00 18.31 91 HIS D N 1
ATOM 3118 C CA . HIS D 1 91 ? 27.490 20.143 97.107 1.00 16.84 91 HIS D CA 1
ATOM 3119 C C . HIS D 1 91 ? 26.231 20.366 97.921 1.00 17.54 91 HIS D C 1
ATOM 3120 O O . HIS D 1 91 ? 26.250 21.074 98.922 1.00 16.83 91 HIS D O 1
ATOM 3127 N N . CYS D 1 92 ? 25.133 19.762 97.490 1.00 16.97 92 CYS D N 1
ATOM 3128 C CA . CYS D 1 92 ? 23.882 19.914 98.213 1.00 17.51 92 CYS D CA 1
ATOM 3129 C C . CYS D 1 92 ? 24.044 19.304 99.604 1.00 18.21 92 CYS D C 1
ATOM 3130 O O . CYS D 1 92 ? 23.579 19.859 100.598 1.00 16.61 92 CYS D O 1
ATOM 3133 N N . GLN D 1 93 ? 24.730 18.167 99.667 1.00 19.37 93 GLN D N 1
ATOM 3134 C CA . GLN D 1 93 ? 24.952 17.485 100.935 1.00 21.27 93 GLN D CA 1
ATOM 3135 C C . GLN D 1 93 ? 25.841 18.303 101.866 1.00 20.53 93 GLN D C 1
ATOM 3136 O O . GLN D 1 93 ? 25.782 18.140 103.086 1.00 22.34 93 GLN D O 1
ATOM 3142 N N . LEU D 1 94 ? 26.663 19.181 101.295 1.00 20.57 94 LEU D N 1
ATOM 3143 C CA . LEU D 1 94 ? 27.527 20.042 102.100 1.00 20.00 94 LEU D CA 1
ATOM 3144 C C . LEU D 1 94 ? 26.723 21.231 102.620 1.00 21.14 94 LEU D C 1
ATOM 3145 O O . LEU D 1 94 ? 27.230 22.050 103.386 1.00 22.31 94 LEU D O 1
ATOM 3150 N N . GLY D 1 95 ? 25.465 21.323 102.192 1.00 19.72 95 GLY D N 1
ATOM 3151 C CA . GLY D 1 95 ? 24.606 22.399 102.649 1.00 18.44 95 GLY D CA 1
ATOM 3152 C C . GLY D 1 95 ? 24.354 23.519 101.659 1.00 17.09 95 GLY D C 1
ATOM 3153 O O . GLY D 1 95 ? 23.765 24.540 102.019 1.00 16.86 95 GLY D O 1
ATOM 3154 N N . GLN D 1 96 ? 24.785 23.341 100.414 1.00 15.04 96 GLN D N 1
ATOM 3155 C CA . GLN D 1 96 ? 24.582 24.382 99.419 1.00 13.96 96 GLN D CA 1
ATOM 3156 C C . GLN D 1 96 ? 23.197 24.232 98.793 1.00 15.23 96 GLN D C 1
ATOM 3157 O O . GLN D 1 96 ? 23.032 23.706 97.691 1.00 14.75 96 GLN D O 1
ATOM 3163 N N . LYS D 1 97 ? 22.203 24.685 99.539 1.00 15.55 97 LYS D N 1
ATOM 3164 C CA . LYS D 1 97 ? 20.818 24.623 99.101 1.00 16.52 97 LYS D CA 1
ATOM 3165 C C . LYS D 1 97 ? 20.050 25.624 99.940 1.00 16.40 97 LYS D C 1
ATOM 3166 O O . LYS D 1 97 ? 20.453 25.945 101.059 1.00 16.06 97 LYS D O 1
ATOM 3172 N N . VAL D 1 98 ? 18.946 26.134 99.409 1.00 15.22 98 VAL D N 1
ATOM 3173 C CA . VAL D 1 98 ? 18.188 27.115 100.164 1.00 15.77 98 VAL D CA 1
ATOM 3174 C C . VAL D 1 98 ? 16.705 27.091 99.823 1.00 17.00 98 VAL D C 1
ATOM 3175 O O . VAL D 1 98 ? 16.320 26.920 98.663 1.00 15.72 98 VAL D O 1
ATOM 3179 N N . GLU D 1 99 ? 15.895 27.245 100.866 1.00 16.95 99 GLU D N 1
ATOM 3180 C CA . GLU D 1 99 ? 14.439 27.273 100.779 1.00 18.28 99 GLU D CA 1
ATOM 3181 C C . GLU D 1 99 ? 14.017 28.739 100.883 1.00 17.48 99 GLU D C 1
ATOM 3182 O O . GLU D 1 99 ? 14.425 29.447 101.807 1.00 17.44 99 GLU D O 1
ATOM 3188 N N . ILE D 1 100 ? 13.205 29.192 99.930 1.00 15.60 100 ILE D N 1
ATOM 3189 C CA . ILE D 1 100 ? 12.754 30.580 99.888 1.00 15.84 100 ILE D CA 1
ATOM 3190 C C . ILE D 1 100 ? 11.237 30.681 100.056 1.00 16.63 100 ILE D C 1
ATOM 3191 O O . ILE D 1 100 ? 10.488 30.183 99.218 1.00 17.00 100 ILE D O 1
ATOM 3196 N N . LYS D 1 101 ? 10.795 31.324 101.133 1.00 16.47 101 LYS D N 1
ATOM 3197 C CA . LYS D 1 101 ? 9.362 31.493 101.388 1.00 18.18 101 LYS D CA 1
ATOM 3198 C C . LYS D 1 101 ? 8.944 32.874 100.920 1.00 17.57 101 LYS D C 1
ATOM 3199 O O . LYS D 1 101 ? 9.366 33.883 101.480 1.00 18.99 101 LYS D O 1
ATOM 3205 N N . VAL D 1 102 ? 8.112 32.915 99.884 1.00 17.64 102 VAL D N 1
ATOM 3206 C CA . VAL D 1 102 ? 7.660 34.180 99.327 1.00 16.99 102 VAL D CA 1
ATOM 3207 C C . VAL D 1 102 ? 6.268 34.559 99.846 1.00 18.98 102 VAL D C 1
ATOM 3208 O O . VAL D 1 102 ? 5.279 33.889 99.547 1.00 19.41 102 VAL D O 1
ATOM 3212 N N . ASP D 1 103 ? 6.214 35.636 100.627 1.00 19.18 103 ASP D N 1
ATOM 3213 C CA . ASP D 1 103 ? 4.969 36.135 101.216 1.00 21.47 103 ASP D CA 1
ATOM 3214 C C . ASP D 1 103 ? 4.120 35.056 101.894 1.00 22.53 103 ASP D C 1
ATOM 3215 O O . ASP D 1 103 ? 4.618 34.426 102.852 1.00 24.06 103 ASP D O 1
#

Solvent-accessible surface area: 21024 Å² total; per-residue (Å²): 197,36,57,80,15,120,2,0,86,124,61,7,3,28,41,157,79,131,63,73,5,68,146,8,13,98,90,38,168,8,91,65,44,3,22,0,18,0,60,26,83,71,176,128,15,20,0,14,22,3,47,93,139,14,22,153,76,28,64,39,77,12,26,14,6,45,28,88,37,11,7,4,9,6,50,2,121,175,95,35,59,35,21,2,0,1,18,66,121,30,26,6,130,126,30,2,47,2,61,0,119,2,56,148,236,82,64,96,18,96,0,0,79,114,57,6,2,29,18,79,73,136,64,70,7,70,145,9,15,100,90,47,167,10,99,67,48,9,18,0,43,0,52,26,56,8,83,20,10,22,0,10,43,9,71,92,134,21,21,140,77,24,64,41,98,79,18,60,8,6,33,18,44,11,58,8,77,8,50,3,98,163,90,36,51,41,22,0,0,1,19,56,98,16,0,6,128,86,34,2,48,2,62,0,129,5,111,195,82,73,95,15,94,0,0,78,108,58,5,2,29,18,70,72,136,62,67,6,70,141,10,14,91,93,48,171,9,83,58,49,3,17,0,45,0,43,26,56,8,85,21,9,21,0,10,42,8,70,93,136,18,18,137,81,24,49,41,96,78,18,61,8,6,34,14,25,12,50,7,76,9,54,1,78,156,82,36,60,43,28,1,0,1,20,55,95,21,0,5,129,85,34,2,47,2,67,0,137,10,121,225,20,69,76,14,96,1,0,78,120,60,8,3,26,39,155,76,131,63,76,5,69,148,7,13,98,89,41,167,9,94,60,43,5,19,0,24,0,60,26,83,59,168,128,15,20,0,13,15,3,47,90,136,11,23,146,76,28,62,39,79,9,22,14,6,40,27,87,38,11,8,4,9,5,55,1,112,165,98,35,58,20,20,1,0,1,17,65,122,32,26,5,129,127,31,2,54,2,62,0,139,3,112

Foldseek 3Di:
DAEEAEQQVPVFQDLPDQDASAVSQVVDAAEANYKYWGAADLVQWWKFKDDPVCLVVVNPPDGPDIGRDRTDIGGRHDFDKIKMATNDPPRSVSPRIHIHGYPD/DEEEAEQQPPVFQDLPDQGASAVSQVVDAAAAFYKYWGAADLVQWWKFKDDPVCLVVVNDPDGPDIGRPNTDIGGHHDFAKIKMATNHPCRSVSPRIHIHGYD/DEEEAQQQPPVFQDLPDQGASAVVQVVDAAEANYKYWGAADLVQWWKFKDDPVCLVVVPPPDGPDIGRPRTDIGGRHDFAKIKMATNHPCRSVSPRIHIHGYD/DEEEAEQQVPVFQDLPDQDASAVVQVVDAAAAFYKYWGAADLVQWWKFKDDPVCLVVVNPPDGPDIGRPRTDIGGRHDFDKIKMATNDPPRVVSPRIHIHGYD

Sequence (413 aa):
MATVHKVGDSTGWTTLVPYDYAKWASSNKFHVGDSLLFNYNNKFHNVLQVDQEQFKSCNSSSPAASYTSGADSIPLKRPGTFYFLCGIPGHCQLGQKVEIKVDPMATVHKVGDSTGWTTLVPYDYAKWASSNKFHVGDSLLFNYNNKFHNVLQVDQEQFKSCNSSSPAASYTSGADSIPLKRPGTFYFLCGIPGHCQLGQKVEIKVDMATVHKVGDSTGWTTLVPYDYAKWASSNKFHVGDSLLFNYNNKFHNVLQVDQEQFKSCNSSSPAASYTSGADSIPLKRPGTFYFLCGIPGHCQLGQKVEIKVDMATVHKVGDSTGWTTLVPYDYAKWASSNKFHVGDSLLFNYNNKFHNVLQVDQEQFKSCNSSSPAASYTSGADSIPLKRPGTFYFLCGIPGHCQLGQKVEIKVD

Nearest PDB structures (foldseek):
  1ws8-assembly1_C  TM=1.004E+00  e=1.928E-23  Cucurbita pepo
  2cbp-assembly1_A  TM=9.430E-01  e=1.012E-12  Cucumis sativus
  1x9u-assembly2_B  TM=9.255E-01  e=4.370E-12  Armoracia rusticana
  1jer-assembly1_A-2  TM=9.111E-01  e=1.888E-11  Cucumis sativus
  1f56-assembly1_A  TM=8.913E-01  e=5.159E-10  Spinacia oleracea

CATH classification: 2.60.40.420

Radius of gyration: 22.69 Å; Cα contacts (8 Å, |Δi|>4): 925; chains: 4; bounding box: 50×59×64 Å

InterPro domains:
  IPR003245 Phytocyanin domain [PF02298] (12-95)
  IPR003245 Phytocyanin domain [PS51485] (2-103)
  IPR008972 Cupredoxin [G3DSA:2.60.40.420] (1-108)
  IPR008972 Cupredoxin [SSF49503] (1-101)
  IPR028871 Blue (type 1) copper protein, binding site [PS00196] (79-95)
  IPR039391 Phytocyanin-like [PTHR33021] (3-99)
  IPR041845 Mavicyanin [cd11014] (2-102)

B-factor: mean 24.99, std 10.12, range [12.49, 68.21]

Organism: Cucurbita pepo (NCBI:txid3663)